Protein 1G94 (pdb70)

Sequence (448 aa):
TPTTFVHLFEWNWQDVAQECEQYLGPKGYAAVQVSPPNEHITGSQWWTRRYQPVSYELQSRGGNRAQFIDMVNRCSAAGVDIYVDTLINHMAAGSGTGTAGNSSFGNKSFPIYSPQDFHESCTINNSDYGNDRYRVQNCELVGLADLDTASNYVQNTIAAYINDLQAIGVKGFRFDASKHVAASDIQSLMAKVNGSPVVFQEVIDQGGEAVGASEYLSTGLVTEFKYSTELGNNTFRRNGSLAWLSNFGEGWGFMPSSSAVVFVDNHDNQRRGHGGAGNVITFEDGRLYDLANVFMLAYPYGYPKVMSSYDFHGDTDAGGPNVVPVHNNGNLECFASNWKCEHRWSYIAGGVDFRNNTADNWAVTNWWDNTNNQISFGRRGSSGHMAINKEDSTLTATVQTDMASGQYCNVLKGELSADAKSCSGEVITVNSDGTINLNIGAWDAMAIHKNAKLN

Radius of gyration: 22.66 Å; Cα contacts (8 Å, |Δi|>4): 1026; chains: 1; bounding box: 49×69×53 Å

InterPro domains:
  IPR006046 Alpha amylase [PR00110] (70-87)
  IPR006046 Alpha amylase [PR00110] (102-113)
  IPR006046 Alpha amylase [PR00110] (192-203)
  IPR006046 Alpha amylase [PR00110] (220-238)
  IPR006046 Alpha amylase [PR00110] (278-290)
  IPR006047 Glycosyl hydrolase family 13, catalytic domain [SM00642] (27-373)
  IPR006048 Alpha-amylase/branching enzyme, C-terminal all beta [PF02806] (386-467)
  IPR013780 Glycosyl hydrolase, all-beta [G3DSA:2.60.40.1180] (379-471)
  IPR017853 Glycoside hydrolase superfamily [SSF51445] (26-374)
  IPR031319 Alpha-amylase, C-terminal domain [SM00632] (383-470)

Nearest PDB structures (foldseek):
  1l0p-assembly1_A  TM=1.001E+00  e=0.000E+00  Pseudoalteromonas haloplanktis
  1kxh-assembly1_A  TM=1.002E+00  e=2.507E-103  Pseudoalteromonas haloplanktis
  1jd7-assembly1_A  TM=1.000E+00  e=3.189E-103  Pseudoalteromonas haloplanktis
  1jd9-assembly1_A  TM=1.001E+00  e=9.052E-100  Pseudoalteromonas haloplanktis
  8cqg-assembly1_A  TM=9.975E-01  e=2.486E-98  Pseudoalteromonas haloplanktis

GO terms:
  GO:0005576 extracellular region (C, EXP)
  GO:0004556 alpha-amylase activity (F, EXP)

Solvent-accessible surface area: 16332 Å² total; per-residue (Å²): 111,92,14,0,0,0,0,1,2,18,2,48,1,101,3,0,1,51,0,0,74,106,26,0,21,99,76,25,4,17,0,0,0,1,2,0,1,3,0,2,28,81,45,90,60,8,77,0,2,24,26,0,0,2,33,95,13,72,12,81,7,14,60,115,72,62,0,54,63,0,5,80,72,0,59,96,32,59,1,54,2,9,0,0,1,5,2,2,2,0,2,36,58,82,35,67,3,44,36,57,37,86,17,15,134,44,52,17,67,50,7,42,60,148,24,15,37,91,77,39,78,20,74,133,72,8,52,44,115,45,105,153,73,1,16,34,1,25,40,125,38,13,5,2,1,39,10,69,27,95,108,0,16,64,22,4,4,59,16,1,29,72,1,45,92,28,24,3,98,0,1,3,1,13,5,0,14,13,3,28,15,68,25,1,85,49,7,45,91,67,12,95,73,111,22,57,9,1,0,18,0,61,26,90,48,78,59,30,2,19,8,84,59,0,59,95,14,24,39,0,3,5,10,50,0,1,26,56,1,1,51,4,0,82,120,15,14,0,15,141,0,55,82,7,0,96,58,77,48,12,24,65,33,103,22,1,0,0,0,4,2,4,4,27,9,13,9,55,70,76,16,72,70,37,6,0,13,16,124,48,29,94,14,1,14,0,0,1,1,0,1,0,2,13,22,4,14,47,0,5,0,5,0,0,2,40,18,131,71,70,54,62,29,19,27,30,164,32,53,0,32,38,154,90,81,63,38,12,106,65,62,48,11,28,0,0,0,49,44,65,21,0,12,6,2,0,50,1,1,15,37,0,20,96,44,124,50,46,36,65,61,72,42,48,117,52,18,16,0,0,0,0,0,6,66,4,0,2,0,0,0,0,22,38,136,74,68,4,93,31,79,5,87,4,76,9,66,55,24,89,2,0,0,10,0,76,17,99,43,39,119,83,25,140,58,26,90,21,74,65,23,66,2,48,113,96,9,20,3,92,8,121,8,32,46,91,21,1,0,1,0,4,87,92,5,72,33,165

Structure (mmCIF, N/CA/C/O backbone):
data_1G94
#
_entry.id   1G94
#
_cell.length_a   71.010
_cell.length_b   139.960
_cell.length_c   115.890
_cell.angle_alpha   90.00
_cell.angle_beta   90.00
_cell.angle_gamma   90.00
#
_symmetry.space_group_name_H-M   'C 2 2 21'
#
loop_
_entity.id
_entity.type
_entity.pdbx_description
1 polymer ALPHA-AMYLASE
2 branched 4,6-dideoxy-4-{[(1S,5R,6S)-3-formyl-5,6-dihydroxy-4-oxocyclohex-2-en-1-yl]amino}-alpha-D-xylo-hex-5-enopyranose-(1-4)-alpha-D-glucopyranose
3 branched 4,6-dideoxy-4-{[(1S,5R,6S)-3-formyl-5,6-dihydroxy-4-oxocyclohex-2-en-1-yl]amino}-alpha-D-xylo-hex-5-enopyranose-(1-4)-alpha-D-glucopyranose-(1-4)-alpha-D-glucopyranose
4 non-polymer 'CALCIUM ION'
5 non-polymer 'CHLORIDE ION'
6 non-polymer 2-AMINO-2-HYDROXYMETHYL-PROPANE-1,3-DIOL
7 water water
#
loop_
_atom_site.group_PDB
_atom_site.id
_atom_site.type_symbol
_atom_site.label_atom_id
_atom_site.label_alt_id
_atom_site.label_comp_id
_atom_site.label_asym_id
_atom_site.label_entity_id
_atom_site.label_seq_id
_atom_site.pdbx_PDB_ins_code
_atom_site.Cartn_x
_atom_site.Cartn_y
_atom_site.Cartn_z
_atom_site.occupancy
_atom_site.B_iso_or_equiv
_atom_site.auth_seq_id
_atom_site.auth_comp_id
_atom_site.auth_asym_id
_atom_site.auth_atom_id
_atom_site.pdbx_PDB_model_num
ATOM 1 N N . THR A 1 1 ? 24.334 4.856 17.212 1.00 23.98 1 THR A N 1
ATOM 2 C CA . THR A 1 1 ? 24.895 5.650 16.082 1.00 27.97 1 THR A CA 1
ATOM 3 C C . THR A 1 1 ? 24.087 6.934 15.968 1.00 27.46 1 THR A C 1
ATOM 4 O O . THR A 1 1 ? 22.861 6.895 16.026 1.00 28.22 1 THR A O 1
ATOM 8 N N . PRO A 1 2 ? 24.759 8.091 15.825 1.00 28.18 2 PRO A N 1
ATOM 9 C CA . PRO A 1 2 ? 24.033 9.366 15.697 1.00 24.94 2 PRO A CA 1
ATOM 10 C C . PRO A 1 2 ? 23.274 9.338 14.359 1.00 23.23 2 PRO A C 1
ATOM 11 O O . PRO A 1 2 ? 23.830 8.924 13.332 1.00 21.12 2 PRO A O 1
ATOM 15 N N . THR A 1 3 ? 22.004 9.753 14.374 1.00 18.66 3 THR A N 1
ATOM 16 C CA . THR A 1 3 ? 21.170 9.705 13.169 1.00 13.73 3 THR A CA 1
ATOM 17 C C . THR A 1 3 ? 20.246 10.910 12.974 1.00 11.77 3 THR A C 1
ATOM 18 O O . THR A 1 3 ? 19.691 11.084 11.892 1.00 13.47 3 THR A O 1
ATOM 22 N N . THR A 1 4 ? 20.129 11.753 13.992 1.00 11.15 4 THR A N 1
ATOM 23 C CA . THR A 1 4 ? 19.178 12.860 13.957 1.00 11.88 4 THR A CA 1
ATOM 24 C C . THR A 1 4 ? 19.733 14.163 14.470 1.00 12.13 4 THR A C 1
ATOM 25 O O . THR A 1 4 ? 20.488 14.160 15.434 1.00 12.77 4 THR A O 1
ATOM 29 N N . PHE A 1 5 ? 19.373 15.277 13.833 1.00 10.33 5 PHE A N 1
ATOM 30 C CA . PHE A 1 5 ? 19.812 16.564 14.349 1.00 11.03 5 PHE A CA 1
ATOM 31 C C . PHE A 1 5 ? 18.620 17.389 14.838 1.00 13.36 5 PHE A C 1
ATOM 32 O O . PHE A 1 5 ? 17.481 16.926 14.761 1.00 14.38 5 PHE A O 1
ATOM 40 N N . VAL A 1 6 ? 18.870 18.574 15.380 1.00 13.79 6 VAL A N 1
ATOM 41 C CA . VAL A 1 6 ? 17.798 19.409 15.926 1.00 12.46 6 VAL A CA 1
ATOM 42 C C . VAL A 1 6 ? 18.037 20.892 15.646 1.00 13.63 6 VAL A C 1
ATOM 43 O O . VAL A 1 6 ? 19.172 21.349 15.633 1.00 13.85 6 VAL A O 1
ATOM 47 N N . HIS A 1 7 ? 16.966 21.625 15.363 1.00 13.05 7 HIS A N 1
ATOM 48 C CA . HIS A 1 7 ? 17.049 23.062 15.114 1.00 12.16 7 HIS A CA 1
ATOM 49 C C . HIS A 1 7 ? 16.654 23.778 16.415 1.00 14.27 7 HIS A C 1
ATOM 50 O O . HIS A 1 7 ? 15.482 23.751 16.807 1.00 14.69 7 HIS A O 1
ATOM 57 N N . LEU A 1 8 ? 17.643 24.326 17.132 1.00 12.68 8 LEU A N 1
ATOM 58 C CA . LEU A 1 8 ? 17.372 25.078 18.361 1.00 12.71 8 LEU A CA 1
ATOM 59 C C . LEU A 1 8 ? 17.144 26.536 17.935 1.00 14.23 8 LEU A C 1
ATOM 60 O O . LEU A 1 8 ? 18.008 27.407 18.084 1.00 12.76 8 LEU A O 1
ATOM 65 N N . PHE A 1 9 ? 15.966 26.759 17.358 1.00 13.15 9 PHE A N 1
ATOM 66 C CA . PHE A 1 9 ? 15.526 28.041 16.819 1.00 13.09 9 PHE A CA 1
ATOM 67 C C . PHE A 1 9 ? 15.581 29.186 17.821 1.00 12.48 9 PHE A C 1
ATOM 68 O O . PHE A 1 9 ? 14.889 29.155 18.835 1.00 14.89 9 PHE A O 1
ATOM 76 N N . GLU A 1 10 ? 16.410 30.192 17.526 1.00 11.73 10 GLU A N 1
ATOM 77 C CA . GLU A 1 10 ? 16.597 31.368 18.386 1.00 11.73 10 GLU A CA 1
ATOM 78 C C . GLU A 1 10 ? 17.235 31.129 19.762 1.00 13.16 10 GLU A C 1
ATOM 79 O O . GLU A 1 10 ? 17.216 32.017 20.617 1.00 12.97 10 GLU A O 1
ATOM 85 N N . TRP A 1 11 ? 17.809 29.953 19.981 1.00 13.64 11 TRP A N 1
ATOM 86 C CA . TRP A 1 11 ? 18.470 29.673 21.260 1.00 16.16 11 TRP A CA 1
ATOM 87 C C . TRP A 1 11 ? 19.832 30.386 21.254 1.00 17.62 11 TRP A C 1
ATOM 88 O O . TRP A 1 11 ? 20.547 30.326 20.250 1.00 15.81 11 TRP A O 1
ATOM 99 N N . ASN A 1 12 ? 20.163 31.103 22.332 1.00 17.98 12 ASN A N 1
ATOM 100 C CA . ASN A 1 12 ? 21.459 31.796 22.407 1.00 17.51 12 ASN A CA 1
ATOM 101 C C . ASN A 1 12 ? 22.586 30.790 22.639 1.00 18.03 12 ASN A C 1
ATOM 102 O O . ASN A 1 12 ? 22.335 29.662 23.071 1.00 18.52 12 ASN A O 1
ATOM 107 N N . TRP A 1 13 ? 23.829 31.207 22.398 1.00 17.87 13 TRP A N 1
ATOM 108 C CA . TRP A 1 13 ? 24.970 30.305 22.518 1.00 17.71 13 TRP A CA 1
ATOM 109 C C . TRP A 1 13 ? 25.202 29.654 23.884 1.00 17.86 13 TRP A C 1
ATOM 110 O O . TRP A 1 13 ? 25.656 28.509 23.950 1.00 20.09 13 TRP A O 1
ATOM 121 N N . GLN A 1 14 ? 24.886 30.363 24.966 1.00 18.60 14 GLN A N 1
ATOM 122 C CA . GLN A 1 14 ? 25.063 29.811 26.313 1.00 21.32 14 GLN A CA 1
ATOM 123 C C . GLN A 1 14 ? 24.061 28.691 26.571 1.00 20.25 14 GLN A C 1
ATOM 124 O O . GLN A 1 14 ? 24.402 27.663 27.160 1.00 17.24 14 GLN A O 1
ATOM 130 N N . ASP A 1 15 ? 22.827 28.895 26.117 1.00 18.22 15 ASP A N 1
ATOM 131 C CA . ASP A 1 15 ? 21.787 27.885 26.267 1.00 16.85 15 ASP A CA 1
ATOM 132 C C . ASP A 1 15 ? 22.107 26.650 25.426 1.00 15.45 15 ASP A C 1
ATOM 133 O O . ASP A 1 15 ? 21.939 25.524 25.894 1.00 17.28 15 ASP A O 1
ATOM 138 N N . VAL A 1 16 ? 22.605 26.845 24.204 1.00 13.60 16 VAL A N 1
ATOM 139 C CA . VAL A 1 16 ? 22.949 25.702 23.349 1.00 14.27 16 VAL A CA 1
ATOM 140 C C . VAL A 1 16 ? 24.083 24.895 23.988 1.00 16.38 16 VAL A C 1
ATOM 141 O O . VAL A 1 16 ? 24.026 23.670 24.038 1.00 16.16 16 VAL A O 1
ATOM 145 N N . ALA A 1 17 ? 25.101 25.590 24.495 1.00 17.81 17 ALA A N 1
ATOM 146 C CA . ALA A 1 17 ? 26.241 24.929 25.142 1.00 17.33 17 ALA A CA 1
ATOM 147 C C . ALA A 1 17 ? 25.793 24.030 26.305 1.00 15.87 17 ALA A C 1
ATOM 148 O O . ALA A 1 17 ? 26.173 22.865 26.373 1.00 15.83 17 ALA A O 1
ATOM 150 N N . GLN A 1 18 ? 24.969 24.573 27.203 1.00 18.36 18 GLN A N 1
ATOM 151 C CA . GLN A 1 18 ? 24.458 23.820 28.356 1.00 19.25 18 GLN A CA 1
ATOM 152 C C . GLN A 1 18 ? 23.576 22.651 27.930 1.00 20.30 18 GLN A C 1
ATOM 153 O O . GLN A 1 18 ? 23.602 21.583 28.546 1.00 19.80 18 GLN A O 1
ATOM 159 N N . GLU A 1 19 ? 22.808 22.855 26.863 1.00 19.14 19 GLU A N 1
ATOM 160 C CA . GLU A 1 19 ? 21.908 21.829 26.359 1.00 16.55 19 GLU A CA 1
ATOM 161 C C . GLU A 1 19 ? 22.701 20.665 25.778 1.00 17.04 19 GLU A C 1
ATOM 162 O O . GLU A 1 19 ? 22.347 19.502 25.983 1.00 17.30 19 GLU A O 1
ATOM 168 N N . C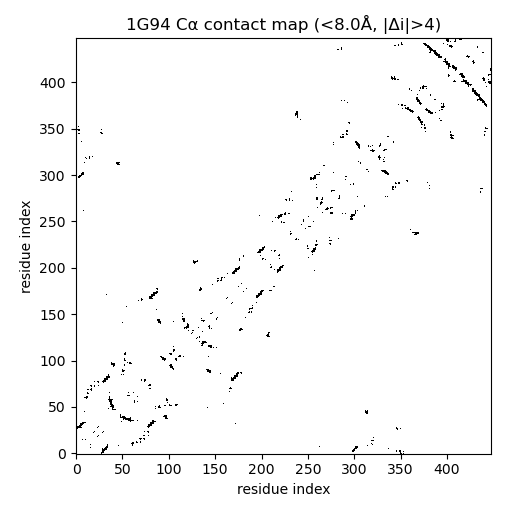YS A 1 20 ? 23.794 20.973 25.079 1.00 18.34 20 CYS A N 1
ATOM 169 C CA . CYS A 1 20 ? 24.665 19.940 24.501 1.00 17.68 20 CYS A CA 1
ATOM 170 C C . CYS A 1 20 ? 25.188 19.031 25.607 1.00 17.28 20 CYS A C 1
ATOM 171 O O . CYS A 1 20 ? 25.136 17.806 25.505 1.00 16.66 20 CYS A O 1
ATOM 174 N N . GLU A 1 21 ? 25.657 19.655 26.682 1.00 19.30 21 GLU A N 1
ATOM 175 C CA . GLU A 1 21 ? 26.235 18.941 27.817 1.00 22.30 21 GLU A CA 1
ATOM 176 C C . GLU A 1 21 ? 25.241 18.147 28.651 1.00 23.29 21 GLU A C 1
ATOM 177 O O . GLU A 1 21 ? 25.450 16.964 28.934 1.00 23.84 21 GLU A O 1
ATOM 183 N N . GLN A 1 22 ? 24.146 18.803 29.015 1.00 23.32 22 GLN A N 1
ATOM 184 C CA . GLN A 1 22 ? 23.133 18.196 29.864 1.00 24.15 22 GLN A CA 1
ATOM 185 C C . GLN A 1 22 ? 22.110 17.293 29.196 1.00 23.10 22 GLN A C 1
ATOM 186 O O . GLN A 1 22 ? 21.554 16.421 29.858 1.00 23.78 22 GLN A O 1
ATOM 192 N N . TYR A 1 23 ? 21.887 17.453 27.892 1.00 20.82 23 TYR A N 1
ATOM 193 C CA . TYR A 1 23 ? 20.851 16.659 27.243 1.00 17.82 23 TYR A CA 1
ATOM 194 C C . TYR A 1 23 ? 21.137 16.074 25.872 1.00 16.30 23 TYR A C 1
ATOM 195 O O . TYR A 1 23 ? 21.003 14.865 25.680 1.00 17.92 23 TYR A O 1
ATOM 204 N N . LEU A 1 24 ? 21.491 16.924 24.914 1.00 15.16 24 LEU A N 1
ATOM 205 C CA . LEU A 1 24 ? 21.732 16.468 23.549 1.00 15.65 24 LEU A CA 1
ATOM 206 C C . LEU A 1 24 ? 22.784 15.367 23.418 1.00 17.90 24 LEU A C 1
ATOM 207 O O . LEU A 1 24 ? 22.573 14.380 22.701 1.00 17.56 24 LEU A O 1
ATOM 212 N N . GLY A 1 25 ? 23.922 15.549 24.086 1.00 18.58 25 GLY A N 1
ATOM 213 C CA . GLY A 1 25 ? 24.982 14.549 24.034 1.00 18.74 25 GLY A CA 1
ATOM 214 C C . GLY A 1 25 ? 24.557 13.228 24.652 1.00 19.30 25 GLY A C 1
ATOM 215 O O . GLY A 1 25 ? 24.652 12.180 24.004 1.00 18.74 25 GLY A O 1
ATOM 216 N N . PRO A 1 26 ? 24.097 13.240 25.917 1.00 20.34 26 PRO A N 1
ATOM 217 C CA . PRO A 1 26 ? 23.653 12.018 26.604 1.00 20.87 26 PRO A CA 1
ATOM 218 C C . PRO A 1 26 ? 22.527 11.289 25.860 1.00 22.56 26 PRO A C 1
ATOM 219 O O . PRO A 1 26 ? 22.505 10.058 25.823 1.00 23.85 26 PRO A O 1
ATOM 223 N N . LYS A 1 27 ? 21.608 12.048 25.259 1.00 22.70 27 LYS A N 1
ATOM 224 C CA . LYS A 1 27 ? 20.487 11.470 24.523 1.00 22.82 27 LYS A CA 1
ATOM 225 C C . LYS A 1 27 ? 20.796 11.023 23.103 1.00 23.59 27 LYS A C 1
ATOM 226 O O . LYS A 1 27 ? 19.953 10.423 22.443 1.00 26.60 27 LYS A O 1
ATOM 232 N N . GLY A 1 28 ? 21.977 11.363 22.604 1.00 22.10 28 GLY A N 1
ATOM 233 C CA . GLY A 1 28 ? 22.348 10.913 21.276 1.00 21.42 28 GLY A CA 1
ATOM 234 C C . GLY A 1 28 ? 22.054 11.734 20.036 1.00 22.33 28 GLY A C 1
ATOM 235 O O . GLY A 1 28 ? 22.131 11.192 18.931 1.00 22.59 28 GLY A O 1
ATOM 236 N N . TYR A 1 29 ? 21.701 13.012 20.189 1.00 21.23 29 TYR A N 1
ATOM 237 C CA . TYR A 1 29 ? 21.459 13.865 19.019 1.00 19.22 29 TYR A CA 1
ATOM 238 C C . TYR A 1 29 ? 22.809 14.105 18.326 1.00 19.43 29 TYR A C 1
ATOM 239 O O . TYR A 1 29 ? 23.818 14.357 18.991 1.00 19.52 29 TYR A O 1
ATOM 248 N N . ALA A 1 30 ? 22.825 14.018 16.998 1.00 17.64 30 ALA A N 1
ATOM 249 C CA . ALA A 1 30 ? 24.051 14.182 16.216 1.00 16.35 30 ALA A CA 1
ATOM 250 C C . ALA A 1 30 ? 24.582 15.600 16.073 1.00 16.82 30 ALA A C 1
ATOM 251 O O . ALA A 1 30 ? 25.801 15.822 16.110 1.00 17.82 30 ALA A O 1
ATOM 253 N N . ALA A 1 31 ? 23.681 16.560 15.905 1.00 14.11 31 ALA A N 1
ATOM 254 C CA . ALA A 1 31 ? 24.095 17.937 15.698 1.00 14.07 31 ALA A CA 1
ATOM 255 C C . ALA A 1 31 ? 22.996 18.912 16.034 1.00 15.16 31 ALA A C 1
ATOM 256 O O . ALA A 1 31 ? 21.859 18.510 16.291 1.00 14.95 31 ALA A O 1
ATOM 258 N N . VAL A 1 32 ? 23.354 20.195 15.988 1.00 12.87 32 VAL A N 1
ATOM 259 C CA . VAL A 1 32 ? 22.454 21.302 16.263 1.00 11.09 32 VAL A CA 1
ATOM 260 C C . VAL A 1 32 ? 22.537 22.349 15.162 1.00 13.88 32 VAL A C 1
ATOM 261 O O . VAL A 1 32 ? 23.629 22.844 14.853 1.00 13.35 32 VAL A O 1
ATOM 265 N N . GLN A 1 33 ? 21.396 22.649 14.542 1.00 12.19 33 GLN A N 1
ATOM 266 C CA . GLN A 1 33 ? 21.319 23.708 13.540 1.00 12.15 33 GLN A CA 1
ATOM 267 C C . GLN A 1 33 ? 21.054 24.983 14.356 1.00 13.19 33 GLN A C 1
ATOM 268 O O . GLN A 1 33 ? 20.066 25.071 15.093 1.00 12.35 33 GLN A O 1
ATOM 274 N N . VAL A 1 34 ? 21.979 25.935 14.301 1.00 12.21 34 VAL A N 1
ATOM 275 C CA . VAL A 1 34 ? 21.809 27.172 15.051 1.00 12.83 34 VAL A CA 1
ATOM 276 C C . VAL A 1 34 ? 21.326 28.299 14.148 1.00 12.74 34 VAL A C 1
ATOM 277 O O . VAL A 1 34 ? 21.447 28.221 12.921 1.00 12.33 34 VAL A O 1
ATOM 281 N N . SER A 1 35 ? 20.729 29.318 14.756 1.00 12.90 35 SER A N 1
ATOM 282 C CA . SER A 1 35 ? 20.268 30.492 14.015 1.00 15.03 35 SER A CA 1
ATOM 283 C C . SER A 1 35 ? 21.507 31.250 13.504 1.00 15.49 35 SER A C 1
ATOM 284 O O . SER A 1 35 ? 22.580 31.140 14.104 1.00 16.10 35 SER A O 1
ATOM 287 N N . PRO A 1 36 ? 21.379 32.014 12.393 1.00 15.34 36 PRO A N 1
ATOM 288 C CA . PRO A 1 36 ? 22.504 32.774 11.819 1.00 14.67 36 PRO A CA 1
ATOM 289 C C . PRO A 1 36 ? 23.316 33.509 12.882 1.00 14.89 36 PRO A C 1
ATOM 290 O O . PRO A 1 36 ? 22.789 34.363 13.604 1.00 13.28 36 PRO A O 1
ATOM 294 N N . PRO A 1 37 ? 24.619 33.180 12.982 1.00 15.57 37 PRO A N 1
ATOM 295 C CA . PRO A 1 37 ? 25.543 33.775 13.951 1.00 13.74 37 PRO A CA 1
ATOM 296 C C . PRO A 1 37 ? 26.272 35.053 13.517 1.00 15.16 37 PRO A C 1
ATOM 297 O O . PRO A 1 37 ? 26.965 35.672 14.330 1.00 15.92 37 PRO A O 1
ATOM 301 N N . ASN A 1 38 ? 26.102 35.460 12.262 1.00 13.47 38 ASN A N 1
ATOM 302 C CA . ASN A 1 38 ? 26.764 36.657 11.745 1.00 15.30 38 ASN A CA 1
ATOM 303 C C . ASN A 1 38 ? 25.986 37.929 12.058 1.00 16.30 38 ASN A C 1
ATOM 304 O O . ASN A 1 38 ? 24.813 37.875 12.449 1.00 16.38 38 ASN A O 1
ATOM 309 N N . GLU A 1 39 ? 26.629 39.078 11.845 1.00 13.57 39 GLU A N 1
ATOM 310 C CA . GLU A 1 39 ? 25.999 40.364 12.105 1.00 13.27 39 GLU A CA 1
ATOM 311 C C . GLU A 1 39 ? 24.755 40.537 11.237 1.00 13.38 39 GLU A C 1
ATOM 312 O O . GLU A 1 39 ? 24.798 40.320 10.026 1.00 12.44 39 GLU A O 1
ATOM 318 N N . HIS A 1 40 ? 23.662 40.967 11.867 1.00 15.21 40 HIS A N 1
ATOM 319 C CA . HIS A 1 40 ? 22.374 41.156 11.189 1.00 15.56 40 HIS A CA 1
ATOM 320 C C . HIS A 1 40 ? 21.707 42.459 11.653 1.00 16.25 40 HIS A C 1
ATOM 321 O O . HIS A 1 40 ? 22.202 43.123 12.561 1.00 18.95 40 HIS A O 1
ATOM 328 N N . ILE A 1 41 ? 20.579 42.822 11.049 1.00 17.02 41 ILE A N 1
ATOM 329 C CA . ILE A 1 41 ? 19.912 44.067 11.430 1.00 15.36 41 ILE A CA 1
ATOM 330 C C . ILE A 1 41 ? 19.346 44.006 12.850 1.00 17.15 41 ILE A C 1
ATOM 331 O O . ILE A 1 41 ? 19.097 42.923 13.387 1.00 14.58 41 ILE A O 1
ATOM 336 N N . THR A 1 42 ? 19.191 45.177 13.468 1.00 17.71 42 THR A N 1
ATOM 337 C CA . THR A 1 42 ? 18.627 45.271 14.809 1.00 18.54 42 THR A CA 1
ATOM 338 C C . THR A 1 42 ? 17.105 45.074 14.689 1.00 18.23 42 THR A C 1
ATOM 339 O O . THR A 1 42 ? 16.549 45.141 13.588 1.00 17.01 42 THR A O 1
ATOM 343 N N . GLY A 1 43 ? 16.443 44.825 15.815 1.00 18.02 43 GLY A N 1
ATOM 344 C CA . GLY A 1 43 ? 15.007 44.587 15.813 1.00 17.48 43 GLY A CA 1
ATOM 345 C C . GLY A 1 43 ? 14.702 43.305 16.576 1.00 20.22 43 GLY A C 1
ATOM 346 O O . GLY A 1 43 ? 15.563 42.425 16.694 1.00 19.53 43 GLY A O 1
ATOM 347 N N . SER A 1 44 ? 13.468 43.159 17.055 1.00 19.27 44 SER A N 1
ATOM 348 C CA . SER A 1 44 ? 13.114 41.978 17.834 1.00 18.17 44 SER A CA 1
ATOM 349 C C . SER A 1 44 ? 12.523 40.808 17.056 1.00 16.11 44 SER A C 1
ATOM 350 O O . SER A 1 44 ? 12.481 39.694 17.576 1.00 17.91 44 SER A O 1
ATOM 353 N N . GLN A 1 45 ? 12.083 41.038 15.821 1.00 14.27 45 GLN A N 1
ATOM 354 C CA . GLN A 1 45 ? 11.493 39.958 15.021 1.00 14.97 45 GLN A CA 1
ATOM 355 C C . GLN A 1 45 ? 12.474 38.809 14.845 1.00 14.68 45 GLN A C 1
ATOM 356 O O . GLN A 1 45 ? 13.676 39.045 14.784 1.00 14.90 45 GLN A O 1
ATOM 362 N N . TRP A 1 46 ? 11.978 37.574 14.746 1.00 12.54 46 TRP A N 1
ATOM 363 C CA . TRP A 1 46 ? 12.881 36.434 14.562 1.00 12.86 46 TRP A CA 1
ATOM 364 C C . TRP A 1 46 ? 13.600 36.527 13.212 1.00 15.09 46 TRP A C 1
ATOM 365 O O . TRP A 1 46 ? 14.754 36.092 13.090 1.00 17.55 46 TRP A O 1
ATOM 376 N N . TRP A 1 47 ? 12.930 37.098 12.208 1.00 11.83 47 TRP A N 1
ATOM 377 C CA . TRP A 1 47 ? 13.522 37.194 10.875 1.00 11.55 47 TRP A CA 1
ATOM 378 C C . TRP A 1 47 ? 14.623 38.218 10.628 1.00 11.43 47 TRP A C 1
ATOM 379 O O . TRP A 1 47 ? 15.129 38.309 9.505 1.00 12.96 47 TRP A O 1
ATOM 390 N N . THR A 1 48 ? 15.023 38.970 11.651 1.00 10.49 48 THR A N 1
ATOM 391 C CA . THR A 1 48 ? 16.114 39.935 11.474 1.00 11.04 48 THR A CA 1
ATOM 392 C C . THR A 1 48 ? 17.402 39.159 11.164 1.00 11.29 48 THR A C 1
ATOM 393 O O . THR A 1 48 ? 18.291 39.674 10.499 1.00 12.73 48 THR A O 1
ATOM 397 N N A ARG A 1 49 ? 17.447 37.916 11.611 0.50 11.43 49 ARG A N 1
ATOM 398 N N B ARG A 1 49 ? 17.458 37.899 11.613 0.50 12.28 49 ARG A N 1
ATOM 399 C CA A ARG A 1 49 ? 18.616 37.040 11.416 0.71 11.13 49 ARG A CA 1
ATOM 400 C CA B ARG A 1 49 ? 18.599 36.993 11.409 0.36 12.68 49 ARG A CA 1
ATOM 401 C C A ARG A 1 49 ? 18.882 36.723 9.943 0.50 12.14 49 ARG A C 1
ATOM 402 C C B ARG A 1 49 ? 18.877 36.709 9.936 0.50 12.91 49 ARG A C 1
ATOM 403 O O . ARG A 1 49 ? 19.993 36.332 9.572 1.00 13.14 49 ARG A O 1
ATOM 418 N N . TYR A 1 50 ? 17.850 36.874 9.115 1.00 10.88 50 TYR A N 1
ATOM 419 C CA . TYR A 1 50 ? 17.967 36.613 7.695 1.00 11.40 50 TYR A CA 1
ATOM 420 C C . TYR A 1 50 ? 18.279 37.821 6.819 1.00 10.59 50 TYR A C 1
ATOM 421 O O . TYR A 1 50 ? 18.172 37.751 5.595 1.00 13.31 50 TYR A O 1
ATOM 430 N N . GLN A 1 51 ? 18.752 38.894 7.460 1.00 11.94 51 GLN A N 1
ATOM 431 C CA . GLN A 1 51 ? 19.167 40.120 6.776 1.00 12.55 51 GLN A CA 1
ATOM 432 C C . GLN A 1 51 ? 20.574 40.474 7.293 1.00 12.49 51 GLN A C 1
ATOM 433 O O . GLN A 1 51 ? 20.722 41.241 8.258 1.00 11.75 51 GLN A O 1
ATOM 439 N N . PRO A 1 52 ? 21.620 39.891 6.671 1.00 14.59 52 PRO A N 1
ATOM 440 C CA . PRO A 1 52 ? 23.028 40.120 7.049 1.00 13.19 52 PRO A CA 1
ATOM 441 C C . PRO A 1 52 ? 23.533 41.546 6.821 1.00 13.84 52 PRO A C 1
ATOM 442 O O . PRO A 1 52 ? 23.124 42.219 5.866 1.00 12.97 52 PRO A O 1
ATOM 446 N N . VAL A 1 53 ? 24.423 41.994 7.708 1.00 14.27 53 VAL A N 1
ATOM 447 C CA . VAL A 1 53 ? 25.060 43.305 7.589 1.00 14.62 53 VAL A CA 1
ATOM 448 C C . VAL A 1 53 ? 26.557 43.064 7.279 1.00 15.10 53 VAL A C 1
ATOM 449 O O . VAL A 1 53 ? 27.155 43.780 6.479 1.00 17.38 53 VAL A O 1
ATOM 453 N N . SER A 1 54 ? 27.141 42.027 7.884 1.00 15.79 54 SER A N 1
ATOM 454 C CA . SER A 1 54 ? 28.543 41.641 7.640 1.00 14.89 54 SER A CA 1
ATOM 455 C C . SER A 1 54 ? 28.706 40.203 8.130 1.00 16.41 54 SER A C 1
ATOM 456 O O . SER A 1 54 ? 27.720 39.573 8.538 1.00 15.90 54 SER A O 1
ATOM 459 N N . TYR A 1 55 ? 29.922 39.662 8.058 1.00 15.02 55 TYR A N 1
ATOM 460 C CA . TYR A 1 55 ? 30.146 38.296 8.525 1.00 14.17 55 TYR A CA 1
ATOM 461 C C . TYR A 1 55 ? 30.816 38.200 9.899 1.00 16.81 55 TYR A C 1
ATOM 462 O O . TYR A 1 55 ? 31.317 37.143 10.272 1.00 17.02 55 TYR A O 1
ATOM 471 N N . GLU A 1 56 ? 30.796 39.298 10.659 1.00 16.10 56 GLU A N 1
ATOM 472 C CA . GLU A 1 56 ? 31.364 39.310 12.012 1.00 19.42 56 GLU A CA 1
ATOM 473 C C . GLU A 1 56 ? 30.440 38.500 12.903 1.00 18.70 56 GLU A C 1
ATOM 474 O O . GLU A 1 56 ? 29.227 38.642 12.816 1.00 19.61 56 GLU A O 1
ATOM 480 N N . LEU A 1 57 ? 31.012 37.669 13.767 1.00 19.14 57 LEU A N 1
ATOM 481 C CA . LEU A 1 57 ? 30.236 36.811 14.661 1.00 17.81 57 LEU A CA 1
ATOM 482 C C . LEU A 1 57 ? 29.709 37.514 15.904 1.00 19.54 57 LEU A C 1
ATOM 483 O O . LEU A 1 57 ? 30.008 37.122 17.040 1.00 21.12 57 LEU A O 1
ATOM 488 N N . GLN A 1 58 ? 28.877 38.524 15.674 1.00 19.49 58 GLN A N 1
ATOM 489 C CA . GLN A 1 58 ? 28.258 39.324 16.731 1.00 21.40 58 GLN A CA 1
ATOM 490 C C . GLN A 1 58 ? 26.774 39.374 16.366 1.00 19.08 58 GLN A C 1
ATOM 491 O O . GLN A 1 58 ? 26.384 40.088 15.436 1.00 18.77 58 GLN A O 1
ATOM 497 N N . SER A 1 59 ? 25.952 38.607 17.084 1.00 17.93 59 SER A N 1
ATOM 498 C CA . SER A 1 59 ? 24.520 38.536 16.783 1.00 15.19 59 SER A CA 1
ATOM 499 C C . SER A 1 59 ? 23.661 38.451 18.024 1.00 16.41 59 SER A C 1
ATOM 500 O O . SER A 1 59 ? 24.155 38.526 19.149 1.00 17.78 59 SER A O 1
ATOM 503 N N . ARG A 1 60 ? 22.364 38.246 17.812 1.00 17.12 60 ARG A N 1
ATOM 504 C CA . ARG A 1 60 ? 21.426 38.123 18.919 1.00 17.67 60 ARG A CA 1
ATOM 505 C C . ARG A 1 60 ? 21.774 36.924 19.796 1.00 18.38 60 ARG A C 1
ATOM 506 O O . ARG A 1 60 ? 21.496 36.934 20.992 1.00 20.15 60 ARG A O 1
ATOM 514 N N . GLY A 1 61 ? 22.408 35.906 19.211 1.00 18.40 61 GLY A N 1
ATOM 515 C CA . GLY A 1 61 ? 22.769 34.725 19.978 1.00 18.48 61 GLY A CA 1
ATOM 516 C C . GLY A 1 61 ? 23.944 34.936 20.934 1.00 21.05 61 GLY A C 1
ATOM 517 O O . GLY A 1 61 ? 24.083 34.212 21.927 1.00 19.62 61 GLY A O 1
ATOM 518 N N . GLY A 1 62 ? 24.775 35.939 20.641 1.00 22.11 62 GLY A N 1
ATOM 519 C CA . GLY A 1 62 ? 25.945 36.232 21.458 1.00 21.03 62 GLY A CA 1
ATOM 520 C C . GLY A 1 62 ? 27.128 36.732 20.629 1.00 22.99 62 GLY A C 1
ATOM 521 O O . GLY A 1 62 ? 26.998 36.969 19.421 1.00 21.48 62 GLY A O 1
ATOM 522 N N . ASN A 1 63 ? 28.286 36.888 21.276 1.00 22.62 63 ASN A N 1
ATOM 523 C CA . ASN A 1 63 ? 29.499 37.360 20.601 1.00 20.90 63 ASN A CA 1
ATOM 524 C C . ASN A 1 63 ? 30.407 36.221 20.120 1.00 21.45 63 ASN A C 1
ATOM 525 O O . ASN A 1 63 ? 30.116 35.039 20.356 1.00 20.55 63 ASN A O 1
ATOM 530 N N . ARG A 1 64 ? 31.513 36.577 19.463 1.00 19.95 64 ARG A N 1
ATOM 531 C CA . ARG A 1 64 ? 32.443 35.581 18.935 1.00 19.55 64 ARG A CA 1
ATOM 532 C C . ARG A 1 64 ? 32.967 34.610 19.988 1.00 18.98 64 ARG A C 1
ATOM 533 O O . ARG A 1 64 ? 33.010 33.403 19.753 1.00 19.43 64 ARG A O 1
ATOM 541 N N . ALA A 1 65 ? 33.350 35.128 21.150 1.00 17.20 65 ALA A N 1
ATOM 542 C CA . ALA A 1 65 ? 33.869 34.279 22.218 1.00 17.80 65 ALA A CA 1
ATOM 543 C C . ALA A 1 65 ? 32.826 33.249 22.681 1.00 17.45 65 ALA A C 1
ATOM 544 O O . ALA A 1 65 ? 33.140 32.076 22.878 1.00 17.11 65 ALA A O 1
ATOM 546 N N . GLN A 1 66 ? 31.583 33.696 22.845 1.00 18.44 66 GLN A N 1
ATOM 547 C CA . GLN A 1 66 ? 30.497 32.819 23.276 1.00 18.51 66 GLN A CA 1
ATOM 548 C C . GLN A 1 66 ? 30.158 31.749 22.238 1.00 18.03 66 GLN A C 1
ATOM 549 O O . GLN A 1 66 ? 29.774 30.633 22.592 1.00 17.43 66 GLN A O 1
ATOM 555 N N . PHE A 1 67 ? 30.290 32.107 20.961 1.00 17.10 67 PHE A N 1
ATOM 556 C CA . PHE A 1 67 ? 30.027 31.188 19.859 1.00 16.76 67 PHE A CA 1
ATOM 557 C C . PHE A 1 67 ? 31.089 30.092 19.847 1.00 18.37 67 PHE A C 1
ATOM 558 O O . PHE A 1 67 ? 30.770 28.910 19.695 1.00 17.02 67 PHE A O 1
ATOM 566 N N . ILE A 1 68 ? 32.354 30.491 20.003 1.00 18.43 68 ILE A N 1
ATOM 567 C CA . ILE A 1 68 ? 33.471 29.544 20.005 1.00 18.89 68 ILE A CA 1
ATOM 568 C C . ILE A 1 68 ? 33.341 28.590 21.185 1.00 17.43 68 ILE A C 1
ATOM 569 O O . ILE A 1 68 ? 33.523 27.378 21.039 1.00 18.93 68 ILE A O 1
ATOM 574 N N . ASP A 1 69 ? 32.986 29.146 22.341 1.00 18.16 69 ASP A N 1
ATOM 575 C CA . ASP A 1 69 ? 32.796 28.368 23.566 1.00 19.71 69 ASP A CA 1
ATOM 576 C C . ASP A 1 69 ? 31.728 27.285 23.338 1.00 20.03 69 ASP A C 1
ATOM 577 O O . ASP A 1 69 ? 31.915 26.120 23.710 1.00 19.78 69 ASP A O 1
ATOM 582 N N . MET A 1 70 ? 30.627 27.675 22.695 1.00 19.70 70 MET A N 1
ATOM 583 C CA . MET A 1 70 ? 29.539 26.755 22.379 1.00 16.30 70 MET A CA 1
ATOM 584 C C . MET A 1 70 ? 30.018 25.613 21.481 1.00 15.92 70 MET A C 1
ATOM 585 O O . MET A 1 70 ? 29.723 24.454 21.749 1.00 17.62 70 MET A O 1
ATOM 590 N N . VAL A 1 71 ? 30.763 25.935 20.424 1.00 15.40 71 VAL A N 1
ATOM 591 C CA . VAL A 1 71 ? 31.250 24.904 19.513 1.00 16.70 71 VAL A CA 1
ATOM 592 C C . VAL A 1 71 ? 32.151 23.906 20.238 1.00 19.85 71 VAL A C 1
ATOM 593 O O . VAL A 1 71 ? 32.057 22.690 20.014 1.00 18.48 71 VAL A O 1
ATOM 597 N N . ASN A 1 72 ? 33.010 24.419 21.120 1.00 21.03 72 ASN A N 1
ATOM 598 C CA . ASN A 1 72 ? 33.925 23.569 21.875 1.00 21.58 72 ASN A CA 1
ATOM 599 C C . ASN A 1 72 ? 33.190 22.664 22.844 1.00 19.42 72 ASN A C 1
ATOM 600 O O . ASN A 1 72 ? 33.441 21.459 22.885 1.00 19.80 72 ASN A O 1
ATOM 605 N N . ARG A 1 73 ? 32.300 23.254 23.639 1.00 20.20 73 ARG A N 1
ATOM 606 C CA . ARG A 1 73 ? 31.548 22.492 24.626 1.00 19.60 73 ARG A CA 1
ATOM 607 C C . ARG A 1 73 ? 30.655 21.446 23.979 1.00 19.69 73 ARG A C 1
ATOM 608 O O . ARG A 1 73 ? 30.567 20.310 24.447 1.00 20.38 73 ARG A O 1
ATOM 616 N N . CYS A 1 74 ? 30.020 21.813 22.874 1.00 18.19 74 CYS A N 1
ATOM 617 C CA . CYS A 1 74 ? 29.163 20.872 22.179 1.00 18.08 74 CYS A CA 1
ATOM 618 C C . CYS A 1 74 ? 29.996 19.731 21.616 1.00 18.50 74 CYS A C 1
ATOM 619 O O . CYS A 1 74 ? 29.650 18.561 21.777 1.00 18.57 74 CYS A O 1
ATOM 622 N N . SER A 1 75 ? 31.114 20.078 20.988 1.00 19.54 75 SER A N 1
ATOM 623 C CA . SER A 1 75 ? 32.021 19.098 20.404 1.00 21.68 75 SER A CA 1
ATOM 624 C C . SER A 1 75 ? 32.515 18.090 21.463 1.00 21.42 75 SER A C 1
ATOM 625 O O . SER A 1 75 ? 32.561 16.881 21.219 1.00 20.64 75 SER A O 1
ATOM 628 N N . ALA A 1 76 ? 32.846 18.595 22.648 1.00 22.79 76 ALA A N 1
ATOM 629 C CA . ALA A 1 76 ? 33.319 17.754 23.747 1.00 23.42 76 ALA A CA 1
ATOM 630 C C . ALA A 1 76 ? 32.222 16.797 24.211 1.00 24.98 76 ALA A C 1
ATOM 631 O O . ALA A 1 76 ? 32.504 15.714 24.724 1.00 25.08 76 ALA A O 1
ATOM 633 N N . ALA A 1 77 ? 30.969 17.219 24.043 1.00 24.57 77 ALA A N 1
ATOM 634 C CA . ALA A 1 77 ? 29.811 16.411 24.417 1.00 21.64 77 ALA A CA 1
ATOM 635 C C . ALA A 1 77 ? 29.404 15.447 23.294 1.00 21.44 77 ALA A C 1
ATOM 636 O O . ALA A 1 77 ? 28.461 14.674 23.455 1.00 23.17 77 ALA A O 1
ATOM 638 N N . GLY A 1 78 ? 30.102 15.517 22.159 1.00 20.54 78 GLY A N 1
ATOM 639 C CA . GLY A 1 78 ? 29.822 14.655 21.019 1.00 18.47 78 GLY A CA 1
ATOM 640 C C . GLY A 1 78 ? 28.766 15.180 20.054 1.00 19.65 78 GLY A C 1
ATOM 641 O O . GLY A 1 78 ? 28.281 14.436 19.199 1.00 19.50 78 GLY A O 1
ATOM 642 N N . VAL A 1 79 ? 28.474 16.476 20.128 1.00 17.25 79 VAL A N 1
ATOM 643 C CA . VAL A 1 79 ? 27.451 17.099 19.287 1.00 16.98 79 VAL A CA 1
ATOM 644 C C . VAL A 1 79 ? 28.013 18.149 18.319 1.00 17.11 79 VAL A C 1
ATOM 645 O O . VAL A 1 79 ? 28.638 19.111 18.759 1.00 19.55 79 VAL A O 1
ATOM 649 N N . ASP A 1 80 ? 27.785 17.960 17.015 1.00 14.00 80 ASP A N 1
ATOM 650 C CA . ASP A 1 80 ? 28.250 18.900 15.979 1.00 14.28 80 ASP A CA 1
ATOM 651 C C . ASP A 1 80 ? 27.373 20.146 15.870 1.00 15.76 80 ASP A C 1
ATOM 652 O O . ASP A 1 80 ? 26.222 20.147 16.309 1.00 15.58 80 ASP A O 1
ATOM 657 N N . ILE A 1 81 ? 27.907 21.188 15.241 1.00 13.88 81 ILE A N 1
ATOM 658 C CA . ILE A 1 81 ? 27.178 22.433 15.047 1.00 12.36 81 ILE A CA 1
ATOM 659 C C . ILE A 1 81 ? 27.049 22.673 13.535 1.00 14.26 81 ILE A C 1
ATOM 660 O O . ILE A 1 81 ? 28.013 22.483 12.785 1.00 13.46 81 ILE A O 1
ATOM 665 N N . TYR A 1 82 ? 25.844 23.031 13.090 1.00 10.95 82 TYR A N 1
ATOM 666 C CA . TYR A 1 82 ? 25.586 23.340 11.683 1.00 11.54 82 TYR A CA 1
ATOM 667 C C . TYR A 1 82 ? 25.150 24.802 11.689 1.00 11.70 82 TYR A C 1
ATOM 668 O O . TYR A 1 82 ? 24.264 25.181 12.451 1.00 13.46 82 TYR A O 1
ATOM 677 N N . VAL A 1 83 ? 25.806 25.633 10.891 1.00 11.95 83 VAL A N 1
ATOM 678 C CA . VAL A 1 83 ? 25.475 27.051 10.830 1.00 11.55 83 VAL A CA 1
ATOM 679 C C . VAL A 1 83 ? 24.571 27.412 9.651 1.00 11.51 83 VAL A C 1
ATOM 680 O O . VAL A 1 83 ? 24.829 27.014 8.514 1.00 11.16 83 VAL A O 1
ATOM 684 N N . ASP A 1 84 ? 23.506 28.164 9.942 1.00 11.92 84 ASP A N 1
ATOM 685 C CA . ASP A 1 84 ? 22.572 28.640 8.921 1.00 12.69 84 ASP A CA 1
ATOM 686 C C . ASP A 1 84 ? 23.338 29.768 8.200 1.00 12.12 84 ASP A C 1
ATOM 687 O O . ASP A 1 84 ? 23.623 30.825 8.781 1.00 12.55 84 ASP A O 1
ATOM 692 N N . THR A 1 85 ? 23.651 29.514 6.931 1.00 13.13 85 THR A N 1
ATOM 693 C CA . THR A 1 85 ? 24.450 30.404 6.087 1.00 12.36 85 THR A CA 1
ATOM 694 C C . THR A 1 85 ? 23.669 31.109 4.972 1.00 12.27 85 THR A C 1
ATOM 695 O O . THR A 1 85 ? 23.061 30.460 4.110 1.00 12.68 85 THR A O 1
ATOM 699 N N . LEU A 1 86 ? 23.747 32.441 4.968 1.00 13.30 86 LEU A N 1
ATOM 700 C CA . LEU A 1 86 ? 23.052 33.271 3.979 1.00 14.08 86 LEU A CA 1
ATOM 701 C C . LEU A 1 86 ? 23.915 33.450 2.726 1.00 14.73 86 LEU A C 1
ATOM 702 O O . LEU A 1 86 ? 24.779 34.328 2.672 1.00 17.54 86 LEU A O 1
ATOM 707 N N . ILE A 1 87 ? 23.702 32.611 1.723 1.00 13.22 87 ILE A N 1
ATOM 708 C CA . ILE A 1 87 ? 24.503 32.699 0.500 1.00 13.67 87 ILE A CA 1
ATOM 709 C C . ILE A 1 87 ? 23.880 33.514 -0.638 1.00 15.62 87 ILE A C 1
ATOM 710 O O . ILE A 1 87 ? 24.548 33.807 -1.634 1.00 14.58 87 ILE A O 1
ATOM 715 N N . ASN A 1 88 ? 22.625 33.923 -0.473 1.00 12.49 88 ASN A N 1
ATOM 716 C CA . ASN A 1 88 ? 21.914 34.630 -1.538 1.00 10.83 88 ASN A CA 1
ATOM 717 C C . ASN A 1 88 ? 21.803 36.144 -1.486 1.00 11.74 88 ASN A C 1
ATOM 718 O O . ASN A 1 88 ? 21.808 36.802 -2.538 1.00 10.60 88 ASN A O 1
ATOM 723 N N . HIS A 1 89 ? 21.803 36.714 -0.285 1.00 12.11 89 HIS A N 1
ATOM 724 C CA . HIS A 1 89 ? 21.551 38.152 -0.169 1.00 11.87 89 HIS A CA 1
ATOM 725 C C . HIS A 1 89 ? 22.080 38.827 1.095 1.00 12.65 89 HIS A C 1
ATOM 726 O O . HIS A 1 89 ? 22.606 38.172 2.005 1.00 13.12 89 HIS A O 1
ATOM 733 N N . MET A 1 90 ? 21.893 40.147 1.146 1.00 12.18 90 MET A N 1
ATOM 734 C CA . MET A 1 90 ? 22.245 40.971 2.303 1.00 13.51 90 MET A CA 1
ATOM 735 C C . MET A 1 90 ? 20.933 41.696 2.683 1.00 15.17 90 MET A C 1
ATOM 736 O O . MET A 1 90 ? 19.938 41.599 1.958 1.00 15.70 90 MET A O 1
ATOM 741 N N . ALA A 1 91 ? 20.951 42.449 3.781 1.00 14.40 91 ALA A N 1
ATOM 742 C CA . ALA A 1 91 ? 19.775 43.176 4.267 1.00 15.44 91 ALA A CA 1
ATOM 743 C C . ALA A 1 91 ? 19.119 44.131 3.279 1.00 16.35 91 ALA A C 1
ATOM 744 O O . ALA A 1 91 ? 19.740 44.588 2.319 1.00 16.30 91 ALA A O 1
ATOM 746 N N . ALA A 1 92 ? 17.841 44.413 3.523 1.00 16.62 92 ALA A N 1
ATOM 747 C CA . ALA A 1 92 ? 17.084 45.346 2.700 1.00 15.99 92 ALA A CA 1
ATOM 748 C C . ALA A 1 92 ? 17.186 46.762 3.297 1.00 17.97 92 ALA A C 1
ATOM 749 O O . ALA A 1 92 ? 17.432 46.926 4.496 1.00 19.02 92 ALA A O 1
ATOM 751 N N . GLY A 1 93 ? 17.032 47.775 2.450 1.00 18.42 93 GLY A N 1
ATOM 752 C CA . GLY A 1 93 ? 17.065 49.149 2.908 1.00 18.57 93 GLY A CA 1
ATOM 753 C C . GLY A 1 93 ? 18.355 49.618 3.544 1.00 21.79 93 GLY A C 1
ATOM 754 O O . GLY A 1 93 ? 19.442 49.396 3.018 1.00 21.06 93 GLY A O 1
ATOM 755 N N . SER A 1 94 ? 18.221 50.307 4.673 1.00 22.03 94 SER A N 1
ATOM 756 C CA . SER A 1 94 ? 19.370 50.829 5.388 1.00 23.89 94 SER A CA 1
ATOM 757 C C . SER A 1 94 ? 19.150 50.728 6.886 1.00 25.12 94 SER A C 1
ATOM 758 O O . SER A 1 94 ? 18.030 50.487 7.344 1.00 26.57 94 SER A O 1
ATOM 761 N N . GLY A 1 95 ? 20.230 50.878 7.645 1.00 25.18 95 GLY A N 1
ATOM 762 C CA . GLY A 1 95 ? 20.128 50.801 9.089 1.00 25.81 95 GLY A CA 1
ATOM 763 C C . GLY A 1 95 ? 21.449 50.513 9.772 1.00 26.73 95 GLY A C 1
ATOM 764 O O . GLY A 1 95 ? 22.520 50.876 9.276 1.00 25.83 95 GLY A O 1
ATOM 765 N N . THR A 1 96 ? 21.359 49.803 10.893 1.00 27.12 96 THR A N 1
ATOM 766 C CA . THR A 1 96 ? 22.509 49.441 11.705 1.00 27.95 96 THR A CA 1
ATOM 767 C C . THR A 1 96 ? 22.479 47.947 12.017 1.00 26.50 96 THR A C 1
ATOM 768 O O . THR A 1 96 ? 21.412 47.328 12.063 1.00 28.49 96 THR A O 1
ATOM 772 N N . GLY A 1 97 ? 23.660 47.374 12.215 1.00 24.45 97 GLY A N 1
ATOM 773 C CA . GLY A 1 97 ? 23.765 45.962 12.511 1.00 22.16 97 GLY A CA 1
ATOM 774 C C . GLY A 1 97 ? 24.068 45.721 13.972 1.00 20.14 97 GLY A C 1
ATOM 775 O O . GLY A 1 97 ? 24.384 46.651 14.720 1.00 22.17 97 GLY A O 1
ATOM 776 N N . THR A 1 98 ? 24.033 44.454 14.359 1.00 18.57 98 THR A N 1
ATOM 777 C CA . THR A 1 98 ? 24.277 44.057 15.735 1.00 18.78 98 THR A CA 1
ATOM 778 C C . THR A 1 98 ? 25.716 44.249 16.226 1.00 20.22 98 THR A C 1
ATOM 779 O O . THR A 1 98 ? 25.979 44.103 17.414 1.00 22.27 98 THR A O 1
ATOM 783 N N . ALA A 1 99 ? 26.646 44.558 15.325 1.00 21.46 99 ALA A N 1
ATOM 784 C CA . ALA A 1 99 ? 28.037 44.795 15.727 1.00 21.71 99 ALA A CA 1
ATOM 785 C C . ALA A 1 99 ? 28.401 46.283 15.571 1.00 23.62 99 ALA A C 1
ATOM 786 O O . ALA A 1 99 ? 29.577 46.661 15.627 1.00 25.40 99 ALA A O 1
ATOM 788 N N . GLY A 1 100 ? 27.379 47.114 15.366 1.00 23.10 100 GLY A N 1
ATOM 789 C CA . GLY A 1 100 ? 27.577 48.543 15.230 1.00 21.48 100 GLY A CA 1
ATOM 790 C C . GLY A 1 100 ? 27.795 49.030 13.817 1.00 23.53 100 GLY A C 1
ATOM 791 O O . GLY A 1 100 ? 27.867 50.239 13.591 1.00 24.96 100 GLY A O 1
ATOM 792 N N . ASN A 1 101 ? 27.899 48.118 12.855 1.00 21.83 101 ASN A N 1
ATOM 793 C CA . ASN A 1 101 ? 28.122 48.531 11.474 1.00 21.87 101 ASN A CA 1
ATOM 794 C C . ASN A 1 101 ? 26.889 49.158 10.838 1.00 22.88 101 ASN A C 1
ATOM 795 O O . ASN A 1 101 ? 25.765 48.724 11.073 1.00 24.70 101 ASN A O 1
ATOM 800 N N A SER A 1 102 ? 27.111 50.173 10.035 0.50 22.81 102 SER A N 1
ATOM 801 N N B SER A 1 102 ? 27.116 50.206 10.031 0.50 23.26 102 SER A N 1
ATOM 802 C CA A SER A 1 102 ? 26.056 50.907 9.340 0.44 22.00 102 SER A CA 1
ATOM 803 C CA B SER A 1 102 ? 26.027 50.867 9.337 0.54 22.74 102 SER A CA 1
ATOM 804 C C A SER A 1 102 ? 26.069 50.481 7.883 0.50 21.89 102 SER A C 1
ATOM 805 C C B SER A 1 102 ? 26.034 50.363 7.900 0.50 22.24 102 SER A C 1
ATOM 806 O O . SER A 1 102 ? 27.067 49.953 7.380 1.00 23.00 102 SER A O 1
ATOM 811 N N . PHE A 1 103 ? 24.876 50.469 7.269 1.00 20.64 103 PHE A N 1
ATOM 812 C CA . PHE A 1 103 ? 24.708 50.058 5.871 1.00 19.83 103 PHE A CA 1
ATOM 813 C C . PHE A 1 103 ? 23.562 50.824 5.221 1.00 20.56 103 PHE A C 1
ATOM 814 O O . PHE A 1 103 ? 22.719 51.392 5.913 1.00 21.96 103 PHE A O 1
ATOM 822 N N . GLY A 1 104 ? 23.534 50.842 3.893 1.00 21.59 104 GLY A N 1
ATOM 823 C CA . GLY A 1 104 ? 22.460 51.520 3.197 1.00 24.03 104 GLY A CA 1
ATOM 824 C C . GLY A 1 104 ? 22.712 51.596 1.712 1.00 26.58 104 GLY A C 1
ATOM 825 O O . GLY A 1 104 ? 23.865 51.634 1.293 1.00 30.30 104 GLY A O 1
ATOM 826 N N . ASN A 1 105 ? 21.644 51.622 0.917 1.00 27.59 105 ASN A N 1
ATOM 827 C CA . ASN A 1 105 ? 21.743 51.714 -0.548 1.00 30.50 105 ASN A CA 1
ATOM 828 C C . ASN A 1 105 ? 22.665 50.648 -1.142 1.00 26.70 105 ASN A C 1
ATOM 829 O O . ASN A 1 105 ? 23.522 50.970 -1.967 1.00 27.41 105 ASN A O 1
ATOM 834 N N . LYS A 1 106 ? 22.490 49.395 -0.725 1.00 25.29 106 LYS A N 1
ATOM 835 C CA . LYS A 1 106 ? 23.322 48.293 -1.206 1.00 23.04 106 LYS A CA 1
ATOM 836 C C . LYS A 1 106 ? 24.816 48.524 -0.949 1.00 22.51 106 LYS A C 1
ATOM 837 O O . LYS A 1 106 ? 25.667 48.118 -1.740 1.00 20.95 106 LYS A O 1
ATOM 843 N N . SER A 1 107 ? 25.117 49.185 0.164 1.00 22.48 107 SER A N 1
ATOM 844 C CA . SER A 1 107 ? 26.486 49.467 0.559 1.00 21.47 107 SER A CA 1
ATOM 845 C C . SER A 1 107 ? 26.708 48.960 1.981 1.00 20.37 107 SER A C 1
ATOM 846 O O . SER A 1 107 ? 26.126 49.466 2.938 1.00 21.83 107 SER A O 1
ATOM 849 N N . PHE A 1 108 ? 27.569 47.956 2.100 1.00 18.29 108 PHE A N 1
ATOM 850 C CA . PHE A 1 108 ? 27.879 47.308 3.372 1.00 16.79 108 PHE A CA 1
ATOM 851 C C . PHE A 1 108 ? 29.385 47.365 3.653 1.00 17.10 108 PHE A C 1
ATOM 852 O O . PHE A 1 108 ? 30.165 47.806 2.807 1.00 16.23 108 PHE A O 1
ATOM 860 N N . PRO A 1 109 ? 29.811 46.912 4.849 1.00 18.08 109 PRO A N 1
ATOM 861 C CA . PRO A 1 109 ? 31.240 46.924 5.183 1.00 17.30 109 PRO A CA 1
ATOM 862 C C . PRO A 1 109 ? 32.069 46.085 4.198 1.00 18.49 109 PRO A C 1
ATOM 863 O O . PRO A 1 109 ? 33.201 46.438 3.881 1.00 20.48 109 PRO A O 1
ATOM 867 N N . ILE A 1 110 ? 31.487 45.004 3.683 1.00 18.64 110 ILE A N 1
ATOM 868 C CA . ILE A 1 110 ? 32.191 44.099 2.772 1.00 17.29 110 ILE A CA 1
ATOM 869 C C . ILE A 1 110 ? 31.701 44.032 1.324 1.00 17.60 110 ILE A C 1
ATOM 870 O O . ILE A 1 110 ? 32.286 43.298 0.522 1.00 18.56 110 ILE A O 1
ATOM 875 N N . TYR A 1 111 ? 30.627 44.758 0.996 1.00 14.42 111 TYR A N 1
ATOM 876 C CA . TYR A 1 111 ? 30.066 44.763 -0.366 1.00 13.40 111 TYR A CA 1
ATOM 877 C C . TYR A 1 111 ? 29.671 46.157 -0.823 1.00 13.54 111 TYR A C 1
ATOM 878 O O . TYR A 1 111 ? 29.238 46.983 -0.027 1.00 14.92 111 TYR A O 1
ATOM 887 N N . SER A 1 112 ? 29.815 46.394 -2.118 1.00 13.51 112 SER A N 1
ATOM 888 C CA . SER A 1 112 ? 29.476 47.665 -2.743 1.00 14.50 112 SER A CA 1
ATOM 889 C C . SER A 1 112 ? 28.253 47.419 -3.635 1.00 15.14 112 SER A C 1
ATOM 890 O O . SER A 1 112 ? 27.920 46.266 -3.929 1.00 15.16 112 SER A O 1
ATOM 893 N N . PRO A 1 113 ? 27.599 48.493 -4.107 1.00 14.06 113 PRO A N 1
ATOM 894 C CA . PRO A 1 113 ? 26.423 48.322 -4.971 1.00 13.68 113 PRO A CA 1
ATOM 895 C C . PRO A 1 113 ? 26.721 47.474 -6.211 1.00 15.56 113 PRO A C 1
ATOM 896 O O . PRO A 1 113 ? 25.843 46.769 -6.714 1.00 15.61 113 PRO A O 1
ATOM 900 N N . GLN A 1 114 ? 27.972 47.504 -6.667 1.00 12.35 114 GLN A N 1
ATOM 901 C CA . GLN A 1 114 ? 28.375 46.763 -7.858 1.00 11.36 114 GLN A CA 1
ATOM 902 C C . GLN A 1 114 ? 28.526 45.267 -7.628 1.00 12.10 114 GLN A C 1
ATOM 903 O O . GLN A 1 114 ? 28.775 44.519 -8.571 1.00 15.38 114 GLN A O 1
ATOM 909 N N . ASP A 1 115 ? 28.403 44.827 -6.379 1.00 11.62 115 ASP A N 1
ATOM 910 C CA . ASP A 1 115 ? 28.531 43.414 -6.052 1.00 11.34 115 ASP A CA 1
ATOM 911 C C . ASP A 1 115 ? 27.174 42.712 -6.023 1.00 13.93 115 ASP A C 1
ATOM 912 O O . ASP A 1 115 ? 27.084 41.538 -5.669 1.00 15.22 115 ASP A O 1
ATOM 917 N N . PHE A 1 116 ? 26.127 43.439 -6.402 1.00 13.49 116 PHE A N 1
ATOM 918 C CA . PHE A 1 116 ? 24.763 42.901 -6.418 1.00 13.90 116 PHE A CA 1
ATOM 919 C C . PHE A 1 116 ? 24.182 42.942 -7.822 1.00 14.90 116 PHE A C 1
ATOM 920 O O . PHE A 1 116 ? 24.656 43.688 -8.681 1.00 14.91 116 PHE A O 1
ATOM 928 N N . HIS A 1 117 ? 23.157 42.123 -8.049 1.00 14.06 117 HIS A N 1
ATOM 929 C CA . HIS A 1 117 ? 22.446 42.107 -9.326 1.00 14.23 117 HIS A CA 1
ATOM 930 C C . HIS A 1 117 ? 21.594 43.393 -9.369 1.00 16.01 117 HIS A C 1
ATOM 931 O O . HIS A 1 117 ? 21.280 43.966 -8.316 1.00 16.26 117 HIS A O 1
ATOM 938 N N . GLU A 1 118 ? 21.237 43.866 -10.564 1.00 18.50 118 GLU A N 1
ATOM 939 C CA . GLU A 1 118 ? 20.399 45.069 -10.689 1.00 18.48 118 GLU A CA 1
ATOM 940 C C . GLU A 1 118 ? 19.025 44.749 -10.065 1.00 18.54 118 GLU A C 1
ATOM 941 O O . GLU A 1 118 ? 18.496 43.645 -10.247 1.00 17.48 118 GLU A O 1
ATOM 943 N N . SER A 1 119 ? 18.489 45.691 -9.293 1.00 17.88 119 SER A N 1
ATOM 944 C CA . SER A 1 119 ? 17.203 45.519 -8.612 1.00 19.54 119 SER A CA 1
ATOM 945 C C . SER A 1 119 ? 15.960 45.218 -9.435 1.00 19.03 119 SER A C 1
ATOM 946 O O . SER A 1 119 ? 15.638 45.928 -10.381 1.00 21.04 119 SER A O 1
ATOM 949 N N . CYS A 1 120 ? 15.308 44.116 -9.085 1.00 18.86 120 CYS A N 1
ATOM 950 C CA . CYS A 1 120 ? 14.037 43.704 -9.684 1.00 18.28 120 CYS A CA 1
ATOM 951 C C . CYS A 1 120 ? 13.356 42.858 -8.609 1.00 17.68 120 CYS A C 1
ATOM 952 O O . CYS A 1 120 ? 14.009 42.414 -7.661 1.00 18.51 120 CYS A O 1
ATOM 955 N N . THR A 1 121 ? 12.045 42.691 -8.712 1.00 16.46 121 THR A N 1
ATOM 956 C CA . THR A 1 121 ? 11.297 41.955 -7.706 1.00 15.55 121 THR A CA 1
ATOM 957 C C . THR A 1 121 ? 10.863 40.575 -8.146 1.00 15.86 121 THR A C 1
ATOM 958 O O . THR A 1 121 ? 10.431 40.396 -9.279 1.00 16.89 121 THR A O 1
ATOM 962 N N . ILE A 1 122 ? 11.017 39.589 -7.267 1.00 14.37 122 ILE A N 1
ATOM 963 C CA . ILE A 1 122 ? 10.561 38.243 -7.603 1.00 15.28 122 ILE A CA 1
ATOM 964 C C . ILE A 1 122 ? 9.059 38.212 -7.343 1.00 16.81 122 ILE A C 1
ATOM 965 O O . ILE A 1 122 ? 8.614 38.418 -6.216 1.00 15.11 122 ILE A O 1
ATOM 970 N N . ASN A 1 123 ? 8.292 38.045 -8.410 1.00 17.44 123 ASN A N 1
ATOM 971 C CA . ASN A 1 123 ? 6.835 37.959 -8.321 1.00 18.62 123 ASN A CA 1
ATOM 972 C C . ASN A 1 123 ? 6.457 36.498 -8.131 1.00 19.10 123 ASN A C 1
ATOM 973 O O . ASN A 1 123 ? 7.170 35.603 -8.577 1.00 19.14 123 ASN A O 1
ATOM 978 N N . ASN A 1 124 ? 5.319 36.252 -7.499 1.00 18.82 124 ASN A N 1
ATOM 979 C CA . ASN A 1 124 ? 4.889 34.890 -7.260 1.00 17.64 124 ASN A CA 1
ATOM 980 C C . ASN A 1 124 ? 4.813 34.032 -8.524 1.00 16.89 124 ASN A C 1
ATOM 981 O O . ASN A 1 124 ? 5.115 32.842 -8.481 1.00 18.70 124 ASN A O 1
ATOM 986 N N . SER A 1 125 ? 4.448 34.624 -9.655 1.00 16.9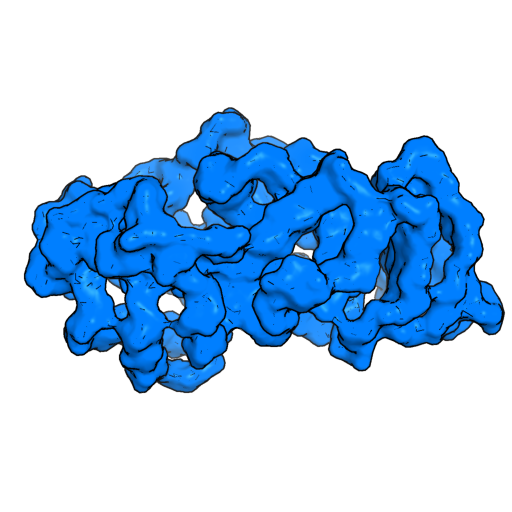8 125 SER A N 1
ATOM 987 C CA . SER A 1 125 ? 4.343 33.855 -10.894 1.00 19.03 125 SER A CA 1
ATOM 988 C C . SER A 1 125 ? 5.708 33.478 -11.472 1.00 18.88 125 SER A C 1
ATOM 989 O O . SER A 1 125 ? 5.799 32.582 -12.316 1.00 18.68 125 SER A O 1
ATOM 992 N N . ASP A 1 126 ? 6.762 34.169 -11.028 1.00 17.78 126 ASP A N 1
ATOM 993 C CA . ASP A 1 126 ? 8.122 33.883 -11.496 1.00 15.37 126 ASP A CA 1
ATOM 994 C C . ASP A 1 126 ? 8.560 32.477 -11.132 1.00 13.81 126 ASP A C 1
ATOM 995 O O . ASP A 1 126 ? 9.284 31.849 -11.889 1.00 14.80 126 ASP A O 1
ATOM 1000 N N . TYR A 1 127 ? 8.120 31.975 -9.983 1.00 14.53 127 TYR A N 1
ATOM 1001 C CA . TYR A 1 127 ? 8.503 30.633 -9.568 1.00 15.22 127 TYR A CA 1
ATOM 1002 C C . TYR A 1 127 ? 8.134 29.580 -10.600 1.00 17.63 127 TYR A C 1
ATOM 1003 O O . TYR A 1 127 ? 8.906 28.654 -10.862 1.00 17.03 127 TYR A O 1
ATOM 1012 N N . GLY A 1 128 ? 6.970 29.754 -11.221 1.00 20.18 128 GLY A N 1
ATOM 1013 C CA . GLY A 1 128 ? 6.509 28.798 -12.208 1.00 18.22 128 GLY A CA 1
ATOM 1014 C C . GLY A 1 128 ? 7.029 28.976 -13.619 1.00 21.76 128 GLY A C 1
ATOM 1015 O O . GLY A 1 128 ? 7.162 27.985 -14.342 1.00 23.30 128 GLY A O 1
ATOM 1016 N N . ASN A 1 129 ? 7.363 30.200 -14.025 1.00 23.11 129 ASN A N 1
ATOM 1017 C CA . ASN A 1 129 ? 7.830 30.381 -15.398 1.00 26.64 129 ASN A CA 1
ATOM 1018 C C . ASN A 1 129 ? 9.031 31.269 -15.714 1.00 25.54 129 ASN A C 1
ATOM 1019 O O . ASN A 1 129 ? 9.257 31.581 -16.885 1.00 25.50 129 ASN A O 1
ATOM 1024 N N . ASP A 1 130 ? 9.802 31.681 -14.710 1.00 22.28 130 ASP A N 1
ATOM 1025 C CA . ASP A 1 130 ? 10.964 32.524 -14.993 1.00 19.88 130 ASP A CA 1
ATOM 1026 C C . ASP A 1 130 ? 12.144 32.269 -14.059 1.00 18.52 130 ASP A C 1
ATOM 1027 O O . ASP A 1 130 ? 12.300 32.940 -13.036 1.00 16.04 130 ASP A O 1
ATOM 1032 N N . ARG A 1 131 ? 12.969 31.298 -14.446 1.00 17.24 131 ARG A N 1
ATOM 1033 C CA . ARG A 1 131 ? 14.173 30.906 -13.708 1.00 18.17 131 ARG A CA 1
ATOM 1034 C C . ARG A 1 131 ? 15.103 32.098 -13.479 1.00 18.26 131 ARG A C 1
ATOM 1035 O O . ARG A 1 131 ? 15.660 32.268 -12.392 1.00 16.97 131 ARG A O 1
ATOM 1043 N N . TYR A 1 132 ? 15.245 32.931 -14.507 1.00 17.00 132 TYR A N 1
ATOM 1044 C CA . TYR A 1 132 ? 16.098 34.099 -14.431 1.00 16.21 132 TYR A CA 1
ATOM 1045 C C . TYR A 1 132 ? 15.702 35.042 -13.299 1.00 15.94 132 TYR A C 1
ATOM 1046 O O . TYR A 1 132 ? 16.550 35.457 -12.518 1.00 16.14 132 TYR A O 1
ATOM 1055 N N . ARG A 1 133 ? 14.411 35.341 -13.176 1.00 14.89 133 ARG A N 1
ATOM 1056 C CA . ARG A 1 133 ? 13.934 36.251 -12.137 1.00 13.53 133 ARG A CA 1
ATOM 1057 C C . ARG A 1 133 ? 14.029 35.646 -10.739 1.00 12.06 133 ARG A C 1
ATOM 1058 O O . ARG A 1 133 ? 14.329 36.345 -9.778 1.00 13.30 133 ARG A O 1
ATOM 1066 N N . VAL A 1 134 ? 13.786 34.345 -10.633 1.00 10.69 134 VAL A N 1
ATOM 1067 C CA . VAL A 1 134 ? 13.863 33.657 -9.348 1.00 12.31 134 VAL A CA 1
ATOM 1068 C C . VAL A 1 134 ? 15.294 33.739 -8.810 1.00 12.11 134 VAL A C 1
ATOM 1069 O O . VAL A 1 134 ? 15.505 33.920 -7.611 1.00 11.64 134 VAL A O 1
ATOM 1073 N N . GLN A 1 135 ? 16.269 33.672 -9.716 1.00 13.17 135 GLN A N 1
ATOM 1074 C CA . GLN A 1 135 ? 17.679 33.686 -9.319 1.00 11.51 135 GLN A CA 1
ATOM 1075 C C . GLN A 1 135 ? 18.442 35.007 -9.366 1.00 13.14 135 GLN A C 1
ATOM 1076 O O . GLN A 1 135 ? 19.456 35.151 -8.676 1.00 10.21 135 GLN A O 1
ATOM 1082 N N . ASN A 1 136 ? 17.912 35.996 -10.087 1.00 12.65 136 ASN A N 1
ATOM 1083 C CA . ASN A 1 136 ? 18.588 37.290 -10.213 1.00 14.13 136 ASN A CA 1
ATOM 1084 C C . ASN A 1 136 ? 17.847 38.466 -9.579 1.00 15.49 136 ASN A C 1
ATOM 1085 O O . ASN A 1 136 ? 18.434 39.520 -9.329 1.00 14.95 136 ASN A O 1
ATOM 1090 N N . CYS A 1 137 ? 16.559 38.289 -9.303 1.00 15.30 137 CYS A N 1
ATOM 1091 C CA . CYS A 1 137 ? 15.778 39.352 -8.674 1.00 14.04 137 CYS A CA 1
ATOM 1092 C C . CYS A 1 137 ? 15.750 39.191 -7.143 1.00 13.16 137 CYS A C 1
ATOM 1093 O O . CYS A 1 137 ? 16.217 38.183 -6.602 1.00 12.51 137 CYS A O 1
ATOM 1096 N N . GLU A 1 138 ? 15.142 40.160 -6.467 1.00 11.77 138 GLU A N 1
ATOM 1097 C CA . GLU A 1 138 ? 15.091 40.193 -5.009 1.00 13.51 138 GLU A CA 1
ATOM 1098 C C . GLU A 1 138 ? 13.960 39.426 -4.338 1.00 15.24 138 GLU A C 1
ATOM 1099 O O . GLU A 1 138 ? 12.792 39.573 -4.696 1.00 15.15 138 GLU A O 1
ATOM 1105 N N . LEU A 1 139 ? 14.329 38.617 -3.347 1.00 14.75 139 LEU A N 1
ATOM 1106 C CA . LEU A 1 139 ? 13.371 37.849 -2.547 1.00 15.60 139 LEU A CA 1
ATOM 1107 C C . LEU A 1 139 ? 12.924 38.831 -1.455 1.00 16.38 139 LEU A C 1
ATOM 1108 O O . LEU A 1 139 ? 13.745 39.275 -0.649 1.00 16.50 139 LEU A O 1
ATOM 1113 N N . VAL A 1 140 ? 11.644 39.205 -1.456 1.00 16.75 140 VAL A N 1
ATOM 1114 C CA . VAL A 1 140 ? 11.103 40.156 -0.480 1.00 14.93 140 VAL A CA 1
ATOM 1115 C C . VAL A 1 140 ? 11.985 41.384 -0.181 1.00 14.17 140 VAL A C 1
ATOM 1116 O O . VAL A 1 140 ? 12.164 41.772 0.970 1.00 14.71 140 VAL A O 1
ATOM 1120 N N . GLY A 1 141 ? 12.545 41.968 -1.242 1.00 13.51 141 GLY A N 1
ATOM 1121 C CA . GLY A 1 141 ? 13.371 43.165 -1.136 1.00 13.16 141 GLY A CA 1
ATOM 1122 C C . GLY A 1 141 ? 14.808 43.030 -0.650 1.00 15.68 141 GLY A C 1
ATOM 1123 O O . GLY A 1 141 ? 15.495 44.049 -0.450 1.00 15.41 141 GLY A O 1
ATOM 1124 N N . LEU A 1 142 ? 15.254 41.797 -0.421 1.00 14.69 142 LEU A N 1
ATOM 1125 C CA . LEU A 1 142 ? 16.613 41.533 0.050 1.00 13.14 142 LEU A CA 1
ATOM 1126 C C . LEU A 1 142 ? 17.631 41.723 -1.085 1.00 13.31 142 LEU A C 1
ATOM 1127 O O . LEU A 1 142 ? 17.445 41.178 -2.182 1.00 12.49 142 LEU A O 1
ATOM 1132 N N . ALA A 1 143 ? 18.698 42.490 -0.822 1.00 11.82 143 ALA A N 1
ATOM 1133 C CA . ALA A 1 143 ? 19.727 42.773 -1.833 1.00 10.80 143 ALA A CA 1
ATOM 1134 C C . ALA A 1 143 ? 20.331 41.476 -2.363 1.00 11.97 143 ALA A C 1
ATOM 1135 O O . ALA A 1 143 ? 20.952 40.725 -1.608 1.00 13.75 143 ALA A O 1
ATOM 1137 N N . ASP A 1 144 ? 20.135 41.218 -3.658 1.00 11.02 144 ASP A N 1
ATOM 1138 C CA . ASP A 1 144 ? 20.579 39.981 -4.287 1.00 11.23 144 ASP A CA 1
ATOM 1139 C C . ASP A 1 144 ? 22.031 40.006 -4.749 1.00 12.48 144 ASP A C 1
ATOM 1140 O O . ASP A 1 144 ? 22.368 40.655 -5.735 1.00 11.88 144 ASP A O 1
ATOM 1145 N N . LEU A 1 145 ? 22.871 39.239 -4.064 1.00 12.88 145 LEU A N 1
ATOM 1146 C CA . LEU A 1 145 ? 24.300 39.176 -4.380 1.00 11.97 145 LEU A CA 1
ATOM 1147 C C . LEU A 1 145 ? 24.593 38.587 -5.751 1.00 12.72 145 LEU A C 1
ATOM 1148 O O . LEU A 1 145 ? 23.884 37.702 -6.231 1.00 10.14 145 LEU A O 1
ATOM 1153 N N . ASP A 1 146 ? 25.620 39.124 -6.407 1.00 10.72 146 ASP A N 1
ATOM 1154 C CA . ASP A 1 146 ? 26.040 38.596 -7.694 1.00 12.43 146 ASP A CA 1
ATOM 1155 C C . ASP A 1 146 ? 26.896 37.364 -7.340 1.00 15.19 146 ASP A C 1
ATOM 1156 O O . ASP A 1 146 ? 28.122 37.445 -7.204 1.00 14.80 146 ASP A O 1
ATOM 1161 N N . THR A 1 147 ? 26.226 36.224 -7.175 1.00 12.75 147 THR A N 1
ATOM 1162 C CA . THR A 1 147 ? 26.895 34.987 -6.798 1.00 13.09 147 THR A CA 1
ATOM 1163 C C . THR A 1 147 ? 27.800 34.368 -7.879 1.00 13.60 147 THR A C 1
ATOM 1164 O O . THR A 1 147 ? 28.417 33.311 -7.662 1.00 12.83 147 THR A O 1
ATOM 1168 N N . ALA A 1 148 ? 27.853 35.005 -9.049 1.00 12.64 148 ALA A N 1
ATOM 1169 C CA . ALA A 1 148 ? 28.716 34.547 -10.143 1.00 12.98 148 ALA A CA 1
ATOM 1170 C C . ALA A 1 148 ? 30.049 35.315 -10.092 1.00 14.09 148 ALA A C 1
ATOM 1171 O O . ALA A 1 148 ? 30.973 35.008 -10.838 1.00 14.41 148 ALA A O 1
ATOM 1173 N N . SER A 1 149 ? 30.125 36.326 -9.231 1.00 12.15 149 SER A N 1
ATOM 1174 C CA . SER A 1 149 ? 31.328 37.142 -9.087 1.00 14.04 149 SER A CA 1
ATOM 1175 C C . SER A 1 149 ? 32.397 36.428 -8.256 1.00 14.84 149 SER A C 1
ATOM 1176 O O . SER A 1 149 ? 32.113 35.933 -7.158 1.00 15.11 149 SER A O 1
ATOM 1179 N N . ASN A 1 150 ? 33.630 36.400 -8.768 1.00 14.02 150 ASN A N 1
ATOM 1180 C CA . ASN A 1 150 ? 34.752 35.764 -8.070 1.00 11.63 150 ASN A CA 1
ATOM 1181 C C . ASN A 1 150 ? 34.941 36.390 -6.684 1.00 10.92 150 ASN A C 1
ATOM 1182 O O . ASN A 1 150 ? 35.159 35.673 -5.715 1.00 13.72 150 ASN A O 1
ATOM 1187 N N . TYR A 1 151 ? 34.820 37.713 -6.571 1.00 11.69 151 TYR A N 1
ATOM 1188 C CA . TYR A 1 151 ? 34.974 38.364 -5.263 1.00 9.96 151 TYR A CA 1
ATOM 1189 C C . TYR A 1 151 ? 33.908 37.919 -4.248 1.00 12.34 151 TYR A C 1
ATOM 1190 O O . TYR A 1 151 ? 34.208 37.666 -3.078 1.00 11.91 151 TYR A O 1
ATOM 1199 N N . VAL A 1 152 ? 32.651 37.889 -4.685 1.00 11.80 152 VAL A N 1
ATOM 1200 C CA . VAL A 1 152 ? 31.563 37.471 -3.809 1.00 10.74 152 VAL A CA 1
ATOM 1201 C C . VAL A 1 152 ? 31.775 36.022 -3.341 1.00 10.69 152 VAL A C 1
ATOM 1202 O O . VAL A 1 152 ? 31.649 35.713 -2.151 1.00 11.67 152 VAL A O 1
ATOM 1206 N N . GLN A 1 153 ? 32.122 35.142 -4.272 1.00 10.64 153 GLN A N 1
ATOM 1207 C CA . GLN A 1 153 ? 32.381 33.741 -3.942 1.00 11.42 153 GLN A CA 1
ATOM 1208 C C . GLN A 1 153 ? 33.539 33.593 -2.938 1.00 13.45 153 GLN A C 1
ATOM 1209 O O . GLN A 1 153 ? 33.450 32.803 -1.993 1.00 14.29 153 GLN A O 1
ATOM 1215 N N . ASN A 1 154 ? 34.611 34.367 -3.128 1.00 14.60 154 ASN A N 1
ATOM 1216 C CA . ASN A 1 154 ? 35.771 34.311 -2.226 1.00 14.19 154 ASN A CA 1
ATOM 1217 C C . ASN A 1 154 ? 35.387 34.801 -0.839 1.00 13.46 154 ASN A C 1
ATOM 1218 O O . ASN A 1 154 ? 35.816 34.235 0.171 1.00 15.08 154 ASN A O 1
ATOM 1223 N N . THR A 1 155 ? 34.540 35.824 -0.798 1.00 11.75 155 THR A N 1
ATOM 1224 C CA . THR A 1 155 ? 34.110 36.403 0.467 1.00 12.13 155 THR A CA 1
ATOM 1225 C C . THR A 1 155 ? 33.222 35.442 1.258 1.00 13.06 155 THR A C 1
ATOM 1226 O O . THR A 1 155 ? 33.368 35.316 2.474 1.00 12.64 155 THR A O 1
ATOM 1230 N N . ILE A 1 156 ? 32.294 34.778 0.578 1.00 11.64 156 ILE A N 1
ATOM 1231 C CA . ILE A 1 156 ? 31.421 33.825 1.263 1.00 12.44 156 ILE A CA 1
ATOM 1232 C C . ILE A 1 156 ? 32.232 32.591 1.687 1.00 12.78 156 ILE A C 1
ATOM 1233 O O . ILE A 1 156 ? 32.106 32.132 2.830 1.00 12.48 156 ILE A O 1
ATOM 1238 N N . ALA A 1 157 ? 33.084 32.085 0.791 1.00 12.40 157 ALA A N 1
ATOM 1239 C CA . ALA A 1 157 ? 33.922 30.919 1.102 1.00 13.08 157 ALA A CA 1
ATOM 1240 C C . ALA A 1 157 ? 34.852 31.209 2.291 1.00 13.99 157 ALA A C 1
ATOM 1241 O O . ALA A 1 157 ? 35.079 30.330 3.122 1.00 15.44 157 ALA A O 1
ATOM 1243 N N . ALA A 1 158 ? 35.349 32.443 2.400 1.00 14.26 158 ALA A N 1
ATOM 1244 C CA . ALA A 1 158 ? 36.235 32.807 3.505 1.00 14.17 158 ALA A CA 1
ATOM 1245 C C . ALA A 1 158 ? 35.507 32.715 4.850 1.00 16.36 158 ALA A C 1
ATOM 1246 O O . ALA A 1 158 ? 36.102 32.331 5.860 1.00 15.44 158 ALA A O 1
ATOM 1248 N N . TYR A 1 159 ? 34.230 33.102 4.859 1.00 16.37 159 TYR A N 1
ATOM 1249 C CA . TYR A 1 159 ? 33.382 33.044 6.052 1.00 14.04 159 TYR A CA 1
ATOM 1250 C C . TYR A 1 159 ? 33.169 31.574 6.442 1.00 15.53 159 TYR A C 1
ATOM 1251 O O . TYR A 1 159 ? 33.332 31.195 7.602 1.00 15.56 159 TYR A O 1
ATOM 1260 N N . ILE A 1 160 ? 32.832 30.748 5.456 1.00 14.15 160 ILE A N 1
ATOM 1261 C CA . ILE A 1 160 ? 32.597 29.323 5.681 1.00 12.30 160 ILE A CA 1
ATOM 1262 C C . ILE A 1 160 ? 33.866 28.611 6.173 1.00 14.28 160 ILE A C 1
ATOM 1263 O O . ILE A 1 160 ? 33.822 27.816 7.116 1.00 12.73 160 ILE A O 1
ATOM 1268 N N . ASN A 1 161 ? 35.004 28.939 5.566 1.00 14.97 161 ASN A N 1
ATOM 1269 C CA . ASN A 1 161 ? 36.280 28.321 5.942 1.00 14.92 161 ASN A CA 1
ATOM 1270 C C . ASN A 1 161 ? 36.736 28.763 7.325 1.00 14.47 161 ASN A C 1
ATOM 1271 O O . ASN A 1 161 ? 37.351 28.005 8.077 1.00 15.99 161 ASN A O 1
ATOM 1276 N N . ASP A 1 162 ? 36.366 29.979 7.683 1.00 15.89 162 ASP A N 1
ATOM 1277 C CA . ASP A 1 162 ? 36.702 30.510 8.978 1.00 17.63 162 ASP A CA 1
ATOM 1278 C C . ASP A 1 162 ? 35.908 29.764 10.039 1.00 18.91 162 ASP A C 1
ATOM 1279 O O . ASP A 1 162 ? 36.418 29.487 11.125 1.00 18.93 162 ASP A O 1
ATOM 1284 N N . LEU A 1 163 ? 34.649 29.455 9.722 1.00 16.13 163 LEU A N 1
ATOM 1285 C CA . LEU A 1 163 ? 33.782 28.732 10.648 1.00 15.22 163 LEU A CA 1
ATOM 1286 C C . LEU A 1 163 ? 34.296 27.307 10.840 1.00 13.82 163 LEU A C 1
ATOM 1287 O O . LEU A 1 163 ? 34.305 26.796 11.962 1.00 15.31 163 LEU A O 1
ATOM 1292 N N . GLN A 1 164 ? 34.742 26.673 9.758 1.00 12.33 164 GLN A N 1
ATOM 1293 C CA . GLN A 1 164 ? 35.278 25.318 9.863 1.00 13.20 164 GLN A CA 1
ATOM 1294 C C . GLN A 1 164 ? 36.529 25.290 10.752 1.00 14.83 164 GLN A C 1
ATOM 1295 O O . GLN A 1 164 ? 36.764 24.317 11.478 1.00 14.71 164 GLN A O 1
ATOM 1301 N N . ALA A 1 165 ? 37.321 26.362 10.699 1.00 15.22 165 ALA A N 1
ATOM 1302 C CA . ALA A 1 165 ? 38.556 26.465 11.489 1.00 17.89 165 ALA A CA 1
ATOM 1303 C C . ALA A 1 165 ? 38.233 26.512 12.979 1.00 19.50 165 ALA A C 1
ATOM 1304 O O . ALA A 1 165 ? 39.009 26.034 13.805 1.00 19.59 165 ALA A O 1
ATOM 1306 N N . ILE A 1 166 ? 37.080 27.099 13.304 1.00 20.34 166 ILE A N 1
ATOM 1307 C CA . ILE A 1 166 ? 36.596 27.197 14.681 1.00 21.71 166 ILE A CA 1
ATOM 1308 C C . ILE A 1 166 ? 36.074 25.823 15.127 1.00 19.93 166 ILE A C 1
ATOM 1309 O O . ILE A 1 166 ? 36.031 25.523 16.317 1.00 22.81 166 ILE A O 1
ATOM 1314 N N . GLY A 1 167 ? 35.646 25.003 14.173 1.00 17.35 167 GLY A N 1
ATOM 1315 C CA . GLY A 1 167 ? 35.165 23.680 14.529 1.00 17.21 167 GLY A CA 1
ATOM 1316 C C . GLY A 1 167 ? 33.777 23.353 14.019 1.00 17.30 167 GLY A C 1
ATOM 1317 O O . GLY A 1 167 ? 33.284 22.259 14.282 1.00 17.66 167 GLY A O 1
ATOM 1318 N N . VAL A 1 168 ? 33.149 24.279 13.294 1.00 16.46 168 VAL A N 1
ATOM 1319 C CA . VAL A 1 168 ? 31.800 24.057 12.747 1.00 14.26 168 VAL A CA 1
ATOM 1320 C C . VAL A 1 168 ? 31.854 22.925 11.721 1.00 15.28 168 VAL A C 1
ATOM 1321 O O . VAL A 1 168 ? 32.715 22.925 10.835 1.00 15.90 168 VAL A O 1
ATOM 1325 N N . LYS A 1 169 ? 30.944 21.959 11.845 1.00 13.84 169 LYS A N 1
ATOM 1326 C CA . LYS A 1 169 ? 30.948 20.791 10.961 1.00 14.79 169 LYS A CA 1
ATOM 1327 C C . LYS A 1 169 ? 29.987 20.762 9.780 1.00 14.10 169 LYS A C 1
ATOM 1328 O O . LYS A 1 169 ? 30.146 19.940 8.879 1.00 12.85 169 LYS A O 1
ATOM 1334 N N . GLY A 1 170 ? 28.996 21.646 9.782 1.00 15.17 170 GLY A N 1
ATOM 1335 C CA . GLY A 1 170 ? 28.015 21.658 8.706 1.00 12.33 170 GLY A CA 1
ATOM 1336 C C . GLY A 1 170 ? 27.396 23.021 8.468 1.00 11.81 170 GLY A C 1
ATOM 1337 O O . GLY A 1 170 ? 27.524 23.928 9.293 1.00 11.50 170 GLY A O 1
ATOM 1338 N N . PHE A 1 171 ? 26.691 23.145 7.344 1.00 11.26 171 PHE A N 1
ATOM 1339 C CA . PHE A 1 171 ? 26.079 24.402 6.939 1.00 12.48 171 PHE A CA 1
ATOM 1340 C C . PHE A 1 171 ? 24.731 24.224 6.234 1.00 13.56 171 PHE A C 1
ATOM 1341 O O . PHE A 1 171 ? 24.557 23.282 5.454 1.00 13.08 171 PHE A O 1
ATOM 1349 N N . ARG A 1 172 ? 23.787 25.113 6.543 1.00 13.60 172 ARG A N 1
ATOM 1350 C CA . ARG A 1 172 ? 22.492 25.132 5.872 1.00 12.51 172 ARG A CA 1
ATOM 1351 C C . ARG A 1 172 ? 22.635 26.280 4.874 1.00 11.34 172 ARG A C 1
ATOM 1352 O O . ARG A 1 172 ? 22.977 27.390 5.271 1.00 12.95 172 ARG A O 1
ATOM 1360 N N . PHE A 1 173 ? 22.493 26.000 3.580 1.00 10.70 173 PHE A N 1
ATOM 1361 C CA . PHE A 1 173 ? 22.580 27.060 2.585 1.00 9.67 173 PHE A CA 1
ATOM 1362 C C . PHE A 1 173 ? 21.175 27.610 2.401 1.00 12.46 173 PHE A C 1
ATOM 1363 O O . PHE A 1 173 ? 20.337 27.001 1.731 1.00 11.17 173 PHE A O 1
ATOM 1371 N N . ASP A 1 174 ? 20.911 28.736 3.054 1.00 12.00 174 ASP A N 1
ATOM 1372 C CA . ASP A 1 174 ? 19.606 29.399 3.000 1.00 12.96 174 ASP A CA 1
ATOM 1373 C C . ASP A 1 174 ? 19.268 29.913 1.603 1.00 13.66 174 ASP A C 1
ATOM 1374 O O . ASP A 1 174 ? 20.142 30.383 0.881 1.00 12.87 174 ASP A O 1
ATOM 1379 N N . ALA A 1 175 ? 17.997 29.786 1.217 1.00 13.04 175 ALA A N 1
ATOM 1380 C CA . ALA A 1 175 ? 17.525 30.282 -0.079 1.00 10.14 175 ALA A CA 1
ATOM 1381 C C . ALA A 1 175 ? 18.316 29.792 -1.302 1.00 10.68 175 ALA A C 1
ATOM 1382 O O . ALA A 1 175 ? 18.514 30.544 -2.261 1.00 11.45 175 ALA A O 1
ATOM 1384 N N . SER A 1 176 ? 18.736 28.531 -1.295 1.00 10.21 176 SER A N 1
ATOM 1385 C CA . SER A 1 176 ? 19.519 27.979 -2.401 1.00 10.77 176 SER A CA 1
ATOM 1386 C C . SER A 1 176 ? 18.807 28.025 -3.737 1.00 11.53 176 SER A C 1
ATOM 1387 O O . SER A 1 176 ? 19.458 28.115 -4.786 1.00 12.41 176 SER A O 1
ATOM 1390 N N . LYS A 1 177 ? 17.480 27.901 -3.724 1.00 10.90 177 LYS A N 1
ATOM 1391 C CA . LYS A 1 177 ? 16.728 27.968 -4.971 1.00 10.07 177 LYS A CA 1
ATOM 1392 C C . LYS A 1 177 ? 17.009 29.285 -5.702 1.00 10.44 177 LYS A C 1
ATOM 1393 O O . LYS A 1 177 ? 16.990 29.349 -6.934 1.00 12.92 177 LYS A O 1
ATOM 1399 N N . HIS A 1 178 ? 17.321 30.321 -4.929 1.00 10.40 178 HIS A N 1
ATOM 1400 C CA . HIS A 1 178 ? 17.577 31.645 -5.477 1.00 9.06 178 HIS A CA 1
ATOM 1401 C C . HIS A 1 178 ? 18.994 31.894 -5.993 1.00 11.39 178 HIS A C 1
ATOM 1402 O O . HIS A 1 178 ? 19.335 33.015 -6.377 1.00 9.71 178 HIS A O 1
ATOM 1409 N N . VAL A 1 179 ? 19.807 30.836 -6.001 1.00 10.15 179 VAL A N 1
ATOM 1410 C CA . VAL A 1 179 ? 21.183 30.896 -6.495 1.00 9.02 179 VAL A CA 1
ATOM 1411 C C . VAL A 1 179 ? 21.341 29.758 -7.490 1.00 10.50 179 VAL A C 1
ATOM 1412 O O . VAL A 1 179 ? 20.963 28.607 -7.207 1.00 10.60 179 VAL A O 1
ATOM 1416 N N . ALA A 1 180 ? 21.895 30.071 -8.658 1.00 9.44 180 ALA A N 1
ATOM 1417 C CA . ALA A 1 180 ? 22.108 29.056 -9.687 1.00 10.76 180 ALA A CA 1
ATOM 1418 C C . ALA A 1 180 ? 22.965 27.919 -9.121 1.00 11.28 180 ALA A C 1
ATOM 1419 O O . ALA A 1 180 ? 23.926 28.167 -8.392 1.00 12.73 180 ALA A O 1
ATOM 1421 N N . ALA A 1 181 ? 22.600 26.672 -9.422 1.00 10.91 181 ALA A N 1
ATOM 1422 C CA . ALA A 1 181 ? 23.355 25.528 -8.915 1.00 12.29 181 ALA A CA 1
ATOM 1423 C C . ALA A 1 181 ? 24.824 25.628 -9.360 1.00 16.50 181 ALA A C 1
ATOM 1424 O O . ALA A 1 181 ? 25.724 25.256 -8.609 1.00 16.62 181 ALA A O 1
ATOM 1426 N N . SER A 1 182 ? 25.055 26.170 -10.560 1.00 16.49 182 SER A N 1
ATOM 1427 C CA . SER A 1 182 ? 26.417 26.320 -11.076 1.00 18.71 182 SER A CA 1
ATOM 1428 C C . SER A 1 182 ? 27.216 27.306 -10.216 1.00 17.89 182 SER A C 1
ATOM 1429 O O . SER A 1 182 ? 28.427 27.143 -10.055 1.00 17.55 182 SER A O 1
ATOM 1432 N N . ASP A 1 183 ? 26.548 28.322 -9.660 1.00 14.79 183 ASP A N 1
ATOM 1433 C CA . ASP A 1 183 ? 27.221 29.275 -8.773 1.00 13.85 183 ASP A CA 1
ATOM 1434 C C . ASP A 1 183 ? 27.572 28.567 -7.464 1.00 14.61 183 ASP A C 1
ATOM 1435 O O . ASP A 1 183 ? 28.610 28.847 -6.873 1.00 14.22 183 ASP A O 1
ATOM 1440 N N . ILE A 1 184 ? 26.694 27.686 -6.984 1.00 12.44 184 ILE A N 1
ATOM 1441 C CA . ILE A 1 184 ? 26.985 26.952 -5.752 1.00 13.75 184 ILE A CA 1
ATOM 1442 C C . ILE A 1 184 ? 28.144 25.961 -6.012 1.00 15.09 184 ILE A C 1
ATOM 1443 O O . ILE A 1 184 ? 28.965 25.728 -5.126 1.00 16.05 184 ILE A O 1
ATOM 1448 N N . GLN A 1 185 ? 28.239 25.421 -7.230 1.00 14.25 185 GLN A N 1
ATOM 1449 C CA . GLN A 1 185 ? 29.343 24.512 -7.579 1.00 17.74 185 GLN A CA 1
ATOM 1450 C C . GLN A 1 185 ? 30.678 25.274 -7.545 1.00 17.94 185 GLN A C 1
ATOM 1451 O O . GLN A 1 185 ? 31.666 24.776 -7.002 1.00 18.23 185 GLN A O 1
ATOM 1457 N N . SER A 1 186 ? 30.695 26.498 -8.077 1.00 18.32 186 SER A N 1
ATOM 1458 C CA . SER A 1 186 ? 31.909 27.321 -8.068 1.00 18.88 186 SER A CA 1
ATOM 1459 C C . SER A 1 186 ? 32.297 27.662 -6.635 1.00 18.50 186 SER A C 1
ATOM 1460 O O . SER A 1 186 ? 33.472 27.619 -6.280 1.00 18.83 186 SER A O 1
ATOM 1463 N N . LEU A 1 187 ? 31.305 28.019 -5.821 1.00 15.14 187 LEU A N 1
ATOM 1464 C CA . LEU A 1 187 ? 31.544 28.354 -4.425 1.00 15.36 187 LEU A CA 1
ATOM 1465 C C . LEU A 1 187 ? 32.148 27.165 -3.665 1.00 15.69 187 LEU A C 1
ATOM 1466 O O . LEU A 1 187 ? 33.118 27.334 -2.928 1.00 15.56 187 LEU A O 1
ATOM 1471 N N . MET A 1 188 ? 31.602 25.966 -3.861 1.00 15.04 188 MET A N 1
ATOM 1472 C CA . MET A 1 188 ? 32.098 24.790 -3.150 1.00 15.30 188 MET A CA 1
ATOM 1473 C C . MET A 1 188 ? 33.556 24.439 -3.470 1.00 16.83 188 MET A C 1
ATOM 1474 O O . MET A 1 188 ? 34.257 23.878 -2.629 1.00 17.84 188 MET A O 1
ATOM 1479 N N . ALA A 1 189 ? 33.999 24.769 -4.681 1.00 17.06 189 ALA A N 1
ATOM 1480 C CA . ALA A 1 189 ? 35.375 24.513 -5.093 1.00 17.55 189 ALA A CA 1
ATOM 1481 C C . ALA A 1 189 ? 36.338 25.365 -4.247 1.00 18.30 189 ALA A C 1
ATOM 1482 O O . ALA A 1 189 ? 37.512 25.030 -4.106 1.00 20.03 189 ALA A O 1
ATOM 1484 N N . LYS A 1 190 ? 35.830 26.444 -3.657 1.00 14.23 190 LYS A N 1
ATOM 1485 C CA . LYS A 1 190 ? 36.645 27.324 -2.822 1.00 13.59 190 LYS A CA 1
ATOM 1486 C C . LYS A 1 190 ? 36.533 26.972 -1.338 1.00 15.74 190 LYS A C 1
ATOM 1487 O O . LYS A 1 190 ? 37.240 27.535 -0.504 1.00 16.10 190 LYS A O 1
ATOM 1493 N N . VAL A 1 191 ? 35.622 26.062 -1.001 1.00 16.38 191 VAL A N 1
ATOM 1494 C CA . VAL A 1 191 ? 35.443 25.655 0.389 1.00 16.89 191 VAL A CA 1
ATOM 1495 C C . VAL A 1 191 ? 36.370 24.473 0.702 1.00 18.97 191 VAL A C 1
ATOM 1496 O O . VAL A 1 191 ? 36.436 23.512 -0.063 1.00 19.97 191 VAL A O 1
ATOM 1500 N N . ASN A 1 192 ? 37.096 24.572 1.817 1.00 20.05 192 ASN A N 1
ATOM 1501 C CA . ASN A 1 192 ? 38.042 23.535 2.241 1.00 21.29 192 ASN A CA 1
ATOM 1502 C C . ASN A 1 192 ? 37.340 22.285 2.754 1.00 21.22 192 ASN A C 1
ATOM 1503 O O . ASN A 1 192 ? 36.317 22.367 3.430 1.00 22.16 192 ASN A O 1
ATOM 1508 N N . GLY A 1 193 ? 37.939 21.135 2.469 1.00 21.42 193 GLY A N 1
ATOM 1509 C CA . GLY A 1 193 ? 37.414 19.867 2.937 1.00 22.22 193 GLY A CA 1
ATOM 1510 C C . GLY A 1 193 ? 36.057 19.498 2.392 1.00 24.14 193 GLY A C 1
ATOM 1511 O O . GLY A 1 193 ? 35.695 19.888 1.280 1.00 27.58 193 GLY A O 1
ATOM 1512 N N . SER A 1 194 ? 35.303 18.736 3.179 1.00 26.14 194 SER A N 1
ATOM 1513 C CA . SER A 1 194 ? 33.967 18.303 2.779 1.00 25.61 194 SER A CA 1
ATOM 1514 C C . SER A 1 194 ? 33.011 18.325 3.970 1.00 23.13 194 SER A C 1
ATOM 1515 O O . SER A 1 194 ? 32.664 17.285 4.549 1.00 24.65 194 SER A O 1
ATOM 1518 N N . PRO A 1 195 ? 32.611 19.533 4.386 1.00 18.90 195 PRO A N 1
ATOM 1519 C CA . PRO A 1 195 ? 31.693 19.669 5.514 1.00 17.60 195 PRO A CA 1
ATOM 1520 C C . PRO A 1 195 ? 30.314 19.174 5.078 1.00 16.12 195 PRO A C 1
ATOM 1521 O O . PRO A 1 195 ? 30.071 18.948 3.888 1.00 15.01 195 PRO A O 1
ATOM 1525 N N . VAL A 1 196 ? 29.421 18.979 6.036 1.00 15.15 196 VAL A N 1
ATOM 1526 C CA . VAL A 1 196 ? 28.062 18.548 5.713 1.00 14.96 196 VAL A CA 1
ATOM 1527 C C . VAL A 1 196 ? 27.330 19.799 5.214 1.00 14.25 196 VAL A C 1
ATOM 1528 O O . VAL A 1 196 ? 27.381 20.849 5.855 1.00 16.04 196 VAL 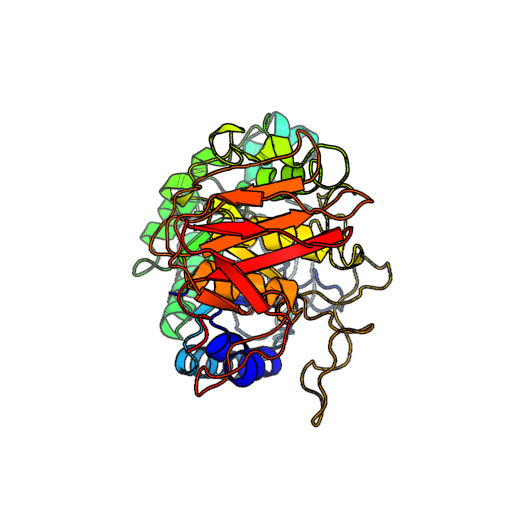A O 1
ATOM 1532 N N . VAL A 1 197 ? 26.732 19.720 4.033 1.00 13.53 197 VAL A N 1
ATOM 1533 C CA . VAL A 1 197 ? 25.998 20.863 3.492 1.00 12.98 197 VAL A CA 1
ATOM 1534 C C . VAL A 1 197 ? 24.588 20.433 3.094 1.00 13.97 197 VAL A C 1
ATOM 1535 O O . VAL A 1 197 ? 24.411 19.373 2.503 1.00 13.89 197 VAL A O 1
ATOM 1539 N N . PHE A 1 198 ? 23.582 21.192 3.519 1.00 12.36 198 PHE A N 1
ATOM 1540 C CA . PHE A 1 198 ? 22.218 20.906 3.087 1.00 12.96 198 PHE A CA 1
ATOM 1541 C C . PHE A 1 198 ? 21.630 22.233 2.617 1.00 13.06 198 PHE A C 1
ATOM 1542 O O . PHE A 1 198 ? 21.854 23.287 3.222 1.00 13.38 198 PHE A O 1
ATOM 1550 N N . GLN A 1 199 ? 20.992 22.162 1.453 1.00 12.36 199 GLN A N 1
ATOM 1551 C CA . GLN A 1 199 ? 20.427 23.304 0.755 1.00 11.58 199 GLN A CA 1
ATOM 1552 C C . GLN A 1 199 ? 18.912 23.408 0.883 1.00 12.45 199 GLN A C 1
ATOM 1553 O O . GLN A 1 199 ? 18.205 22.423 0.666 1.00 10.81 199 GLN A O 1
ATOM 1559 N N . GLU A 1 200 ? 18.425 24.596 1.243 1.00 12.25 200 GLU A N 1
ATOM 1560 C CA . GLU A 1 200 ? 16.982 24.809 1.370 1.00 12.18 200 GLU A CA 1
ATOM 1561 C C . GLU A 1 200 ? 16.376 25.118 0.005 1.00 11.06 200 GLU A C 1
ATOM 1562 O O . GLU A 1 200 ? 16.584 26.205 -0.546 1.00 11.02 200 GLU A O 1
ATOM 1568 N N . VAL A 1 201 ? 15.661 24.137 -0.542 1.00 10.52 201 VAL A N 1
ATOM 1569 C CA . VAL A 1 201 ? 14.979 24.259 -1.829 1.00 11.95 201 VAL A CA 1
ATOM 1570 C C . VAL A 1 201 ? 13.569 23.673 -1.648 1.00 15.18 201 VAL A C 1
ATOM 1571 O O . VAL A 1 201 ? 13.414 22.489 -1.311 1.00 13.65 201 VAL A O 1
ATOM 1575 N N . ILE A 1 202 ? 12.560 24.534 -1.779 1.00 14.48 202 ILE A N 1
ATOM 1576 C CA . ILE A 1 202 ? 11.162 24.127 -1.653 1.00 14.60 202 ILE A CA 1
ATOM 1577 C C . ILE A 1 202 ? 10.654 23.733 -3.037 1.00 14.33 202 ILE A C 1
ATOM 1578 O O . ILE A 1 202 ? 10.500 24.582 -3.905 1.00 13.87 202 ILE A O 1
ATOM 1583 N N . ASP A 1 203 ? 10.394 22.446 -3.243 1.00 14.45 203 ASP A N 1
ATOM 1584 C CA . ASP A 1 203 ? 9.925 21.985 -4.544 1.00 15.74 203 ASP A CA 1
ATOM 1585 C C . ASP A 1 203 ? 8.804 20.966 -4.405 1.00 16.49 203 ASP A C 1
ATOM 1586 O O . ASP A 1 203 ? 9.039 19.815 -4.050 1.00 14.75 203 ASP A O 1
ATOM 1591 N N . GLN A 1 204 ? 7.581 21.413 -4.680 1.00 18.45 204 GLN A N 1
ATOM 1592 C CA . GLN A 1 204 ? 6.409 20.547 -4.612 1.00 20.05 204 GLN A CA 1
ATOM 1593 C C . GLN A 1 204 ? 5.984 20.124 -6.018 1.00 23.83 204 GLN A C 1
ATOM 1594 O O . GLN A 1 204 ? 4.964 19.449 -6.190 1.00 26.51 204 GLN A O 1
ATOM 1600 N N . GLY A 1 205 ? 6.761 20.539 -7.016 1.00 24.40 205 GLY A N 1
ATOM 1601 C CA . GLY A 1 205 ? 6.465 20.213 -8.402 1.00 26.10 205 GLY A CA 1
ATOM 1602 C C . GLY A 1 205 ? 6.001 21.437 -9.174 1.00 26.90 205 GLY A C 1
ATOM 1603 O O . GLY A 1 205 ? 5.512 22.401 -8.578 1.00 27.83 205 GLY A O 1
ATOM 1604 N N . GLY A 1 206 ? 6.226 21.431 -10.489 1.00 29.26 206 GLY A N 1
ATOM 1605 C CA . GLY A 1 206 ? 5.805 22.537 -11.341 1.00 29.67 206 GLY A CA 1
ATOM 1606 C C . GLY A 1 206 ? 6.608 23.833 -11.340 1.00 30.95 206 GLY A C 1
ATOM 1607 O O . GLY A 1 206 ? 6.245 24.791 -12.027 1.00 33.80 206 GLY A O 1
ATOM 1608 N N . GLU A 1 207 ? 7.696 23.871 -10.583 1.00 28.49 207 GLU A N 1
ATOM 1609 C CA . GLU A 1 207 ? 8.543 25.057 -10.495 1.00 26.56 207 GLU A CA 1
ATOM 1610 C C . GLU A 1 207 ? 9.502 25.138 -11.688 1.00 24.94 207 GLU A C 1
ATOM 1611 O O . GLU A 1 207 ? 9.821 24.121 -12.311 1.00 23.59 207 GLU A O 1
ATOM 1617 N N . ALA A 1 208 ? 9.998 26.341 -11.973 1.00 20.82 208 ALA A N 1
ATOM 1618 C CA . ALA A 1 208 ? 10.951 26.542 -13.061 1.00 19.37 208 ALA A CA 1
ATOM 1619 C C . ALA A 1 208 ? 12.334 26.025 -12.611 1.00 18.43 208 ALA A C 1
ATOM 1620 O O . ALA A 1 208 ? 13.141 25.599 -13.430 1.00 20.02 208 ALA A O 1
ATOM 1622 N N . VAL A 1 209 ? 12.578 26.049 -11.300 1.00 18.84 209 VAL A N 1
ATOM 1623 C CA . VAL A 1 209 ? 13.833 25.582 -10.698 1.00 17.65 209 VAL A CA 1
ATOM 1624 C C . VAL A 1 209 ? 13.508 24.389 -9.793 1.00 19.03 209 VAL A C 1
ATOM 1625 O O . VAL A 1 209 ? 12.730 24.516 -8.842 1.00 21.49 209 VAL A O 1
ATOM 1629 N N . GLY A 1 210 ? 14.107 23.239 -10.093 1.00 18.61 210 GLY A N 1
ATOM 1630 C CA . GLY A 1 210 ? 13.850 22.035 -9.324 1.00 15.56 210 GLY A CA 1
ATOM 1631 C C . GLY A 1 210 ? 14.925 21.654 -8.324 1.00 17.17 210 GLY A C 1
ATOM 1632 O O . GLY A 1 210 ? 16.089 22.038 -8.466 1.00 14.82 210 GLY A O 1
ATOM 1633 N N . ALA A 1 211 ? 14.520 20.890 -7.311 1.00 15.91 211 ALA A N 1
ATOM 1634 C CA . ALA A 1 211 ? 15.419 20.428 -6.260 1.00 17.16 211 ALA A CA 1
ATOM 1635 C C . ALA A 1 211 ? 16.492 19.488 -6.793 1.00 19.06 211 ALA A C 1
ATOM 1636 O O . ALA A 1 211 ? 17.607 19.460 -6.266 1.00 19.38 211 ALA A O 1
ATOM 1638 N N . SER A 1 212 ? 16.165 18.747 -7.851 1.00 18.41 212 SER A N 1
ATOM 1639 C CA . SER A 1 212 ? 17.103 17.793 -8.435 1.00 18.45 212 SER A CA 1
ATOM 1640 C C . SER A 1 212 ? 18.377 18.471 -8.930 1.00 18.05 212 SER A C 1
ATOM 1641 O O . SER A 1 212 ? 19.418 17.832 -9.020 1.00 17.65 212 SER A O 1
ATOM 1644 N N . GLU A 1 213 ? 18.306 19.769 -9.211 1.00 16.02 213 GLU A N 1
ATOM 1645 C CA . GLU A 1 213 ? 19.472 20.512 -9.690 1.00 17.38 213 GLU A CA 1
ATOM 1646 C C . GLU A 1 213 ? 20.574 20.694 -8.639 1.00 17.36 213 GLU A C 1
ATOM 1647 O O . GLU A 1 213 ? 21.727 20.982 -8.983 1.00 18.33 213 GLU A O 1
ATOM 1653 N N . TYR A 1 214 ? 20.213 20.531 -7.370 1.00 15.00 214 TYR A N 1
ATOM 1654 C CA . TYR A 1 214 ? 21.138 20.728 -6.259 1.00 14.45 214 TYR A CA 1
ATOM 1655 C C . TYR A 1 214 ? 21.692 19.460 -5.609 1.00 14.01 214 TYR A C 1
ATOM 1656 O O . TYR A 1 214 ? 22.418 19.535 -4.627 1.00 13.88 214 TYR A O 1
ATOM 1665 N N . LEU A 1 215 ? 21.405 18.307 -6.189 1.00 13.79 215 LEU A N 1
ATOM 1666 C CA . LEU A 1 215 ? 21.851 17.043 -5.614 1.00 16.10 215 LEU A CA 1
ATOM 1667 C C . LEU A 1 215 ? 23.358 16.826 -5.633 1.00 17.42 215 LEU A C 1
ATOM 1668 O O . LEU A 1 215 ? 23.897 16.136 -4.772 1.00 18.27 215 LEU A O 1
ATOM 1673 N N . SER A 1 216 ? 24.042 17.416 -6.604 1.00 18.28 216 SER A N 1
ATOM 1674 C CA . SER A 1 216 ? 25.486 17.238 -6.695 1.00 21.19 216 SER A CA 1
ATOM 1675 C C . SER A 1 216 ? 26.276 18.094 -5.709 1.00 21.10 216 SER A C 1
ATOM 1676 O O . SER A 1 216 ? 27.434 17.800 -5.422 1.00 22.28 216 SER A O 1
ATOM 1679 N N . THR A 1 217 ? 25.656 19.146 -5.182 1.00 19.02 217 THR A N 1
ATOM 1680 C CA . THR A 1 217 ? 26.353 20.034 -4.253 1.00 18.33 217 THR A CA 1
ATOM 1681 C C . THR A 1 217 ? 26.098 19.803 -2.759 1.00 18.32 217 THR A C 1
ATOM 1682 O O . THR A 1 217 ? 26.652 20.503 -1.908 1.00 19.22 217 THR A O 1
ATOM 1686 N N . GLY A 1 218 ? 25.270 18.813 -2.443 1.00 16.40 218 GLY A N 1
ATOM 1687 C CA . GLY A 1 218 ? 24.985 18.504 -1.051 1.00 15.95 218 GLY A CA 1
ATOM 1688 C C . GLY A 1 218 ? 23.598 17.919 -0.860 1.00 14.41 218 GLY A C 1
ATOM 1689 O O . GLY A 1 218 ? 22.933 17.553 -1.833 1.00 14.88 218 GLY A O 1
ATOM 1690 N N . LEU A 1 219 ? 23.186 17.795 0.401 1.00 13.29 219 LEU A N 1
ATOM 1691 C CA . LEU A 1 219 ? 21.854 17.286 0.740 1.00 10.87 219 LEU A CA 1
ATOM 1692 C C . LEU A 1 219 ? 20.864 18.406 0.417 1.00 12.08 219 LEU A C 1
ATOM 1693 O O . LEU A 1 219 ? 21.246 19.588 0.313 1.00 9.44 219 LEU A O 1
ATOM 1698 N N . VAL A 1 220 ? 19.598 18.034 0.233 1.00 9.60 220 VAL A N 1
ATOM 1699 C CA . VAL A 1 220 ? 18.554 19.006 -0.079 1.00 10.38 220 VAL A CA 1
ATOM 1700 C C . VAL A 1 220 ? 17.316 18.737 0.780 1.00 10.60 220 VAL A C 1
ATOM 1701 O O . VAL A 1 220 ? 16.953 17.590 1.025 1.00 9.83 220 VAL A O 1
ATOM 1705 N N . THR A 1 221 ? 16.683 19.806 1.241 1.00 11.06 221 THR A N 1
ATOM 1706 C CA . THR A 1 221 ? 15.470 19.695 2.049 1.00 10.99 221 THR A CA 1
ATOM 1707 C C . THR A 1 221 ? 14.341 19.135 1.176 1.00 12.11 221 THR A C 1
ATOM 1708 O O . THR A 1 221 ? 14.058 19.681 0.101 1.00 13.44 221 THR A O 1
ATOM 1712 N N . GLU A 1 222 ? 13.735 18.031 1.611 1.00 12.90 222 GLU A N 1
ATOM 1713 C CA . GLU A 1 222 ? 12.616 17.419 0.885 1.00 10.67 222 GLU A CA 1
ATOM 1714 C C . GLU A 1 222 ? 11.306 17.917 1.518 1.00 11.18 222 GLU A C 1
ATOM 1715 O O . GLU A 1 222 ? 10.794 17.318 2.471 1.00 10.52 222 GLU A O 1
ATOM 1721 N N . PHE A 1 223 ? 10.805 19.047 1.024 1.00 8.80 223 PHE A N 1
ATOM 1722 C CA . PHE A 1 223 ? 9.574 19.631 1.563 1.00 10.50 223 PHE A CA 1
ATOM 1723 C C . PHE A 1 223 ? 8.293 18.823 1.342 1.00 10.03 223 PHE A C 1
ATOM 1724 O O . PHE A 1 223 ? 7.308 19.020 2.060 1.00 13.29 223 PHE A O 1
ATOM 1732 N N . LYS A 1 224 ? 8.302 17.898 0.389 1.00 9.82 224 LYS A N 1
ATOM 1733 C CA . LYS A 1 224 ? 7.125 17.061 0.152 1.00 10.51 224 LYS A CA 1
ATOM 1734 C C . LYS A 1 224 ? 6.886 16.173 1.366 1.00 12.58 224 LYS A C 1
ATOM 1735 O O . LYS A 1 224 ? 5.756 15.801 1.660 1.00 13.92 224 LYS A O 1
ATOM 1741 N N . TYR A 1 225 ? 7.963 15.824 2.060 1.00 12.80 225 TYR A N 1
ATOM 1742 C CA . TYR A 1 225 ? 7.880 14.957 3.230 1.00 11.26 225 TYR A CA 1
ATOM 1743 C C . TYR A 1 225 ? 7.024 15.608 4.302 1.00 11.41 225 TYR A C 1
ATOM 1744 O O . TYR A 1 225 ? 6.063 15.013 4.784 1.00 11.69 225 TYR A O 1
ATOM 1753 N N . SER A 1 226 ? 7.361 16.844 4.646 1.00 11.79 226 SER A N 1
ATOM 1754 C CA . SER A 1 226 ? 6.634 17.580 5.670 1.00 12.06 226 SER A CA 1
ATOM 1755 C C . SER A 1 226 ? 5.141 17.762 5.319 1.00 14.53 226 SER A C 1
ATOM 1756 O O . SER A 1 226 ? 4.250 17.538 6.163 1.00 11.75 226 SER A O 1
ATOM 1759 N N . THR A 1 227 ? 4.871 18.124 4.066 1.00 13.52 227 THR A N 1
ATOM 1760 C CA . THR A 1 227 ? 3.498 18.373 3.648 1.00 14.74 227 THR A CA 1
ATOM 1761 C C . THR A 1 227 ? 2.670 17.109 3.481 1.00 13.29 227 THR A C 1
ATOM 1762 O O . THR A 1 227 ? 1.523 17.072 3.916 1.00 14.96 227 THR A O 1
ATOM 1766 N N . GLU A 1 228 ? 3.252 16.062 2.905 1.00 12.02 228 GLU A N 1
ATOM 1767 C CA . GLU A 1 228 ? 2.516 14.807 2.723 1.00 10.50 228 GLU A CA 1
ATOM 1768 C C . GLU A 1 228 ? 2.302 14.074 4.036 1.00 12.62 228 GLU A C 1
ATOM 1769 O O . GLU A 1 228 ? 1.296 13.407 4.224 1.00 12.39 228 GLU A O 1
ATOM 1775 N N . LEU A 1 229 ? 3.244 14.205 4.959 1.00 12.43 229 LEU A N 1
ATOM 1776 C CA . LEU A 1 229 ? 3.110 13.556 6.256 1.00 13.80 229 LEU A CA 1
ATOM 1777 C C . LEU A 1 229 ? 1.969 14.250 7.010 1.00 12.70 229 LEU A C 1
ATOM 1778 O O . LEU A 1 229 ? 1.124 13.591 7.614 1.00 15.68 229 LEU A O 1
ATOM 1783 N N . GLY A 1 230 ? 1.942 15.575 6.951 1.00 11.68 230 GLY A N 1
ATOM 1784 C CA . GLY A 1 230 ? 0.893 16.331 7.622 1.00 13.20 230 GLY A CA 1
ATOM 1785 C C . GLY A 1 230 ? -0.467 16.034 7.016 1.00 14.74 230 GLY A C 1
ATOM 1786 O O . GLY A 1 230 ? -1.452 15.843 7.735 1.00 13.95 230 GLY A O 1
ATOM 1787 N N A ASN A 1 231 ? -0.519 15.984 5.689 0.50 13.82 231 ASN A N 1
ATOM 1788 N N B ASN A 1 231 ? -0.519 15.984 5.689 0.50 13.23 231 ASN A N 1
ATOM 1789 C CA A ASN A 1 231 ? -1.749 15.685 4.940 0.55 15.56 231 ASN A CA 1
ATOM 1790 C CA B ASN A 1 231 ? -1.785 15.718 5.013 0.56 14.67 231 ASN A CA 1
ATOM 1791 C C A ASN A 1 231 ? -2.306 14.309 5.286 0.50 15.33 231 ASN A C 1
ATOM 1792 C C B ASN A 1 231 ? -2.306 14.309 5.286 0.50 14.84 231 ASN A C 1
ATOM 1793 O O . ASN A 1 231 ? -3.507 14.131 5.495 1.00 14.93 231 ASN A O 1
ATOM 1802 N N . THR A 1 232 ? -1.417 13.319 5.336 1.00 12.74 232 THR A N 1
ATOM 1803 C CA . THR A 1 232 ? -1.822 11.942 5.621 1.00 11.66 232 THR A CA 1
ATOM 1804 C C . THR A 1 232 ? -2.265 11.767 7.077 1.00 13.62 232 THR A C 1
ATOM 1805 O O . THR A 1 232 ? -3.307 11.163 7.344 1.00 14.83 232 THR A O 1
ATOM 1809 N N . PHE A 1 233 ? -1.507 12.329 8.014 1.00 11.00 233 PHE A N 1
ATOM 1810 C CA . PHE A 1 233 ? -1.854 12.212 9.425 1.00 11.44 233 PHE A CA 1
ATOM 1811 C C . PHE A 1 233 ? -3.134 12.945 9.813 1.00 13.54 233 PHE A C 1
ATOM 1812 O O . PHE A 1 233 ? -3.817 12.543 10.749 1.00 15.34 233 PHE A O 1
ATOM 1820 N N A ARG A 1 234 ? -3.462 14.004 9.084 0.50 13.00 234 ARG A N 1
ATOM 1821 N N B ARG A 1 234 ? -3.455 14.020 9.100 0.50 13.35 234 ARG A N 1
ATOM 1822 C CA A ARG A 1 234 ? -4.650 14.791 9.385 0.85 14.11 234 ARG A CA 1
ATOM 1823 C CA B ARG A 1 234 ? -4.654 14.794 9.385 0.20 14.29 234 ARG A CA 1
ATOM 1824 C C A ARG A 1 234 ? -5.852 14.350 8.583 0.50 13.62 234 ARG A C 1
ATOM 1825 C C B ARG A 1 234 ? -5.865 14.372 8.575 0.50 13.94 234 ARG A C 1
ATOM 1826 O O . ARG A 1 234 ? -6.926 14.113 9.139 1.00 15.00 234 ARG A O 1
ATOM 1841 N N . ASN A 1 235 ? -5.692 14.249 7.268 1.00 12.98 235 ASN A N 1
ATOM 1842 C CA . ASN A 1 235 ? -6.801 13.909 6.393 1.00 14.79 235 ASN A CA 1
ATOM 1843 C C . ASN A 1 235 ? -6.807 12.572 5.653 1.00 16.50 235 ASN A C 1
ATOM 1844 O O . ASN A 1 235 ? -7.715 12.339 4.851 1.00 18.30 235 ASN A O 1
ATOM 1849 N N . GLY A 1 236 ? -5.824 11.706 5.886 1.00 14.67 236 GLY A N 1
ATOM 1850 C CA . GLY A 1 236 ? -5.790 10.443 5.161 1.00 12.37 236 GLY A CA 1
ATOM 1851 C C . GLY A 1 236 ? -5.704 9.207 6.023 1.00 13.85 236 GLY A C 1
ATOM 1852 O O . GLY A 1 236 ? -6.171 9.215 7.157 1.00 14.80 236 GLY A O 1
ATOM 1853 N N . SER A 1 237 ? -5.128 8.138 5.475 1.00 13.50 237 SER A N 1
ATOM 1854 C CA . SER A 1 237 ? -4.968 6.883 6.208 1.00 14.17 237 SER A CA 1
ATOM 1855 C C . SER A 1 237 ? -3.478 6.567 6.372 1.00 14.45 237 SER A C 1
ATOM 1856 O O . SER A 1 237 ? -2.709 6.636 5.403 1.00 11.65 237 SER A O 1
ATOM 1859 N N . LEU A 1 238 ? -3.080 6.190 7.584 1.00 13.63 238 LEU A N 1
ATOM 1860 C CA . LEU A 1 238 ? -1.677 5.864 7.844 1.00 12.90 238 LEU A CA 1
ATOM 1861 C C . LEU A 1 238 ? -1.211 4.659 7.021 1.00 14.25 238 LEU A C 1
ATOM 1862 O O . LEU A 1 238 ? -0.021 4.536 6.717 1.00 15.69 238 LEU A O 1
ATOM 1867 N N . ALA A 1 239 ? -2.156 3.795 6.638 1.00 12.49 239 ALA A N 1
ATOM 1868 C CA . ALA A 1 239 ? -1.867 2.602 5.847 1.00 11.10 239 ALA A CA 1
ATOM 1869 C C . ALA A 1 239 ? -1.216 2.947 4.506 1.00 13.25 239 ALA A C 1
ATOM 1870 O O . ALA A 1 239 ? -0.533 2.119 3.901 1.00 15.39 239 ALA A O 1
ATOM 1872 N N . TRP A 1 240 ? -1.425 4.176 4.045 1.00 11.58 240 TRP A N 1
ATOM 1873 C CA . TRP A 1 240 ? -0.858 4.640 2.777 1.00 12.90 240 TRP A CA 1
ATOM 1874 C C . TRP A 1 240 ? 0.655 4.817 2.854 1.00 11.19 240 TRP A C 1
ATOM 1875 O O . TRP A 1 240 ? 1.331 4.845 1.833 1.00 14.59 240 TRP A O 1
ATOM 1886 N N . LEU A 1 241 ? 1.170 4.952 4.067 1.00 11.01 241 LEU A N 1
ATOM 1887 C CA . LEU A 1 241 ? 2.601 5.180 4.278 1.00 13.29 241 LEU A CA 1
ATOM 1888 C C . LEU A 1 241 ? 3.511 3.965 4.098 1.00 14.33 241 LEU A C 1
ATOM 1889 O O . LEU A 1 241 ? 4.727 4.098 4.242 1.00 14.86 241 LEU A O 1
ATOM 1894 N N . SER A 1 242 ? 2.956 2.798 3.756 1.00 13.21 242 SER A N 1
ATOM 1895 C CA . SER A 1 242 ? 3.772 1.583 3.598 1.00 14.54 242 SER A CA 1
ATOM 1896 C C . SER A 1 242 ? 4.935 1.705 2.620 1.00 14.82 242 SER A C 1
ATOM 1897 O O . SER A 1 242 ? 5.908 0.948 2.706 1.00 13.91 242 SER A O 1
ATOM 1900 N N . ASN A 1 243 ? 4.829 2.658 1.695 1.00 14.54 243 ASN A N 1
ATOM 1901 C CA . ASN A 1 243 ? 5.873 2.900 0.703 1.00 14.34 243 ASN A CA 1
ATOM 1902 C C . ASN A 1 243 ? 6.287 4.375 0.651 1.00 13.53 243 ASN A C 1
ATOM 1903 O O . ASN A 1 243 ? 6.748 4.855 -0.386 1.00 13.46 243 ASN A O 1
ATOM 1908 N N . PHE A 1 244 ? 6.132 5.087 1.772 1.00 13.29 244 PHE A N 1
ATOM 1909 C CA . PHE A 1 244 ? 6.499 6.510 1.860 1.00 13.62 244 PHE A CA 1
ATOM 1910 C C . PHE A 1 244 ? 7.960 6.704 1.393 1.00 14.54 244 PHE A C 1
ATOM 1911 O O . PHE A 1 244 ? 8.800 5.835 1.616 1.00 14.93 244 PHE A O 1
ATOM 1919 N N . GLY A 1 245 ? 8.249 7.828 0.738 1.00 14.45 245 GLY A N 1
ATOM 1920 C CA . GLY A 1 245 ? 9.599 8.084 0.264 1.00 13.16 245 GLY A CA 1
ATOM 1921 C C . GLY A 1 245 ? 9.659 8.139 -1.253 1.00 13.51 245 GLY A C 1
ATOM 1922 O O . GLY A 1 245 ? 8.799 8.768 -1.874 1.00 13.41 245 GLY A O 1
ATOM 1923 N N . GLU A 1 246 ? 10.660 7.481 -1.845 1.00 11.26 246 GLU A N 1
ATOM 1924 C CA . GLU A 1 246 ? 10.836 7.459 -3.305 1.00 12.95 246 GLU A CA 1
ATOM 1925 C C . GLU A 1 246 ? 9.577 6.973 -4.020 1.00 13.74 246 GLU A C 1
ATOM 1926 O O . GLU A 1 246 ? 9.276 7.417 -5.132 1.00 13.32 246 GLU A O 1
ATOM 1932 N N . GLY A 1 247 ? 8.846 6.064 -3.371 1.00 12.28 247 GLY A N 1
ATOM 1933 C CA . GLY A 1 247 ? 7.623 5.531 -3.947 1.00 12.46 247 GLY A CA 1
ATOM 1934 C C . GLY A 1 247 ? 6.584 6.605 -4.204 1.00 13.89 247 GLY A C 1
ATOM 1935 O O . GLY A 1 247 ? 5.773 6.470 -5.122 1.00 15.78 247 GLY A O 1
ATOM 1936 N N . TRP A 1 248 ? 6.625 7.681 -3.415 1.00 12.85 248 TRP A N 1
ATOM 1937 C CA . TRP A 1 248 ? 5.690 8.799 -3.560 1.00 12.17 248 TRP A CA 1
ATOM 1938 C C . TRP A 1 248 ? 6.248 9.919 -4.435 1.00 13.32 248 TRP A C 1
ATOM 1939 O O . TRP A 1 248 ? 5.637 10.978 -4.541 1.00 14.07 248 TRP A O 1
ATOM 1950 N N . GLY A 1 249 ? 7.419 9.700 -5.028 1.00 12.25 249 GLY A N 1
ATOM 1951 C CA . GLY A 1 249 ? 8.025 10.705 -5.889 1.00 13.11 249 GLY A CA 1
ATOM 1952 C C . GLY A 1 249 ? 9.059 11.603 -5.221 1.00 14.78 249 GLY A C 1
ATOM 1953 O O . GLY A 1 249 ? 9.488 12.597 -5.811 1.00 16.98 249 GLY A O 1
ATOM 1954 N N . PHE A 1 250 ? 9.441 11.283 -3.986 1.00 13.43 250 PHE A N 1
ATOM 1955 C CA . PHE A 1 250 ? 10.435 12.078 -3.262 1.00 13.29 250 PHE A CA 1
ATOM 1956 C C . PHE A 1 250 ? 11.840 11.786 -3.818 1.00 14.19 250 PHE A C 1
ATOM 1957 O O . PHE A 1 250 ? 12.065 10.768 -4.480 1.00 12.89 250 PHE A O 1
ATOM 1965 N N . MET A 1 251 ? 12.795 12.659 -3.510 1.00 14.82 251 MET A N 1
ATOM 1966 C CA . MET A 1 251 ? 14.177 12.474 -3.964 1.00 14.99 251 MET A CA 1
ATOM 1967 C C . MET A 1 251 ? 14.823 11.286 -3.218 1.00 14.82 251 MET A C 1
ATOM 1968 O O . MET A 1 251 ? 14.270 10.772 -2.238 1.00 13.57 251 MET A O 1
ATOM 1973 N N . PRO A 1 252 ? 16.001 10.829 -3.679 1.00 15.17 252 PRO A N 1
ATOM 1974 C CA . PRO A 1 252 ? 16.687 9.706 -3.028 1.00 13.55 252 PRO A CA 1
ATOM 1975 C C . PRO A 1 252 ? 16.858 9.939 -1.522 1.00 13.37 252 PRO A C 1
ATOM 1976 O O . PRO A 1 252 ? 17.228 11.033 -1.090 1.00 13.72 252 PRO A O 1
ATOM 1980 N N . SER A 1 253 ? 16.599 8.897 -0.735 1.00 13.70 253 SER A N 1
ATOM 1981 C CA . SER A 1 253 ? 16.695 8.951 0.724 1.00 13.56 253 SER A CA 1
ATOM 1982 C C . SER A 1 253 ? 18.025 9.496 1.232 1.00 14.38 253 SER A C 1
ATOM 1983 O O . SER A 1 253 ? 18.059 10.315 2.145 1.00 15.49 253 SER A O 1
ATOM 1986 N N . SER A 1 254 ? 19.115 9.051 0.621 1.00 15.19 254 SER A N 1
ATOM 1987 C CA . SER A 1 254 ? 20.449 9.486 1.038 1.00 16.04 254 SER A CA 1
ATOM 1988 C C . SER A 1 254 ? 20.794 10.946 0.704 1.00 17.62 254 SER A C 1
ATOM 1989 O O . SER A 1 254 ? 21.868 11.427 1.080 1.00 19.07 254 SER A O 1
ATOM 1992 N N . SER A 1 255 ? 19.904 11.643 -0.011 1.00 14.81 255 SER A N 1
ATOM 1993 C CA . SER A 1 255 ? 20.111 13.052 -0.373 1.00 12.54 255 SER A CA 1
ATOM 1994 C C . SER A 1 255 ? 19.146 13.977 0.354 1.00 12.93 255 SER A C 1
ATOM 1995 O O . SER A 1 255 ? 19.305 15.188 0.310 1.00 12.11 255 SER A O 1
ATOM 1998 N N . ALA A 1 256 ? 18.166 13.402 1.044 1.00 13.09 256 ALA A N 1
ATOM 1999 C CA . ALA A 1 256 ? 17.133 14.202 1.702 1.00 10.64 256 ALA A CA 1
ATOM 2000 C C . ALA A 1 256 ? 17.270 14.553 3.171 1.00 11.61 256 ALA A C 1
ATOM 2001 O O . ALA A 1 256 ? 17.706 13.738 3.976 1.00 14.22 256 ALA A O 1
ATOM 2003 N N . VAL A 1 257 ? 16.951 15.806 3.488 1.00 10.66 257 VAL A N 1
ATOM 2004 C CA . VAL A 1 257 ? 16.871 16.280 4.871 1.00 9.99 257 VAL A CA 1
ATOM 2005 C C . VAL A 1 257 ? 15.327 16.401 5.041 1.00 12.42 257 VAL A C 1
ATOM 2006 O O . VAL A 1 257 ? 14.641 16.988 4.191 1.00 10.58 257 VAL A O 1
ATOM 2010 N N . VAL A 1 258 ? 14.789 15.768 6.077 1.00 10.29 258 VAL A N 1
ATOM 2011 C CA . VAL A 1 258 ? 13.345 15.766 6.316 1.00 10.13 258 VAL A CA 1
ATOM 2012 C C . VAL A 1 258 ? 12.973 16.276 7.700 1.00 11.08 258 VAL A C 1
ATOM 2013 O O . VAL A 1 258 ? 13.824 16.394 8.587 1.00 10.98 258 VAL A O 1
ATOM 2017 N N . PHE A 1 259 ? 11.700 16.630 7.865 1.00 10.39 259 PHE A N 1
ATOM 2018 C CA . PHE A 1 259 ? 11.196 17.158 9.129 1.00 9.52 259 PHE A CA 1
ATOM 2019 C C . PHE A 1 259 ? 9.676 17.154 9.111 1.00 10.84 259 PHE A C 1
ATOM 2020 O O . PHE A 1 259 ? 9.072 17.003 8.049 1.00 10.02 259 PHE A O 1
ATOM 2028 N N . VAL A 1 260 ? 9.076 17.248 10.298 1.00 9.70 260 VAL A N 1
ATOM 2029 C CA . VAL A 1 260 ? 7.616 17.337 10.431 1.00 11.60 260 VAL A CA 1
ATOM 2030 C C . VAL A 1 260 ? 7.286 18.817 10.131 1.00 11.54 260 VAL A C 1
ATOM 2031 O O . VAL A 1 260 ? 6.357 19.117 9.381 1.00 12.56 260 VAL A O 1
ATOM 2035 N N . ASP A 1 261 ? 8.086 19.732 10.678 1.00 9.37 261 ASP A N 1
ATOM 2036 C CA . ASP A 1 261 ? 7.911 21.162 10.428 1.00 9.36 261 ASP A CA 1
ATOM 2037 C C . ASP A 1 261 ? 9.262 21.863 10.593 1.00 10.74 261 ASP A C 1
ATOM 2038 O O . ASP A 1 261 ? 10.203 21.268 11.118 1.00 9.19 261 ASP A O 1
ATOM 2043 N N . ASN A 1 262 ? 9.379 23.079 10.069 1.00 9.33 262 ASN A N 1
ATOM 2044 C CA . ASN A 1 262 ? 10.600 23.851 10.233 1.00 11.07 262 ASN A CA 1
ATOM 2045 C C . ASN A 1 262 ? 10.203 25.238 10.718 1.00 12.52 262 ASN A C 1
ATOM 2046 O O . ASN A 1 262 ? 9.012 25.519 10.867 1.00 12.90 262 ASN A O 1
ATOM 2051 N N . HIS A 1 263 ? 11.180 26.107 10.960 1.00 11.06 263 HIS A N 1
ATOM 2052 C CA . HIS A 1 263 ? 10.886 27.443 11.482 1.00 11.16 263 HIS A CA 1
ATOM 2053 C C . HIS A 1 263 ? 9.975 28.308 10.602 1.00 11.66 263 HIS A C 1
ATOM 2054 O O . HIS A 1 263 ? 9.310 29.209 11.112 1.00 13.80 263 HIS A O 1
ATOM 2061 N N . ASP A 1 264 ? 9.949 28.060 9.294 1.00 11.38 264 ASP A N 1
ATOM 2062 C CA . ASP A 1 264 ? 9.104 28.852 8.396 1.00 10.77 264 ASP A CA 1
ATOM 2063 C C . ASP A 1 264 ? 7.666 28.334 8.340 1.00 11.56 264 ASP A C 1
ATOM 2064 O O . ASP A 1 264 ? 6.711 29.071 8.584 1.00 11.24 264 ASP A O 1
ATOM 2069 N N . ASN A 1 265 ? 7.522 27.074 7.950 1.00 11.70 265 ASN A N 1
ATOM 2070 C CA . ASN A 1 265 ? 6.201 26.500 7.778 1.00 10.92 265 ASN A CA 1
ATOM 2071 C C . ASN A 1 265 ? 5.332 26.297 9.017 1.00 14.14 265 ASN A C 1
ATOM 2072 O O . ASN A 1 265 ? 4.115 26.160 8.897 1.00 15.57 265 ASN A O 1
ATOM 2077 N N . GLN A 1 266 ? 5.923 26.364 10.207 1.00 11.90 266 GLN A N 1
ATOM 2078 C CA . GLN A 1 266 ? 5.122 26.238 11.429 1.00 12.40 266 GLN A CA 1
ATOM 2079 C C . GLN A 1 266 ? 4.393 27.559 11.749 1.00 13.47 266 GLN A C 1
ATOM 2080 O O . GLN A 1 266 ? 3.528 27.591 12.628 1.00 12.43 266 GLN A O 1
ATOM 2086 N N A ARG A 1 267 ? 4.760 28.639 11.026 0.50 11.98 267 ARG A N 1
ATOM 2087 N N B ARG A 1 267 ? 4.729 28.614 11.043 0.50 12.34 267 ARG A N 1
ATOM 2088 C CA A ARG A 1 267 ? 4.161 29.941 11.252 0.82 12.10 267 ARG A CA 1
ATOM 2089 C CA B ARG A 1 267 ? 4.105 29.915 11.261 0.22 12.90 267 ARG A CA 1
ATOM 2090 C C A ARG A 1 267 ? 3.638 30.564 9.972 0.50 13.05 267 ARG A C 1
ATOM 2091 C C B ARG A 1 267 ? 3.595 30.565 9.974 0.50 13.33 267 ARG A C 1
ATOM 2092 O O . ARG A 1 267 ? 3.541 31.789 9.866 1.00 11.83 267 ARG A O 1
ATOM 2107 N N . GLY A 1 268 ? 3.258 29.732 9.003 1.00 13.18 268 GLY A N 1
ATOM 2108 C CA . GLY A 1 268 ? 2.709 30.245 7.763 1.00 16.53 268 GLY A CA 1
ATOM 2109 C C . GLY A 1 268 ? 3.615 30.918 6.766 1.00 18.39 268 GLY A C 1
ATOM 2110 O O . GLY A 1 268 ? 3.126 31.576 5.842 1.00 19.72 268 GLY A O 1
ATOM 2111 N N . HIS A 1 269 ? 4.924 30.785 6.937 1.00 15.02 269 HIS A N 1
ATOM 2112 C CA . HIS A 1 269 ? 5.838 31.380 5.971 1.00 16.03 269 HIS A CA 1
ATOM 2113 C C . HIS A 1 269 ? 6.066 30.320 4.903 1.00 17.23 269 HIS A C 1
ATOM 2114 O O . HIS A 1 269 ? 6.995 29.516 4.984 1.00 17.54 269 HIS A O 1
ATOM 2121 N N . GLY A 1 270 ? 5.130 30.261 3.959 1.00 17.23 270 GLY A N 1
ATOM 2122 C CA . GLY A 1 270 ? 5.207 29.287 2.889 1.00 17.17 270 GLY A CA 1
ATOM 2123 C C . GLY A 1 270 ? 4.623 27.936 3.264 1.00 18.99 270 GLY A C 1
ATOM 2124 O O . GLY A 1 270 ? 4.736 26.984 2.500 1.00 21.18 270 GLY A O 1
ATOM 2125 N N . GLY A 1 271 ? 3.971 27.848 4.419 1.00 18.59 271 GLY A N 1
ATOM 2126 C CA . GLY A 1 271 ? 3.403 26.577 4.838 1.00 20.69 271 GLY A CA 1
ATOM 2127 C C . GLY A 1 271 ? 1.943 26.657 5.250 1.00 20.83 271 GLY A C 1
ATOM 2128 O O . GLY A 1 271 ? 1.580 27.458 6.119 1.00 20.20 271 GLY A O 1
ATOM 2129 N N . ALA A 1 272 ? 1.120 25.783 4.666 1.00 19.47 272 ALA A N 1
ATOM 2130 C CA . ALA A 1 272 ? -0.314 25.743 4.949 1.00 17.59 272 ALA A CA 1
ATOM 2131 C C . ALA A 1 272 ? -0.660 25.125 6.299 1.00 17.97 272 ALA A C 1
ATOM 2132 O O . ALA A 1 272 ? 0.215 24.629 7.018 1.00 17.24 272 ALA A O 1
ATOM 2134 N N . GLY A 1 273 ? -1.951 25.155 6.627 1.00 15.65 273 GLY A N 1
ATOM 2135 C CA . GLY A 1 273 ? -2.430 24.625 7.890 1.00 13.40 273 GLY A CA 1
ATOM 2136 C C . GLY A 1 273 ? -2.330 23.123 8.041 1.00 13.37 273 GLY A C 1
ATOM 2137 O O . GLY A 1 273 ? -2.511 22.617 9.147 1.00 13.76 273 GLY A O 1
ATOM 2138 N N . ASN A 1 274 ? -2.061 22.400 6.956 1.00 12.92 274 ASN A N 1
ATOM 2139 C CA . ASN A 1 274 ? -1.927 20.940 7.052 1.00 15.18 274 ASN A CA 1
ATOM 2140 C C . ASN A 1 274 ? -0.618 20.501 7.739 1.00 15.18 274 ASN A C 1
ATOM 2141 O O . ASN A 1 274 ? -0.500 19.358 8.180 1.00 15.02 274 ASN A O 1
ATOM 2146 N N . VAL A 1 275 ? 0.337 21.425 7.869 1.00 14.40 275 VAL A N 1
ATOM 2147 C CA . VAL A 1 275 ? 1.613 21.129 8.533 1.00 12.11 275 VAL A CA 1
ATOM 2148 C C . VAL A 1 275 ? 1.341 20.915 10.022 1.00 11.91 275 VAL A C 1
ATOM 2149 O O . VAL A 1 275 ? 0.611 21.687 10.643 1.00 13.21 275 VAL A O 1
ATOM 2153 N N . ILE A 1 276 ? 1.900 19.849 10.586 1.00 11.26 276 ILE A N 1
ATOM 2154 C CA . ILE A 1 276 ? 1.709 19.547 12.006 1.00 12.40 276 ILE A CA 1
ATOM 2155 C C . ILE A 1 276 ? 2.811 20.207 12.841 1.00 12.98 276 ILE A C 1
ATOM 2156 O O . ILE A 1 276 ? 3.984 20.135 12.478 1.00 9.57 276 ILE A O 1
ATOM 2161 N N . THR A 1 277 ? 2.434 20.854 13.946 1.00 11.03 277 THR A N 1
ATOM 2162 C CA . THR A 1 277 ? 3.403 21.539 14.809 1.00 12.71 277 THR A CA 1
ATOM 2163 C C . THR A 1 277 ? 3.149 21.244 16.288 1.00 13.48 277 THR A C 1
ATOM 2164 O O . THR A 1 277 ? 2.218 20.514 16.626 1.00 15.15 277 THR A O 1
ATOM 2168 N N . PHE A 1 278 ? 3.963 21.828 17.167 1.00 12.19 278 PHE A N 1
ATOM 2169 C CA . PHE A 1 278 ? 3.810 21.608 18.605 1.00 11.29 278 PHE A CA 1
ATOM 2170 C C . PHE A 1 278 ? 2.395 21.923 19.087 1.00 11.06 278 PHE A C 1
ATOM 2171 O O . PHE A 1 278 ? 1.923 21.338 20.064 1.00 12.98 278 PHE A O 1
ATOM 2179 N N . GLU A 1 279 ? 1.731 22.868 18.427 1.00 11.18 279 GLU A N 1
ATOM 2180 C CA . GLU A 1 279 ? 0.370 23.233 18.810 1.00 14.08 279 GLU A CA 1
ATOM 2181 C C . GLU A 1 279 ? -0.615 22.065 18.758 1.00 15.08 279 GLU A C 1
ATOM 2182 O O . GLU A 1 279 ? -1.650 22.085 19.434 1.00 14.25 279 GLU A O 1
ATOM 2188 N N . ASP A 1 280 ? -0.298 21.058 17.949 1.00 12.86 280 ASP A N 1
ATOM 2189 C CA . ASP A 1 280 ? -1.154 19.881 17.807 1.00 13.35 280 ASP A CA 1
ATOM 2190 C C . ASP A 1 280 ? -0.973 18.795 18.856 1.00 13.50 280 ASP A C 1
ATOM 2191 O O . ASP A 1 280 ? -1.615 17.752 18.773 1.00 16.22 280 ASP A O 1
ATOM 2196 N N . GLY A 1 281 ? -0.096 19.028 19.830 1.00 13.82 281 GLY A N 1
ATOM 2197 C CA . GLY A 1 281 ? 0.118 18.065 20.898 1.00 14.02 281 GLY A CA 1
ATOM 2198 C C . GLY A 1 281 ? 0.399 16.616 20.512 1.00 16.10 281 GLY A C 1
ATOM 2199 O O . GLY A 1 281 ? 1.372 16.327 19.824 1.00 16.21 281 GLY A O 1
ATOM 2200 N N . ARG A 1 282 ? -0.456 15.702 20.970 1.00 15.08 282 ARG A N 1
ATOM 2201 C CA . ARG A 1 282 ? -0.294 14.283 20.689 1.00 13.94 282 ARG A CA 1
ATOM 2202 C C . ARG A 1 282 ? -0.205 13.973 19.197 1.00 13.29 282 ARG A C 1
ATOM 2203 O O . ARG A 1 282 ? 0.447 13.006 18.811 1.00 15.69 282 ARG A O 1
ATOM 2211 N N . LEU A 1 283 ? -0.857 14.767 18.352 1.00 11.12 283 LEU A N 1
ATOM 2212 C CA . LEU A 1 283 ? -0.764 14.516 16.914 1.00 11.60 283 LEU A CA 1
ATOM 2213 C C . LEU A 1 283 ? 0.702 14.730 16.483 1.00 11.03 283 LEU A C 1
ATOM 2214 O O . LEU A 1 283 ? 1.231 13.999 15.647 1.00 12.51 283 LEU A O 1
ATOM 2219 N N . TYR A 1 284 ? 1.358 15.715 17.092 1.00 11.44 284 TYR A N 1
ATOM 2220 C CA . TYR A 1 284 ? 2.754 16.010 16.791 1.00 11.23 284 TYR A CA 1
ATOM 2221 C C . TYR A 1 284 ? 3.646 14.861 17.290 1.00 12.03 284 TYR A C 1
ATOM 2222 O O . TYR A 1 284 ? 4.571 14.442 16.594 1.00 12.16 284 TYR A O 1
ATOM 2231 N N . ASP A 1 285 ? 3.348 14.334 18.479 1.00 11.26 285 ASP A N 1
ATOM 2232 C CA . ASP A 1 285 ? 4.106 13.200 19.019 1.00 11.29 285 ASP A CA 1
ATOM 2233 C C . ASP A 1 285 ? 4.105 12.034 18.018 1.00 14.39 285 ASP A C 1
ATOM 2234 O O . ASP A 1 285 ? 5.158 11.477 17.691 1.00 13.47 285 ASP A O 1
ATOM 2239 N N . LEU A 1 286 ? 2.910 11.665 17.552 1.00 11.78 286 LEU A N 1
ATOM 2240 C CA . LEU A 1 286 ? 2.744 10.551 16.628 1.00 12.39 286 LEU A CA 1
ATOM 2241 C C . LEU A 1 286 ? 3.413 10.756 15.272 1.00 11.55 286 LEU A C 1
ATOM 2242 O O . LEU A 1 286 ? 3.982 9.814 14.711 1.00 12.90 286 LEU A O 1
ATOM 2247 N N . ALA A 1 287 ? 3.355 11.979 14.752 1.00 9.66 287 ALA A N 1
ATOM 2248 C CA . ALA A 1 287 ? 3.971 12.290 13.464 1.00 9.25 287 ALA A CA 1
ATOM 2249 C C . ALA A 1 287 ? 5.485 12.126 13.586 1.00 10.62 287 ALA A C 1
ATOM 2250 O O . ALA A 1 287 ? 6.132 11.586 12.687 1.00 10.68 287 ALA A O 1
ATOM 2252 N N . ASN A 1 288 ? 6.035 12.587 14.713 1.00 10.43 288 ASN A N 1
ATOM 2253 C CA . ASN A 1 288 ? 7.470 12.476 14.980 1.00 10.38 288 ASN A CA 1
ATOM 2254 C C . ASN A 1 288 ? 7.904 11.032 15.165 1.00 10.82 288 ASN A C 1
ATOM 2255 O O . ASN A 1 288 ? 8.964 10.644 14.692 1.00 11.91 288 ASN A O 1
ATOM 2260 N N . VAL A 1 289 ? 7.095 10.236 15.855 1.00 11.12 289 VAL A N 1
ATOM 2261 C CA . VAL A 1 289 ? 7.412 8.821 16.051 1.00 10.04 289 VAL A CA 1
ATOM 2262 C C . VAL A 1 289 ? 7.490 8.118 14.697 1.00 11.07 289 VAL A C 1
ATOM 2263 O O . VAL A 1 289 ? 8.354 7.270 14.495 1.00 12.58 289 VAL A O 1
ATOM 2267 N N . PHE A 1 290 ? 6.584 8.432 13.773 1.00 9.46 290 PHE A N 1
ATOM 2268 C CA . PHE A 1 290 ? 6.658 7.792 12.457 1.00 11.65 290 PHE A CA 1
ATOM 2269 C C . PHE A 1 290 ? 7.944 8.207 11.735 1.00 11.31 290 PHE A C 1
ATOM 2270 O O . PHE A 1 290 ? 8.694 7.354 11.243 1.00 13.35 290 PHE A O 1
ATOM 2278 N N . MET A 1 291 ? 8.179 9.515 11.648 1.00 9.59 291 MET A N 1
ATOM 2279 C CA . MET A 1 291 ? 9.368 10.028 10.978 1.00 8.54 291 MET A CA 1
ATOM 2280 C C . MET A 1 291 ? 10.660 9.399 11.488 1.00 10.83 291 MET A C 1
ATOM 2281 O O . MET A 1 291 ? 11.476 8.942 10.694 1.00 11.23 291 MET A O 1
ATOM 2286 N N . LEU A 1 292 ? 10.822 9.356 12.807 1.00 9.40 292 LEU A N 1
ATOM 2287 C CA . LEU A 1 292 ? 12.039 8.838 13.423 1.00 9.44 292 LEU A CA 1
ATOM 2288 C C . LEU A 1 292 ? 12.219 7.323 13.328 1.00 10.36 292 LEU A C 1
ATOM 2289 O O . LEU A 1 292 ? 13.342 6.826 13.295 1.00 10.09 292 LEU A O 1
ATOM 2294 N N . ALA A 1 293 ? 11.115 6.591 13.248 1.00 9.81 293 ALA A N 1
ATOM 2295 C CA . ALA A 1 293 ? 11.189 5.140 13.118 1.00 10.51 293 ALA A CA 1
ATOM 2296 C C . ALA A 1 293 ? 11.340 4.722 11.651 1.00 12.36 293 ALA A C 1
ATOM 2297 O O . ALA A 1 293 ? 11.931 3.676 11.357 1.00 13.37 293 ALA A O 1
ATOM 2299 N N . TYR A 1 294 ? 10.827 5.545 10.732 1.00 12.06 294 TYR A N 1
ATOM 2300 C CA . TYR A 1 294 ? 10.865 5.240 9.301 1.00 10.44 294 TYR A CA 1
ATOM 2301 C C . TYR A 1 294 ? 12.238 5.531 8.675 1.0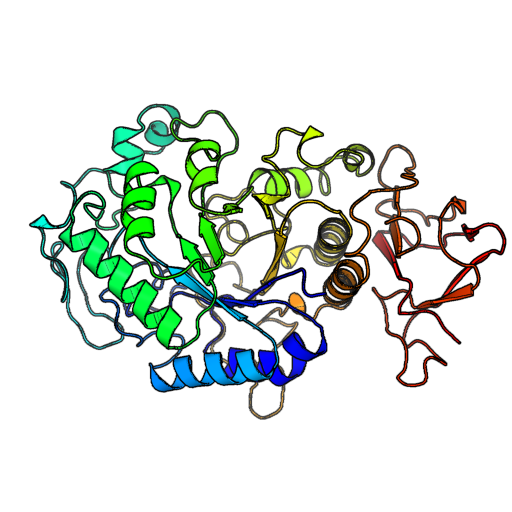0 11.78 294 TYR A C 1
ATOM 2302 O O . TYR A 1 294 ? 12.756 6.636 8.795 1.00 11.67 294 TYR A O 1
ATOM 2311 N N . PRO A 1 295 ? 12.802 4.557 7.931 1.00 14.00 295 PRO A N 1
ATOM 2312 C CA . PRO A 1 295 ? 14.119 4.660 7.285 1.00 15.66 295 PRO A CA 1
ATOM 2313 C C . PRO A 1 295 ? 14.315 5.533 6.036 1.00 16.86 295 PRO A C 1
ATOM 2314 O O . PRO A 1 295 ? 14.936 5.092 5.069 1.00 20.95 295 PRO A O 1
ATOM 2318 N N . TYR A 1 296 ? 13.788 6.750 6.043 1.00 13.26 296 TYR A N 1
ATOM 2319 C CA . TYR A 1 296 ? 13.961 7.641 4.903 1.00 11.31 296 TYR A CA 1
ATOM 2320 C C . TYR A 1 296 ? 14.516 8.981 5.385 1.00 12.22 296 TYR A C 1
ATOM 2321 O O . TYR A 1 296 ? 14.051 9.529 6.395 1.00 12.79 296 TYR A O 1
ATOM 2330 N N . GLY A 1 297 ? 15.544 9.456 4.684 1.00 12.48 297 GLY A N 1
ATOM 2331 C CA . GLY A 1 297 ? 16.148 10.751 4.971 1.00 11.09 297 GLY A CA 1
ATOM 2332 C C . GLY A 1 297 ? 16.928 10.943 6.259 1.00 12.11 297 GLY A C 1
ATOM 2333 O O . GLY A 1 297 ? 17.102 10.017 7.059 1.00 10.39 297 GLY A O 1
ATOM 2334 N N . TYR A 1 298 ? 17.428 12.166 6.420 1.00 9.31 298 TYR A N 1
ATOM 2335 C CA . TYR A 1 298 ? 18.199 12.587 7.580 1.00 11.31 298 TYR A CA 1
ATOM 2336 C C . TYR A 1 298 ? 17.263 13.586 8.253 1.00 11.54 298 TYR A C 1
ATOM 2337 O O . TYR A 1 298 ? 17.109 14.717 7.790 1.00 11.05 298 TYR A O 1
ATOM 2346 N N . PRO A 1 299 ? 16.601 13.170 9.341 1.00 11.75 299 PRO A N 1
ATOM 2347 C CA . PRO A 1 299 ? 15.671 14.073 10.013 1.00 11.10 299 PRO A CA 1
ATOM 2348 C C . PRO A 1 299 ? 16.195 15.063 11.028 1.00 11.96 299 PRO A C 1
ATOM 2349 O O . PRO A 1 299 ? 17.201 14.822 11.710 1.00 11.41 299 PRO A O 1
ATOM 2353 N N . LYS A 1 300 ? 15.532 16.216 11.070 1.00 9.90 300 LYS A N 1
ATOM 2354 C CA . LYS A 1 300 ? 15.832 17.210 12.084 1.00 11.58 300 LYS A CA 1
ATOM 2355 C C . LYS A 1 300 ? 14.562 17.472 12.888 1.00 13.89 300 LYS A C 1
ATOM 2356 O O . LYS A 1 300 ? 13.482 17.708 12.323 1.00 15.81 300 LYS A O 1
ATOM 2362 N N . VAL A 1 301 ? 14.685 17.348 14.204 1.00 12.19 301 VAL A N 1
ATOM 2363 C CA . VAL A 1 301 ? 13.588 17.614 15.128 1.00 12.80 301 VAL A CA 1
ATOM 2364 C C . VAL A 1 301 ? 13.533 19.135 15.265 1.00 14.62 301 VAL A C 1
ATOM 2365 O O . VAL A 1 301 ? 14.566 19.804 15.191 1.00 13.69 301 VAL A O 1
ATOM 2369 N N . MET A 1 302 ? 12.331 19.685 15.406 1.00 11.56 302 MET A N 1
ATOM 2370 C CA . MET A 1 302 ? 12.169 21.132 15.548 1.00 12.25 302 MET A CA 1
ATOM 2371 C C . MET A 1 302 ? 12.104 21.474 17.033 1.00 12.79 302 MET A C 1
ATOM 2372 O O . MET A 1 302 ? 11.654 20.655 17.834 1.00 14.64 302 MET A O 1
ATOM 2377 N N . SER A 1 303 ? 12.641 22.629 17.420 1.00 11.49 303 SER A N 1
ATOM 2378 C CA . SER A 1 303 ? 12.561 23.057 18.815 1.00 11.77 303 SER A CA 1
ATOM 2379 C C . SER A 1 303 ? 12.120 24.522 18.748 1.00 13.53 303 SER A C 1
ATOM 2380 O O . SER A 1 303 ? 12.875 25.393 18.316 1.00 14.20 303 SER A O 1
ATOM 2383 N N . SER A 1 304 ? 10.884 24.773 19.175 1.00 12.27 304 SER A N 1
ATOM 2384 C CA . SER A 1 304 ? 10.252 26.088 19.084 1.00 12.75 304 SER A CA 1
ATOM 2385 C C . SER A 1 304 ? 9.945 26.795 20.391 1.00 12.61 304 SER A C 1
ATOM 2386 O O . SER A 1 304 ? 10.269 26.325 21.479 1.00 14.23 304 SER A O 1
ATOM 2389 N N . TYR A 1 305 ? 9.300 27.948 20.242 1.00 13.54 305 TYR A N 1
ATOM 2390 C CA . TYR A 1 305 ? 8.819 28.743 21.362 1.00 13.74 305 TYR A CA 1
ATOM 2391 C C . TYR A 1 305 ? 7.378 29.132 21.007 1.00 17.06 305 TYR A C 1
ATOM 2392 O O . TYR A 1 305 ? 7.011 29.219 19.821 1.00 14.99 305 TYR A O 1
ATOM 2401 N N . ASP A 1 306 ? 6.543 29.244 22.036 1.00 17.05 306 ASP A N 1
ATOM 2402 C CA . ASP A 1 306 ? 5.144 29.629 21.880 1.00 18.47 306 ASP A CA 1
ATOM 2403 C C . ASP A 1 306 ? 5.139 31.080 21.404 1.00 17.78 306 ASP A C 1
ATOM 2404 O O . ASP A 1 306 ? 5.527 31.971 22.153 1.00 19.54 306 ASP A O 1
ATOM 2409 N N . PHE A 1 307 ? 4.714 31.322 20.165 1.00 17.74 307 PHE A N 1
ATOM 2410 C CA . PHE A 1 307 ? 4.715 32.687 19.645 1.00 18.44 307 PHE A CA 1
ATOM 2411 C C . PHE A 1 307 ? 3.439 33.493 19.856 1.00 20.17 307 PHE A C 1
ATOM 2412 O O . PHE A 1 307 ? 3.311 34.612 19.346 1.00 19.79 307 PHE A O 1
ATOM 2420 N N . HIS A 1 308 ? 2.497 32.912 20.599 1.00 21.54 308 HIS A N 1
ATOM 2421 C CA . HIS A 1 308 ? 1.232 33.564 20.943 1.00 23.58 308 HIS A CA 1
ATOM 2422 C C . HIS A 1 308 ? 0.512 34.222 19.763 1.00 24.19 308 HIS A C 1
ATOM 2423 O O . HIS A 1 308 ? 0.081 35.371 19.854 1.00 27.04 308 HIS A O 1
ATOM 2430 N N . GLY A 1 309 ? 0.424 33.507 18.645 1.00 26.22 309 GLY A N 1
ATOM 2431 C CA . GLY A 1 309 ? -0.252 34.039 17.471 1.00 24.87 309 GLY A CA 1
ATOM 2432 C C . GLY A 1 309 ? 0.456 35.123 16.670 1.00 26.09 309 GLY A C 1
ATOM 2433 O O . GLY A 1 309 ? -0.060 35.547 15.632 1.00 27.17 309 GLY A O 1
ATOM 2434 N N . ASP A 1 310 ? 1.616 35.589 17.132 1.00 22.24 310 ASP A N 1
ATOM 2435 C CA . ASP A 1 310 ? 2.359 36.622 16.410 1.00 18.50 310 ASP A CA 1
ATOM 2436 C C . ASP A 1 310 ? 3.430 35.918 15.589 1.00 18.05 310 ASP A C 1
ATOM 2437 O O . ASP A 1 310 ? 4.438 35.473 16.137 1.00 19.32 310 ASP A O 1
ATOM 2442 N N . THR A 1 311 ? 3.214 35.834 14.279 1.00 15.91 311 THR A N 1
ATOM 2443 C CA . THR A 1 311 ? 4.148 35.159 13.390 1.00 14.90 311 THR A CA 1
ATOM 2444 C C . THR A 1 311 ? 5.448 35.910 13.096 1.00 16.27 311 THR A C 1
ATOM 2445 O O . THR A 1 311 ? 6.344 35.359 12.454 1.00 14.48 311 THR A O 1
ATOM 2449 N N . ASP A 1 312 ? 5.536 37.167 13.536 1.00 14.76 312 ASP A N 1
ATOM 2450 C CA . ASP A 1 312 ? 6.756 37.967 13.356 1.00 14.88 312 ASP A CA 1
ATOM 2451 C C . ASP A 1 312 ? 7.607 38.017 14.631 1.00 16.91 312 ASP A C 1
ATOM 2452 O O . ASP A 1 312 ? 8.791 38.337 14.579 1.00 16.82 312 ASP A O 1
ATOM 2457 N N . ALA A 1 313 ? 7.010 37.682 15.768 1.00 16.96 313 ALA A N 1
ATOM 2458 C CA . ALA A 1 313 ? 7.689 37.763 17.052 1.00 17.02 313 ALA A CA 1
ATOM 2459 C C . ALA A 1 313 ? 8.909 36.894 17.297 1.00 19.31 313 ALA A C 1
ATOM 2460 O O . ALA A 1 313 ? 8.978 35.737 16.869 1.00 16.24 313 ALA A O 1
ATOM 2462 N N . GLY A 1 314 ? 9.874 37.490 17.998 1.00 19.28 314 GLY A N 1
ATOM 2463 C CA . GLY A 1 314 ? 11.087 36.790 18.382 1.00 19.00 314 GLY A CA 1
ATOM 2464 C C . GLY A 1 314 ? 10.770 35.888 19.567 1.00 18.45 314 GLY A C 1
ATOM 2465 O O . GLY A 1 314 ? 9.612 35.778 19.983 1.00 17.83 314 GLY A O 1
ATOM 2466 N N . GLY A 1 315 ? 11.795 35.244 20.112 1.00 17.73 315 GLY A N 1
ATOM 2467 C CA . GLY A 1 315 ? 11.604 34.327 21.216 1.00 17.58 315 GLY A CA 1
ATOM 2468 C C . GLY A 1 315 ? 11.381 34.952 22.570 1.00 18.55 315 GLY A C 1
ATOM 2469 O O . GLY A 1 315 ? 11.282 36.176 22.691 1.00 18.23 315 GLY A O 1
ATOM 2470 N N . PRO A 1 316 ? 11.266 34.114 23.613 1.00 18.45 316 PRO A N 1
ATOM 2471 C CA . PRO A 1 316 ? 11.050 34.500 25.011 1.00 19.77 316 PRO A CA 1
ATOM 2472 C C . PRO A 1 316 ? 12.123 35.450 25.537 1.00 23.18 316 PRO A C 1
ATOM 2473 O O . PRO A 1 316 ? 13.271 35.429 25.082 1.00 20.71 316 PRO A O 1
ATOM 2477 N N . ASN A 1 317 ? 11.740 36.263 26.517 1.00 26.58 317 ASN A N 1
ATOM 2478 C CA . ASN A 1 317 ? 12.652 37.215 27.145 1.00 31.06 317 ASN A CA 1
ATOM 2479 C C . ASN A 1 317 ? 13.433 36.563 28.286 1.00 31.33 317 ASN A C 1
ATOM 2480 O O . ASN A 1 317 ? 14.161 37.235 29.018 1.00 33.83 317 ASN A O 1
ATOM 2485 N N A VAL A 1 318 ? 13.264 35.252 28.439 0.50 29.10 318 VAL A N 1
ATOM 2486 N N B VAL A 1 318 ? 13.260 35.258 28.445 0.50 29.72 318 VAL A N 1
ATOM 2487 C CA A VAL A 1 318 ? 13.933 34.495 29.489 0.54 27.89 318 VAL A CA 1
ATOM 2488 C CA B VAL A 1 318 ? 13.968 34.516 29.489 0.75 28.95 318 VAL A CA 1
ATOM 2489 C C A VAL A 1 318 ? 14.769 33.373 28.852 0.50 26.16 318 VAL A C 1
ATOM 2490 C C B VAL A 1 318 ? 14.788 33.395 28.849 0.50 26.59 318 VAL A C 1
ATOM 2491 O O . VAL A 1 318 ? 14.381 32.816 27.830 1.00 25.87 318 VAL A O 1
ATOM 2498 N N . PRO A 1 319 ? 15.984 33.106 29.390 1.00 24.26 319 PRO A N 1
ATOM 2499 C CA . PRO A 1 319 ? 16.796 32.027 28.804 1.00 22.06 319 PRO A CA 1
ATOM 2500 C C . PRO A 1 319 ? 16.234 30.651 29.155 1.00 20.90 319 PRO A C 1
ATOM 2501 O O . PRO A 1 319 ? 15.419 30.525 30.071 1.00 19.96 319 PRO A O 1
ATOM 2505 N N . VAL A 1 320 ? 16.633 29.627 28.407 1.00 19.09 320 VAL A N 1
ATOM 2506 C CA . VAL A 1 320 ? 16.157 28.269 28.664 1.00 17.92 320 VAL A CA 1
ATOM 2507 C C . VAL A 1 320 ? 16.619 27.795 30.034 1.00 19.82 320 VAL A C 1
ATOM 2508 O O . VAL A 1 320 ? 15.832 27.250 30.812 1.00 18.63 320 VAL A O 1
ATOM 2512 N N . HIS A 1 321 ? 17.907 27.991 30.313 1.00 20.06 321 HIS A N 1
ATOM 2513 C CA . HIS A 1 321 ? 18.497 27.607 31.594 1.00 21.79 321 HIS A CA 1
ATOM 2514 C C . HIS A 1 321 ? 18.562 28.895 32.409 1.00 23.32 321 HIS A C 1
ATOM 2515 O O . HIS A 1 321 ? 19.477 29.702 32.281 1.00 23.14 321 HIS A O 1
ATOM 2522 N N . ASN A 1 322 ? 17.552 29.066 33.246 1.00 25.86 322 ASN A N 1
ATOM 2523 C CA . ASN A 1 322 ? 17.369 30.280 34.020 1.00 28.96 322 ASN A CA 1
ATOM 2524 C C . ASN A 1 322 ? 17.536 30.110 35.520 1.00 31.88 322 ASN A C 1
ATOM 2525 O O . ASN A 1 322 ? 16.590 29.735 36.208 1.00 34.47 322 ASN A O 1
ATOM 2530 N N . ASN A 1 323 ? 18.729 30.409 36.029 1.00 34.21 323 ASN A N 1
ATOM 2531 C CA . ASN A 1 323 ? 19.011 30.309 37.462 1.00 36.22 323 ASN A CA 1
ATOM 2532 C C . ASN A 1 323 ? 18.601 29.002 38.120 1.00 37.46 323 ASN A C 1
ATOM 2533 O O . ASN A 1 323 ? 18.026 29.014 39.207 1.00 39.92 323 ASN A O 1
ATOM 2538 N N . GLY A 1 324 ? 18.844 27.881 37.452 1.00 38.28 324 GLY A N 1
ATOM 2539 C CA . GLY A 1 324 ? 18.498 26.601 38.044 1.00 38.92 324 GLY A CA 1
ATOM 2540 C C . GLY A 1 324 ? 17.213 25.948 37.575 1.00 39.46 324 GLY A C 1
ATOM 2541 O O . GLY A 1 324 ? 16.981 24.774 37.874 1.00 40.74 324 GLY A O 1
ATOM 2542 N N . ASN A 1 325 ? 16.344 26.694 36.898 1.00 38.46 325 ASN A N 1
ATOM 2543 C CA . ASN A 1 325 ? 15.113 26.090 36.399 1.00 37.92 325 ASN A CA 1
ATOM 2544 C C . ASN A 1 325 ? 15.002 26.158 34.885 1.00 33.10 325 ASN A C 1
ATOM 2545 O O . ASN A 1 325 ? 15.437 27.116 34.248 1.00 33.23 325 ASN A O 1
ATOM 2550 N N . LEU A 1 326 ? 14.460 25.087 34.325 1.00 27.34 326 LEU A N 1
ATOM 2551 C CA . LEU A 1 326 ? 14.295 24.928 32.895 1.00 24.58 326 LEU A CA 1
ATOM 2552 C C . LEU A 1 326 ? 13.004 25.583 32.398 1.00 23.58 326 LEU A C 1
ATOM 2553 O O . LEU A 1 326 ? 11.911 25.160 32.762 1.00 22.99 326 LEU A O 1
ATOM 2558 N N . GLU A 1 327 ? 13.136 26.617 31.571 1.00 21.49 327 GLU A N 1
ATOM 2559 C CA . GLU A 1 327 ? 11.979 27.321 31.022 1.00 19.32 327 GLU A CA 1
ATOM 2560 C C . GLU A 1 327 ? 11.395 26.591 29.817 1.00 18.80 327 GLU A C 1
ATOM 2561 O O . GLU A 1 327 ? 11.204 27.187 28.754 1.00 19.91 327 GLU A O 1
ATOM 2567 N N . CYS A 1 328 ? 11.087 25.309 30.001 1.00 18.05 328 CYS A N 1
ATOM 2568 C CA . CYS A 1 328 ? 10.537 24.470 28.938 1.00 18.13 328 CYS A CA 1
ATOM 2569 C C . CYS A 1 328 ? 9.096 24.020 29.143 1.00 19.47 328 CYS A C 1
ATOM 2570 O O . CYS A 1 328 ? 8.574 24.040 30.256 1.00 19.43 328 CYS A O 1
ATOM 2573 N N . PHE A 1 329 ? 8.506 23.541 28.047 1.00 19.47 329 PHE A N 1
ATOM 2574 C CA . PHE A 1 329 ? 7.161 22.959 28.005 1.00 21.08 329 PHE A CA 1
ATOM 2575 C C . PHE A 1 329 ? 5.929 23.827 28.200 1.00 22.40 329 PHE A C 1
ATOM 2576 O O . PHE A 1 329 ? 4.819 23.383 27.912 1.00 24.20 329 PHE A O 1
ATOM 2584 N N . ALA A 1 330 ? 6.111 25.053 28.670 1.00 22.45 330 ALA A N 1
ATOM 2585 C CA . ALA A 1 330 ? 4.981 25.932 28.914 1.00 21.91 330 ALA A CA 1
ATOM 2586 C C . ALA A 1 330 ? 4.774 26.984 27.830 1.00 21.55 330 ALA A C 1
ATOM 2587 O O . ALA A 1 330 ? 4.758 26.654 26.644 1.00 21.95 330 ALA A O 1
ATOM 2589 N N . SER A 1 331 ? 4.634 28.246 28.236 1.00 21.22 331 SER A N 1
ATOM 2590 C CA . SER A 1 331 ? 4.387 29.331 27.297 1.00 21.47 331 SER A CA 1
ATOM 2591 C C . SER A 1 331 ? 5.611 30.091 26.807 1.00 21.34 331 SER A C 1
ATOM 2592 O O . SER A 1 331 ? 5.476 31.146 26.185 1.00 21.20 331 SER A O 1
ATOM 2595 N N . ASN A 1 332 ? 6.801 29.578 27.110 1.00 19.83 332 ASN A N 1
ATOM 2596 C CA . ASN A 1 332 ? 8.033 30.197 26.636 1.00 17.75 332 ASN A CA 1
ATOM 2597 C C . ASN A 1 332 ? 8.609 29.214 25.622 1.00 17.25 332 ASN A C 1
ATOM 2598 O O . ASN A 1 332 ? 8.034 29.043 24.547 1.00 18.70 332 ASN A O 1
ATOM 2603 N N . TRP A 1 333 ? 9.709 28.547 25.953 1.00 16.11 333 TRP A N 1
ATOM 2604 C CA . TRP A 1 333 ? 10.306 27.571 25.038 1.00 16.20 333 TRP A CA 1
ATOM 2605 C C . TRP A 1 333 ? 9.515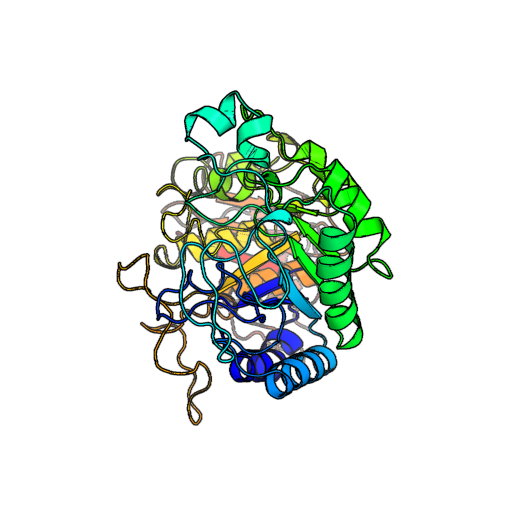 26.255 25.124 1.00 15.42 333 TRP A C 1
ATOM 2606 O O . TRP A 1 333 ? 9.187 25.796 26.218 1.00 15.80 333 TRP A O 1
ATOM 2617 N N . LYS A 1 334 ? 9.206 25.652 23.980 1.00 13.77 334 LYS A N 1
ATOM 2618 C CA . LYS A 1 334 ? 8.456 24.398 23.969 1.00 13.92 334 LYS A CA 1
ATOM 2619 C C . LYS A 1 334 ? 9.350 23.174 24.199 1.00 15.02 334 LYS A C 1
ATOM 2620 O O . LYS A 1 334 ? 8.908 22.175 24.781 1.00 15.83 334 LYS A O 1
ATOM 2626 N N . CYS A 1 335 ? 10.598 23.253 23.732 1.00 13.87 335 CYS A N 1
ATOM 2627 C CA . CYS A 1 335 ? 11.572 22.170 23.883 1.00 12.61 335 CYS A CA 1
ATOM 2628 C C . CYS A 1 335 ? 11.071 20.796 23.425 1.00 13.57 335 CYS A C 1
ATOM 2629 O O . CYS A 1 335 ? 11.215 19.805 24.147 1.00 12.88 335 CYS A O 1
ATOM 2632 N N . GLU A 1 336 ? 10.564 20.727 22.195 1.00 12.29 336 GLU A N 1
ATOM 2633 C CA . GLU A 1 336 ? 10.053 19.475 21.642 1.00 11.41 336 GLU A CA 1
ATOM 2634 C C . GLU A 1 336 ? 11.073 18.338 21.645 1.00 13.16 336 GLU A C 1
ATOM 2635 O O . GLU A 1 336 ? 10.699 17.167 21.776 1.00 12.31 336 GLU A O 1
ATOM 2641 N N . HIS A 1 337 ? 12.356 18.681 21.494 1.00 14.69 337 HIS A N 1
ATOM 2642 C CA . HIS A 1 337 ? 13.425 17.678 21.484 1.00 14.33 337 HIS A CA 1
ATOM 2643 C C . HIS A 1 337 ? 13.533 16.908 22.813 1.00 14.69 337 HIS A C 1
ATOM 2644 O O . HIS A 1 337 ? 14.200 15.868 22.870 1.00 16.22 337 HIS A O 1
ATOM 2651 N N . ARG A 1 338 ? 12.904 17.438 23.869 1.00 12.80 338 ARG A N 1
ATOM 2652 C CA . ARG A 1 338 ? 12.871 16.798 25.195 1.00 12.75 338 ARG A CA 1
ATOM 2653 C C . ARG A 1 338 ? 11.560 16.040 25.454 1.00 13.18 338 ARG A C 1
ATOM 2654 O O . ARG A 1 338 ? 11.449 15.342 26.461 1.00 13.90 338 ARG A O 1
ATOM 2662 N N . TRP A 1 339 ? 10.564 16.198 24.577 1.00 12.17 339 TRP A N 1
ATOM 2663 C CA . TRP A 1 339 ? 9.284 15.500 24.741 1.00 12.60 339 TRP A CA 1
ATOM 2664 C C . TRP A 1 339 ? 9.554 14.005 24.701 1.00 14.15 339 TRP A C 1
ATOM 2665 O O . TRP A 1 339 ? 10.198 13.510 23.776 1.00 14.68 339 TRP A O 1
ATOM 2676 N N . SER A 1 340 ? 8.995 13.271 25.653 1.00 12.08 340 SER A N 1
ATOM 2677 C CA . SER A 1 340 ? 9.262 11.840 25.741 1.00 14.87 340 SER A CA 1
ATOM 2678 C C . SER A 1 340 ? 9.071 10.983 24.478 1.00 13.98 340 SER A C 1
ATOM 2679 O O . SER A 1 340 ? 9.894 10.112 24.200 1.00 14.24 340 SER A O 1
ATOM 2682 N N . TYR A 1 341 ? 8.029 11.245 23.691 1.00 13.65 341 TYR A N 1
ATOM 2683 C CA . TYR A 1 341 ? 7.805 10.459 22.474 1.00 13.81 341 TYR A CA 1
ATOM 2684 C C . TYR A 1 341 ? 8.840 10.772 21.398 1.00 13.28 341 TYR A C 1
ATOM 2685 O O . TYR A 1 341 ? 9.213 9.911 20.605 1.00 13.41 341 TYR A O 1
ATOM 2694 N N . ILE A 1 342 ? 9.261 12.026 21.357 1.00 12.18 342 ILE A N 1
ATOM 2695 C CA . ILE A 1 342 ? 10.224 12.484 20.382 1.00 10.81 342 ILE A CA 1
ATOM 2696 C C . ILE A 1 342 ? 11.632 11.991 20.737 1.00 12.38 342 ILE A C 1
ATOM 2697 O O . ILE A 1 342 ? 12.301 11.386 19.903 1.00 13.40 342 ILE A O 1
ATOM 2702 N N . ALA A 1 343 ? 12.059 12.194 21.980 1.00 12.88 343 ALA A N 1
ATOM 2703 C CA . ALA A 1 343 ? 13.372 11.731 22.430 1.00 14.04 343 ALA A CA 1
ATOM 2704 C C . ALA A 1 343 ? 13.424 10.198 22.301 1.00 15.46 343 ALA A C 1
ATOM 2705 O O . ALA A 1 343 ? 14.447 9.624 21.903 1.00 15.38 343 ALA A O 1
ATOM 2707 N N . GLY A 1 344 ? 12.306 9.543 22.612 1.00 15.12 344 GLY A N 1
ATOM 2708 C CA . GLY A 1 344 ? 12.221 8.093 22.491 1.00 13.26 344 GLY A CA 1
ATOM 2709 C C . GLY A 1 344 ? 12.368 7.664 21.037 1.00 14.62 344 GLY A C 1
ATOM 2710 O O . GLY A 1 344 ? 12.977 6.627 20.749 1.00 14.97 344 GLY A O 1
ATOM 2711 N N . GLY A 1 345 ? 11.792 8.446 20.119 1.00 13.04 345 GLY A N 1
ATOM 2712 C CA . GLY A 1 345 ? 11.906 8.139 18.698 1.00 11.02 345 GLY A CA 1
ATOM 2713 C C . GLY A 1 345 ? 13.359 8.256 18.238 1.00 11.57 345 GLY A C 1
ATOM 2714 O O . GLY A 1 345 ? 13.820 7.464 17.419 1.00 12.01 345 GLY A O 1
ATOM 2715 N N . VAL A 1 346 ? 14.071 9.260 18.752 1.00 10.67 346 VAL A N 1
ATOM 2716 C CA . VAL A 1 346 ? 15.491 9.472 18.428 1.00 11.69 346 VAL A CA 1
ATOM 2717 C C . VAL A 1 346 ? 16.306 8.263 18.930 1.00 12.29 346 VAL A C 1
ATOM 2718 O O . VAL A 1 346 ? 17.155 7.732 18.215 1.00 14.52 346 VAL A O 1
ATOM 2722 N N . ASP A 1 347 ? 16.021 7.809 20.145 1.00 11.99 347 ASP A N 1
ATOM 2723 C CA . ASP A 1 347 ? 16.718 6.655 20.695 1.00 13.26 347 ASP A CA 1
ATOM 2724 C C . ASP A 1 347 ? 16.481 5.429 19.808 1.00 15.52 347 ASP A C 1
ATOM 2725 O O . ASP A 1 347 ? 17.399 4.633 19.564 1.00 15.85 347 ASP A O 1
ATOM 2730 N N . PHE A 1 348 ? 15.252 5.284 19.314 1.00 12.95 348 PHE A N 1
ATOM 2731 C CA . PHE A 1 348 ? 14.899 4.163 18.447 1.00 12.20 348 PHE A CA 1
ATOM 2732 C C . PHE A 1 348 ? 15.705 4.237 17.139 1.00 14.76 348 PHE A C 1
ATOM 2733 O O . PHE A 1 348 ? 16.315 3.240 16.719 1.00 15.49 348 PHE A O 1
ATOM 2741 N N . ARG A 1 349 ? 15.745 5.421 16.521 1.00 13.13 349 ARG A N 1
ATOM 2742 C CA . ARG A 1 349 ? 16.462 5.580 15.260 1.00 10.86 349 ARG A CA 1
ATOM 2743 C C . ARG A 1 349 ? 17.953 5.272 15.448 1.00 12.68 349 ARG A C 1
ATOM 2744 O O . ARG A 1 349 ? 18.558 4.579 14.628 1.00 11.13 349 ARG A O 1
ATOM 2752 N N . ASN A 1 350 ? 18.510 5.738 16.565 1.00 11.23 350 ASN A N 1
ATOM 2753 C CA . ASN A 1 350 ? 19.921 5.531 16.873 1.00 13.29 350 ASN A CA 1
ATOM 2754 C C . ASN A 1 350 ? 20.271 4.067 17.044 1.00 14.51 350 ASN A C 1
ATOM 2755 O O . ASN A 1 350 ? 21.364 3.642 16.665 1.00 16.95 350 ASN A O 1
ATOM 2760 N N . ASN A 1 351 ? 19.344 3.285 17.595 1.00 12.59 351 ASN A N 1
ATOM 2761 C CA . ASN A 1 351 ? 19.607 1.879 17.847 1.00 12.42 351 ASN A CA 1
ATOM 2762 C C . ASN A 1 351 ? 19.165 0.882 16.792 1.00 14.22 351 ASN A C 1
ATOM 2763 O O . ASN A 1 351 ? 19.316 -0.322 16.9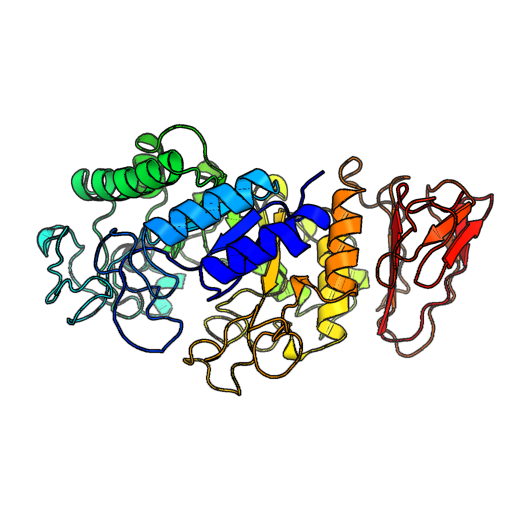81 1.00 15.16 351 ASN A O 1
ATOM 2768 N N . THR A 1 352 ? 18.645 1.379 15.673 1.00 13.32 352 THR A N 1
ATOM 2769 C CA . THR A 1 352 ? 18.199 0.511 14.583 1.00 12.96 352 THR A CA 1
ATOM 2770 C C . THR A 1 352 ? 18.936 0.892 13.296 1.00 14.90 352 THR A C 1
ATOM 2771 O O . THR A 1 352 ? 18.577 0.438 12.198 1.00 15.17 352 THR A O 1
ATOM 2775 N N . ALA A 1 353 ? 20.018 1.656 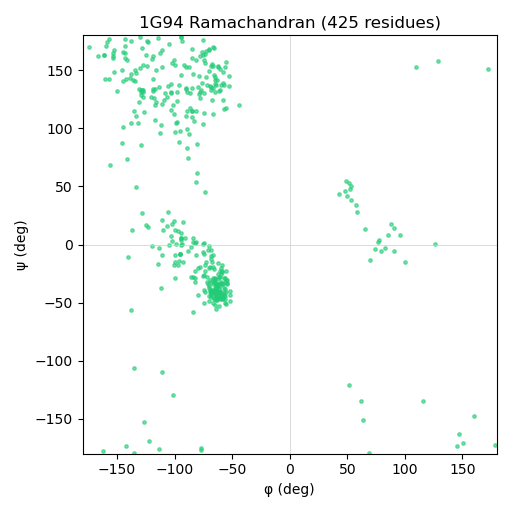13.449 1.00 15.85 353 ALA A N 1
ATOM 2776 C CA . ALA A 1 353 ? 20.790 2.138 12.303 1.00 16.95 353 ALA A CA 1
ATOM 2777 C C . ALA A 1 353 ? 21.544 1.068 11.539 1.00 19.44 353 ALA A C 1
ATOM 2778 O O . ALA A 1 353 ? 22.152 1.357 10.507 1.00 22.22 353 ALA A O 1
ATOM 2780 N N . ASP A 1 354 ? 21.505 -0.163 12.038 1.00 19.28 354 ASP A N 1
ATOM 2781 C CA . ASP A 1 354 ? 22.182 -1.268 11.362 1.00 20.12 354 ASP A CA 1
ATOM 2782 C C . ASP A 1 354 ? 21.246 -2.046 10.437 1.00 21.82 354 ASP A C 1
ATOM 2783 O O . ASP A 1 354 ? 21.662 -3.012 9.797 1.00 21.60 354 ASP A O 1
ATOM 2788 N N . ASN A 1 355 ? 19.979 -1.631 10.379 1.00 19.47 355 ASN A N 1
ATOM 2789 C CA . ASN A 1 355 ? 18.996 -2.277 9.510 1.00 20.76 355 ASN A CA 1
ATOM 2790 C C . ASN A 1 355 ? 18.043 -1.201 8.984 1.00 21.61 355 ASN A C 1
ATOM 2791 O O . ASN A 1 355 ? 17.111 -0.791 9.689 1.00 21.12 355 ASN A O 1
ATOM 2796 N N . TRP A 1 356 ? 18.260 -0.778 7.739 1.00 19.65 356 TRP A N 1
ATOM 2797 C CA . TRP A 1 356 ? 17.455 0.278 7.132 1.00 22.54 356 TRP A CA 1
ATOM 2798 C C . TRP A 1 356 ? 16.247 -0.187 6.323 1.00 22.10 356 TRP A C 1
ATOM 2799 O O . TRP A 1 356 ? 15.717 0.552 5.486 1.00 22.60 356 TRP A O 1
ATOM 2810 N N . ALA A 1 357 ? 15.811 -1.416 6.565 1.00 19.60 357 ALA A N 1
ATOM 2811 C CA . ALA A 1 357 ? 14.651 -1.936 5.859 1.00 19.13 357 ALA A CA 1
ATOM 2812 C C . ALA A 1 357 ? 13.398 -1.848 6.729 1.00 17.27 357 ALA A C 1
ATOM 2813 O O . ALA A 1 357 ? 13.481 -1.767 7.951 1.00 18.74 357 ALA A O 1
ATOM 2815 N N . VAL A 1 358 ? 12.243 -1.773 6.082 1.00 16.58 358 VAL A N 1
ATOM 2816 C CA . VAL A 1 358 ? 10.974 -1.762 6.793 1.00 15.33 358 VAL A CA 1
ATOM 2817 C C . VAL A 1 358 ? 10.502 -3.206 6.644 1.00 16.92 358 VAL A C 1
ATOM 2818 O O . VAL A 1 358 ? 10.239 -3.668 5.528 1.00 17.73 358 VAL A O 1
ATOM 2822 N N . THR A 1 359 ? 10.464 -3.937 7.751 1.00 14.32 359 THR A N 1
ATOM 2823 C CA . THR A 1 359 ? 10.055 -5.334 7.704 1.00 14.51 359 THR A CA 1
ATOM 2824 C C . THR A 1 359 ? 8.714 -5.593 8.374 1.00 15.10 359 THR A C 1
ATOM 2825 O O . THR A 1 359 ? 8.309 -4.867 9.283 1.00 13.69 359 THR A O 1
ATOM 2829 N N . ASN A 1 360 ? 8.031 -6.634 7.910 1.00 15.04 360 ASN A N 1
ATOM 2830 C CA . ASN A 1 360 ? 6.751 -7.028 8.486 1.00 14.26 360 ASN A CA 1
ATOM 2831 C C . ASN A 1 360 ? 5.755 -5.885 8.657 1.00 13.37 360 ASN A C 1
ATOM 2832 O O . ASN A 1 360 ? 5.290 -5.645 9.767 1.00 14.99 360 ASN A O 1
ATOM 2837 N N . TRP A 1 361 ? 5.465 -5.158 7.588 1.00 12.20 361 TRP A N 1
ATOM 2838 C CA . TRP A 1 361 ? 4.495 -4.065 7.668 1.00 13.02 361 TRP A CA 1
ATOM 2839 C C . TRP A 1 361 ? 3.093 -4.640 7.895 1.00 13.70 361 TRP A C 1
ATOM 2840 O O . TRP A 1 361 ? 2.715 -5.626 7.270 1.00 13.38 361 TRP A O 1
ATOM 2851 N N . TRP A 1 362 ? 2.351 -4.035 8.817 1.00 14.07 362 TRP A N 1
ATOM 2852 C CA . TRP A 1 362 ? 0.983 -4.445 9.126 1.00 12.72 362 TRP A CA 1
ATOM 2853 C C . TRP A 1 362 ? 0.131 -3.187 9.310 1.00 12.91 362 TRP A C 1
ATOM 2854 O O . TRP A 1 362 ? 0.612 -2.173 9.812 1.00 13.70 362 TRP A O 1
ATOM 2865 N N . ASP A 1 363 ? -1.117 -3.242 8.856 1.00 12.99 363 ASP A N 1
ATOM 2866 C CA . ASP A 1 363 ? -2.049 -2.133 9.053 1.00 12.09 363 ASP A CA 1
ATOM 2867 C C . ASP A 1 363 ? -3.487 -2.673 9.058 1.00 13.59 363 ASP A C 1
ATOM 2868 O O . ASP A 1 363 ? -3.727 -3.838 8.715 1.00 13.28 363 ASP A O 1
ATOM 2873 N N . ASN A 1 364 ? -4.424 -1.860 9.527 1.00 12.46 364 ASN A N 1
ATOM 2874 C CA . ASN A 1 364 ? -5.829 -2.259 9.564 1.00 14.31 364 ASN A CA 1
ATOM 2875 C C . ASN A 1 364 ? -6.591 -1.643 8.386 1.00 15.73 364 ASN A C 1
ATOM 2876 O O . ASN A 1 364 ? -7.812 -1.516 8.430 1.00 18.97 364 ASN A O 1
ATOM 2881 N N . THR A 1 365 ? -5.844 -1.251 7.356 1.00 15.10 365 THR A N 1
ATOM 2882 C CA . THR A 1 365 ? -6.334 -0.609 6.127 1.00 14.34 365 THR A CA 1
ATOM 2883 C C . THR A 1 365 ? -6.603 0.869 6.370 1.00 16.00 365 THR A C 1
ATOM 2884 O O . THR A 1 365 ? -6.885 1.613 5.431 1.00 16.91 365 THR A O 1
ATOM 2888 N N . ASN A 1 366 ? -6.474 1.311 7.617 1.00 14.81 366 ASN A N 1
ATOM 2889 C CA . ASN A 1 366 ? -6.736 2.707 7.912 1.00 15.23 366 ASN A CA 1
ATOM 2890 C C . ASN A 1 366 ? -5.711 3.384 8.827 1.00 14.90 366 ASN A C 1
ATOM 2891 O O . ASN A 1 366 ? -4.594 3.640 8.394 1.00 15.00 366 ASN A O 1
ATOM 2896 N N . ASN A 1 367 ? -6.058 3.636 10.086 1.00 12.61 367 ASN A N 1
ATOM 2897 C CA . ASN A 1 367 ? -5.142 4.346 10.977 1.00 12.31 367 ASN A CA 1
ATOM 2898 C C . ASN A 1 367 ? -4.397 3.605 12.071 1.00 10.70 367 ASN A C 1
ATOM 2899 O O . ASN A 1 367 ? -4.092 4.183 13.110 1.00 13.23 367 ASN A O 1
ATOM 2904 N N . GLN A 1 368 ? -4.141 2.322 11.854 1.00 10.07 368 GLN A N 1
ATOM 2905 C CA . GLN A 1 368 ? -3.350 1.522 12.786 1.00 10.83 368 GLN A CA 1
ATOM 2906 C C . GLN A 1 368 ? -2.267 0.880 11.928 1.00 11.80 368 GLN A C 1
ATOM 2907 O O . GLN A 1 368 ? -2.567 0.321 10.879 1.00 12.80 368 GLN A O 1
ATOM 2913 N N . ILE A 1 369 ? -1.009 1.044 12.332 1.00 11.50 369 ILE A N 1
ATOM 2914 C CA . ILE A 1 369 ? 0.118 0.472 11.591 1.00 12.69 369 ILE A CA 1
ATOM 2915 C C . ILE A 1 369 ? 1.178 -0.058 12.549 1.00 13.57 369 ILE A C 1
ATOM 2916 O O . ILE A 1 369 ? 1.262 0.347 13.718 1.00 12.71 369 ILE A O 1
ATOM 2921 N N . SER A 1 370 ? 2.002 -0.957 12.032 1.00 13.48 370 SER A N 1
ATOM 2922 C CA . SER A 1 370 ? 3.094 -1.534 12.802 1.00 12.96 370 SER A CA 1
ATOM 2923 C C . SER A 1 370 ? 4.117 -2.033 11.806 1.00 12.44 370 SER A C 1
ATOM 2924 O O . SER A 1 370 ? 3.765 -2.473 10.715 1.00 11.63 370 SER A O 1
ATOM 2927 N N . PHE A 1 371 ? 5.391 -1.879 12.139 1.00 11.76 371 PHE A N 1
ATOM 2928 C CA . PHE A 1 371 ? 6.445 -2.367 11.270 1.00 10.80 371 PHE A CA 1
ATOM 2929 C C . PHE A 1 371 ? 7.718 -2.469 12.077 1.00 13.34 371 PHE A C 1
ATOM 2930 O O . PHE A 1 371 ? 7.812 -1.923 13.183 1.00 11.15 371 PHE A O 1
ATOM 2938 N N . GLY A 1 372 ? 8.678 -3.215 11.549 1.00 14.12 372 GLY A N 1
ATOM 2939 C CA . GLY A 1 372 ? 9.925 -3.360 12.257 1.00 13.10 372 GLY A CA 1
ATOM 2940 C C . GLY A 1 372 ? 11.118 -2.967 11.424 1.00 14.49 372 GLY A C 1
ATOM 2941 O O . GLY A 1 372 ? 10.992 -2.528 10.274 1.00 13.10 372 GLY A O 1
ATOM 2942 N N A ARG A 1 373 ? 12.262 -3.028 12.052 0.50 14.73 373 ARG A N 1
ATOM 2943 N N B ARG A 1 373 ? 12.306 -3.069 12.054 0.50 14.93 373 ARG A N 1
ATOM 2944 C CA A ARG A 1 373 ? 13.551 -2.759 11.397 0.70 16.35 373 ARG A CA 1
ATOM 2945 C CA B ARG A 1 373 ? 13.567 -2.766 11.407 0.43 16.28 373 ARG A CA 1
ATOM 2946 C C A ARG A 1 373 ? 14.391 -4.054 11.557 0.50 15.85 373 ARG A C 1
ATOM 2947 C C B ARG A 1 373 ? 14.352 -4.047 11.590 0.50 15.82 373 ARG A C 1
ATOM 2948 O O . ARG A 1 373 ? 15.420 -4.061 12.222 1.00 16.06 373 ARG A O 1
ATOM 2963 N N . GLY A 1 374 ? 13.813 -5.150 11.072 1.00 15.98 374 GLY A N 1
ATOM 2964 C CA . GLY A 1 374 ? 14.461 -6.442 11.208 1.00 15.19 374 GLY A CA 1
ATOM 2965 C C . GLY A 1 374 ? 14.462 -6.782 12.693 1.00 17.15 374 GLY A C 1
ATOM 2966 O O . GLY A 1 374 ? 13.548 -6.392 13.432 1.00 17.12 374 GLY A O 1
ATOM 2967 N N . SER A 1 375 ? 15.523 -7.436 13.157 1.00 16.82 375 SER A N 1
ATOM 2968 C CA . SER A 1 375 ? 15.636 -7.819 14.563 1.00 15.50 375 SER A CA 1
ATOM 2969 C C . SER A 1 375 ? 16.131 -6.691 15.485 1.00 13.98 375 SER A C 1
ATOM 2970 O O . SER A 1 375 ? 16.305 -6.892 16.686 1.00 15.02 375 SER A O 1
ATOM 2973 N N . SER A 1 376 ? 16.358 -5.501 14.931 1.00 13.63 376 SER A N 1
ATOM 2974 C CA . SER A 1 376 ? 16.837 -4.374 15.734 1.00 14.26 376 SER A CA 1
ATOM 2975 C C . SER A 1 376 ? 15.743 -3.621 16.494 1.00 14.34 376 SER A C 1
ATOM 2976 O O . SER A 1 376 ? 16.001 -3.064 17.558 1.00 12.47 376 SER A O 1
ATOM 2979 N N . GLY A 1 377 ? 14.525 -3.615 15.957 1.00 15.06 377 GLY A N 1
ATOM 2980 C CA . GLY A 1 377 ? 13.433 -2.910 16.621 1.00 13.88 377 GLY A CA 1
ATOM 2981 C C . GLY A 1 377 ? 12.072 -3.104 15.976 1.00 14.05 377 GLY A C 1
ATOM 2982 O O . GLY A 1 377 ? 11.960 -3.662 14.882 1.00 13.31 377 GLY A O 1
ATOM 2983 N N . HIS A 1 378 ? 11.037 -2.653 16.674 1.00 12.45 378 HIS A N 1
ATOM 2984 C CA . HIS A 1 378 ? 9.655 -2.758 16.182 1.00 13.38 378 HIS A CA 1
ATOM 2985 C C . HIS A 1 378 ? 8.816 -1.625 16.779 1.00 10.55 378 HIS A C 1
ATOM 2986 O O . HIS A 1 378 ? 9.080 -1.155 17.887 1.00 9.58 378 HIS A O 1
ATOM 2993 N N . MET A 1 379 ? 7.821 -1.163 16.032 1.00 10.38 379 MET A N 1
ATOM 2994 C CA . MET A 1 379 ? 6.989 -0.075 16.515 1.00 9.62 379 MET A CA 1
ATOM 2995 C C . MET A 1 379 ? 5.539 -0.268 16.086 1.00 11.15 379 MET A C 1
ATOM 2996 O O . MET A 1 379 ? 5.235 -1.174 15.312 1.00 12.13 379 MET A O 1
ATOM 3001 N N . ALA A 1 380 ? 4.651 0.559 16.634 1.00 10.41 380 ALA A N 1
ATOM 3002 C CA . ALA A 1 380 ? 3.240 0.521 16.294 1.00 10.37 380 ALA A CA 1
ATOM 3003 C C . ALA A 1 380 ? 2.619 1.849 16.691 1.00 11.68 380 ALA A C 1
ATOM 3004 O O . ALA A 1 380 ? 3.014 2.459 17.695 1.00 11.84 380 ALA A O 1
ATOM 3006 N N . ILE A 1 381 ? 1.695 2.325 15.863 1.00 11.75 381 ILE A N 1
ATOM 3007 C CA . ILE A 1 381 ? 0.979 3.569 16.122 1.00 9.90 381 ILE A CA 1
ATOM 3008 C C . ILE A 1 381 ? -0.528 3.297 16.011 1.00 11.26 381 ILE A C 1
ATOM 3009 O O . ILE A 1 381 ? -0.967 2.607 15.088 1.00 11.99 381 ILE A O 1
ATOM 3014 N N . ASN A 1 382 ? -1.299 3.771 16.989 1.00 11.25 382 ASN A N 1
ATOM 3015 C CA . ASN A 1 382 ? -2.756 3.608 16.946 1.00 12.70 382 ASN A CA 1
ATOM 3016 C C . ASN A 1 382 ? -3.402 4.988 16.883 1.00 13.90 382 ASN A C 1
ATOM 3017 O O . ASN A 1 382 ? -3.383 5.730 17.865 1.00 13.02 382 ASN A O 1
ATOM 3022 N N . LYS A 1 383 ? -3.928 5.341 15.709 1.00 13.42 383 LYS A N 1
ATOM 3023 C CA . LYS A 1 383 ? -4.600 6.619 15.549 1.00 15.10 383 LYS A CA 1
ATOM 3024 C C . LYS A 1 383 ? -6.130 6.467 15.351 1.00 17.46 383 LYS A C 1
ATOM 3025 O O . LYS A 1 383 ? -6.794 7.353 14.805 1.00 17.39 383 LYS A O 1
ATOM 3031 N N . GLU A 1 384 ? -6.674 5.323 15.768 1.00 16.74 384 GLU A N 1
ATOM 3032 C CA . GLU A 1 384 ? -8.116 5.083 15.706 1.00 16.50 384 GLU A CA 1
ATOM 3033 C C . GLU A 1 384 ? -8.660 5.475 17.087 1.00 17.66 384 GLU A C 1
ATOM 3034 O O . GLU A 1 384 ? -7.893 5.833 17.979 1.00 16.73 384 GLU A O 1
ATOM 3040 N N . ASP A 1 385 ? -9.977 5.376 17.272 1.00 19.99 385 ASP A N 1
ATOM 3041 C CA . ASP A 1 385 ? -10.607 5.724 18.545 1.00 21.89 385 ASP A CA 1
ATOM 3042 C C . ASP A 1 385 ? -10.794 4.534 19.477 1.00 21.75 385 ASP A C 1
ATOM 3043 O O . ASP A 1 385 ? -11.340 4.675 20.574 1.00 23.23 385 ASP A O 1
ATOM 3048 N N . SER A 1 386 ? -10.363 3.361 19.031 1.00 17.91 386 SER A N 1
ATOM 3049 C CA . SER A 1 386 ? -10.459 2.161 19.840 1.00 16.95 386 SER A CA 1
ATOM 3050 C C . SER A 1 386 ? -9.071 1.545 19.996 1.00 16.57 386 SER A C 1
ATOM 3051 O O . SER A 1 386 ? -8.204 1.712 19.141 1.00 16.06 386 SER A O 1
ATOM 3054 N N . THR A 1 387 ? -8.888 0.811 21.082 1.00 14.52 387 THR A N 1
ATOM 3055 C CA . THR A 1 387 ? -7.625 0.177 21.396 1.00 16.72 387 THR A CA 1
ATOM 3056 C C . THR A 1 387 ? -7.128 -0.809 20.347 1.00 17.47 387 THR A C 1
ATOM 3057 O O . THR A 1 387 ? -7.906 -1.573 19.776 1.00 15.46 387 THR A O 1
ATOM 3061 N N . LEU A 1 388 ? -5.828 -0.748 20.064 1.00 15.56 388 LEU A N 1
ATOM 3062 C CA . LEU A 1 388 ? -5.210 -1.659 19.106 1.00 14.37 388 LEU A CA 1
ATOM 3063 C C . LEU A 1 388 ? -4.778 -2.885 19.913 1.00 14.32 388 LEU A C 1
ATOM 3064 O O . LEU A 1 388 ? -3.938 -2.778 20.806 1.00 13.10 388 LEU A O 1
ATOM 3069 N N . THR A 1 389 ? -5.385 -4.036 19.624 1.00 14.30 389 THR A N 1
ATOM 3070 C CA . THR A 1 389 ? -5.074 -5.265 20.341 1.00 14.76 389 THR A CA 1
ATOM 3071 C C . THR A 1 389 ? -4.657 -6.407 19.414 1.00 17.93 389 THR A C 1
ATOM 3072 O O . THR A 1 389 ? -4.659 -7.574 19.823 1.00 16.44 389 THR A O 1
ATOM 3076 N N . ALA A 1 390 ? -4.294 -6.070 18.175 1.00 17.10 390 ALA A N 1
ATOM 3077 C CA . ALA A 1 390 ? -3.858 -7.060 17.189 1.00 16.73 390 ALA A CA 1
ATOM 3078 C C . ALA A 1 390 ? -2.532 -7.714 17.578 1.00 18.27 390 ALA A C 1
ATOM 3079 O O . ALA A 1 390 ? -1.746 -7.140 18.337 1.00 18.90 390 ALA A O 1
ATOM 3081 N N . THR A 1 391 ? -2.313 -8.938 17.097 1.00 17.42 391 THR A N 1
ATOM 3082 C CA . THR A 1 391 ? -1.069 -9.671 17.340 1.00 16.75 391 THR A CA 1
ATOM 3083 C C . THR A 1 391 ? -0.232 -9.439 16.084 1.00 18.00 391 THR A C 1
ATOM 3084 O O . THR A 1 391 ? -0.702 -9.684 14.972 1.00 19.55 391 THR A O 1
ATOM 3088 N N . VAL A 1 392 ? 0.974 -8.903 16.243 1.00 17.11 392 VAL A N 1
ATOM 3089 C CA . VAL A 1 392 ? 1.822 -8.651 15.076 1.00 14.59 392 VAL A CA 1
ATOM 3090 C C . VAL A 1 392 ? 3.102 -9.483 15.108 1.00 15.55 392 VAL A C 1
ATOM 3091 O O . VAL A 1 392 ? 3.573 -9.868 16.181 1.00 15.79 392 VAL A O 1
ATOM 3095 N N . GLN A 1 393 ? 3.624 -9.816 13.928 1.00 15.77 393 GLN A N 1
ATOM 3096 C CA . GLN A 1 393 ? 4.859 -10.594 13.828 1.00 15.84 393 GLN A CA 1
ATOM 3097 C C . GLN A 1 393 ? 6.078 -9.678 13.793 1.00 16.98 393 GLN A C 1
ATOM 3098 O O . GLN A 1 393 ? 6.086 -8.679 13.075 1.00 17.66 393 GLN A O 1
ATOM 3104 N N . THR A 1 394 ? 7.103 -10.020 14.572 1.00 16.56 394 THR A N 1
ATOM 3105 C CA . THR A 1 394 ? 8.342 -9.246 14.612 1.00 15.89 394 THR A CA 1
ATOM 3106 C C . THR A 1 394 ? 9.511 -10.218 14.391 1.00 17.93 394 THR A C 1
ATOM 3107 O O . THR A 1 394 ? 9.329 -11.439 14.408 1.00 17.53 394 THR A O 1
ATOM 3111 N N . ASP A 1 395 ? 10.705 -9.674 14.174 1.00 17.82 395 ASP A N 1
ATOM 3112 C CA . ASP A 1 395 ? 11.902 -10.490 13.986 1.00 18.59 395 ASP A CA 1
ATOM 3113 C C . ASP A 1 395 ? 12.775 -10.397 15.231 1.00 19.40 395 ASP A C 1
ATOM 3114 O O . ASP A 1 395 ? 13.947 -10.770 15.223 1.00 20.20 395 ASP A O 1
ATOM 3119 N N . MET A 1 396 ? 12.190 -9.922 16.317 1.00 18.23 396 MET A N 1
ATOM 3120 C CA . MET A 1 396 ? 12.937 -9.749 17.539 1.00 19.18 396 MET A CA 1
ATOM 3121 C C . MET A 1 396 ? 13.019 -10.944 18.463 1.00 19.89 396 MET A C 1
ATOM 3122 O O . MET A 1 396 ? 12.153 -11.814 18.451 1.00 20.71 396 MET A O 1
ATOM 3127 N N . ALA A 1 397 ? 14.102 -10.987 19.236 1.00 20.11 397 ALA A N 1
ATOM 3128 C CA . ALA A 1 397 ? 14.333 -12.050 20.202 1.00 19.59 397 ALA A CA 1
ATOM 3129 C C . ALA A 1 397 ? 13.264 -11.967 21.281 1.00 19.62 397 ALA A C 1
ATOM 3130 O O . ALA A 1 397 ? 12.912 -10.870 21.732 1.00 17.84 397 ALA A O 1
ATOM 3132 N N . SER A 1 398 ? 12.742 -13.121 21.689 1.00 19.27 398 SER A N 1
ATOM 3133 C CA . SER A 1 398 ? 11.716 -13.153 22.722 1.00 19.90 398 SER A CA 1
ATOM 3134 C C . SER A 1 398 ? 12.259 -12.554 24.009 1.00 19.59 398 SER A C 1
ATOM 3135 O O . SER A 1 398 ? 13.459 -12.603 24.263 1.00 20.81 398 SER A O 1
ATOM 3138 N N . GLY A 1 399 ? 11.374 -11.972 24.811 1.00 19.98 399 GLY A N 1
ATOM 3139 C CA . GLY A 1 399 ? 11.791 -11.362 26.060 1.00 17.44 399 GLY A CA 1
ATOM 3140 C C . GLY A 1 399 ? 10.950 -10.145 26.405 1.00 19.34 399 GLY A C 1
ATOM 3141 O O . GLY A 1 399 ? 9.863 -9.952 25.854 1.00 17.75 399 GLY A O 1
ATOM 3142 N N . GLN A 1 400 ? 11.459 -9.325 27.319 1.00 19.29 400 GLN A N 1
ATOM 3143 C CA . GLN A 1 400 ? 10.771 -8.117 27.764 1.00 20.07 400 GLN A CA 1
ATOM 3144 C C . GLN A 1 400 ? 11.585 -6.888 27.468 1.00 19.07 400 GLN A C 1
ATOM 3145 O O . GLN A 1 400 ? 12.761 -6.821 27.811 1.00 19.53 400 GLN A O 1
ATOM 3151 N N . TYR A 1 401 ? 10.920 -5.893 26.891 1.00 17.18 401 TYR A N 1
ATOM 3152 C CA . TYR A 1 401 ? 11.551 -4.648 26.469 1.00 15.76 401 TYR A CA 1
ATOM 3153 C C . TYR A 1 401 ? 10.844 -3.412 27.026 1.00 16.81 401 TYR A C 1
ATOM 3154 O O . TYR A 1 401 ? 9.641 -3.440 27.280 1.00 15.42 401 TYR A O 1
ATOM 3163 N N . CYS A 1 402 ? 11.574 -2.311 27.159 1.00 13.85 402 CYS A N 1
ATOM 3164 C CA . CYS A 1 402 ? 10.962 -1.076 27.628 1.00 13.91 402 CYS A CA 1
ATOM 3165 C C . CYS A 1 402 ? 10.353 -0.365 26.428 1.00 13.53 402 CYS A C 1
ATOM 3166 O O . CYS A 1 402 ? 10.978 -0.305 25.367 1.00 13.60 402 CYS A O 1
ATOM 3169 N N . ASN A 1 403 ? 9.128 0.135 26.565 1.00 12.43 403 ASN A N 1
ATOM 3170 C CA . ASN A 1 403 ? 8.543 0.928 25.480 1.00 12.55 403 ASN A CA 1
ATOM 3171 C C . ASN A 1 403 ? 9.308 2.255 25.634 1.00 13.33 403 ASN A C 1
ATOM 3172 O O . ASN A 1 403 ? 9.057 3.016 26.578 1.00 13.18 403 ASN A O 1
ATOM 3177 N N . VAL A 1 404 ? 10.284 2.491 24.752 1.00 13.32 404 VAL A N 1
ATOM 3178 C CA . VAL A 1 404 ? 11.133 3.684 24.833 1.00 11.69 404 VAL A CA 1
ATOM 3179 C C . VAL A 1 404 ? 10.466 5.038 24.592 1.00 13.48 404 VAL A C 1
ATOM 3180 O O . VAL A 1 404 ? 11.063 6.091 24.822 1.00 14.27 404 VAL A O 1
ATOM 3184 N N . LEU A 1 405 ? 9.217 5.009 24.150 1.00 12.51 405 LEU A N 1
ATOM 3185 C CA . LEU A 1 405 ? 8.461 6.238 23.939 1.00 13.26 405 LEU A CA 1
ATOM 3186 C C . LEU A 1 405 ? 7.933 6.720 25.299 1.00 13.32 405 LEU A C 1
ATOM 3187 O O . LEU A 1 405 ? 7.657 7.911 25.486 1.00 13.56 405 LEU A O 1
ATOM 3192 N N . LYS A 1 406 ? 7.875 5.803 26.265 1.00 12.42 406 LYS A N 1
ATOM 3193 C CA . LYS A 1 406 ? 7.341 6.105 27.593 1.00 13.81 406 LYS A CA 1
ATOM 3194 C C . LYS A 1 406 ? 8.265 5.935 28.786 1.00 15.55 406 LYS A C 1
ATOM 3195 O O . LYS A 1 406 ? 7.863 6.191 29.924 1.00 15.45 406 LYS A O 1
ATOM 3201 N N . GLY A 1 407 ? 9.488 5.491 28.546 1.00 15.86 407 GLY A N 1
ATOM 3202 C CA . GLY A 1 407 ? 10.417 5.295 29.638 1.00 15.93 407 GLY A CA 1
ATOM 3203 C C . GLY A 1 407 ? 11.726 4.755 29.120 1.00 17.83 407 GLY A C 1
ATOM 3204 O O . GLY A 1 407 ? 11.929 4.655 27.917 1.00 17.99 407 GLY A O 1
ATOM 3205 N N . GLU A 1 408 ? 12.614 4.377 30.022 1.00 19.89 408 GLU A N 1
ATOM 3206 C CA . GLU A 1 408 ? 13.902 3.868 29.594 1.00 22.46 408 GLU A CA 1
ATOM 3207 C C . GLU A 1 408 ? 14.427 2.769 30.485 1.00 22.28 408 GLU A C 1
ATOM 3208 O O . GLU A 1 408 ? 13.908 2.539 31.580 1.00 22.49 408 GLU A O 1
ATOM 3214 N N . LEU A 1 409 ? 15.438 2.070 29.977 1.00 20.46 409 LEU A N 1
ATOM 3215 C CA . LEU A 1 409 ? 16.079 0.974 30.681 1.00 22.27 409 LEU A CA 1
ATOM 3216 C C . LEU A 1 409 ? 17.002 1.538 31.767 1.00 25.16 409 LEU A C 1
ATOM 3217 O O . LEU A 1 409 ? 17.688 2.540 31.550 1.00 26.90 409 LEU A O 1
ATOM 3222 N N . SER A 1 410 ? 17.001 0.911 32.941 1.00 26.89 410 SER A N 1
ATOM 3223 C CA . SER A 1 410 ? 17.847 1.348 34.056 1.00 28.21 410 SER A CA 1
ATOM 3224 C C . SER A 1 410 ? 19.305 0.998 33.767 1.00 30.57 410 SER A C 1
ATOM 3225 O O . SER A 1 410 ? 19.590 0.187 32.879 1.00 30.59 410 SER A O 1
ATOM 3228 N N . ALA A 1 411 ? 20.220 1.575 34.545 1.00 33.27 411 ALA A N 1
ATOM 3229 C CA . ALA A 1 411 ? 21.652 1.320 34.371 1.00 33.95 411 ALA A CA 1
ATOM 3230 C C . ALA A 1 411 ? 21.985 -0.172 34.472 1.00 34.24 411 ALA A C 1
ATOM 3231 O O . ALA A 1 411 ? 22.750 -0.692 33.663 1.00 35.67 411 ALA A O 1
ATOM 3233 N N . ASP A 1 412 ? 21.393 -0.864 35.442 1.00 33.99 412 ASP A N 1
ATOM 3234 C CA . ASP A 1 412 ? 21.645 -2.295 35.607 1.00 34.45 412 ASP A CA 1
ATOM 3235 C C . ASP A 1 412 ? 20.814 -3.183 34.682 1.00 34.34 412 ASP A C 1
ATOM 3236 O O . ASP A 1 412 ? 20.894 -4.414 34.768 1.00 34.28 412 ASP A O 1
ATOM 3241 N N . ALA A 1 413 ? 19.990 -2.551 33.838 1.00 31.98 413 ALA A N 1
ATOM 3242 C CA . ALA A 1 413 ? 19.116 -3.241 32.881 1.00 28.63 413 ALA A CA 1
ATOM 3243 C C . ALA A 1 413 ? 18.144 -4.212 33.539 1.00 26.57 413 ALA A C 1
ATOM 3244 O O . ALA A 1 413 ? 17.732 -5.196 32.935 1.00 26.39 413 ALA A O 1
ATOM 3246 N N . LYS A 1 414 ? 17.782 -3.941 34.784 1.00 27.94 414 LYS A N 1
ATOM 3247 C CA . LYS A 1 414 ? 16.857 -4.814 35.497 1.00 32.03 414 LYS A CA 1
ATOM 3248 C C . LYS A 1 414 ? 15.435 -4.239 35.625 1.00 31.75 414 LYS A C 1
ATOM 3249 O O . LYS A 1 414 ? 14.531 -4.902 36.149 1.00 30.66 414 LYS A O 1
ATOM 3255 N N . SER A 1 415 ? 15.225 -3.033 35.093 1.00 29.72 415 SER A N 1
ATOM 3256 C CA . SER A 1 415 ? 13.911 -2.395 35.138 1.00 26.30 415 SER A CA 1
ATOM 3257 C C . SER A 1 415 ? 13.776 -1.281 34.109 1.00 24.29 415 SER A C 1
ATOM 3258 O O . SER A 1 415 ? 14.770 -0.823 33.542 1.00 24.55 415 SER A O 1
ATOM 3261 N N . CYS A 1 416 ? 12.532 -0.889 33.846 1.00 18.81 416 CYS A N 1
ATOM 3262 C CA . CYS A 1 416 ? 12.218 0.198 32.929 1.00 16.25 416 CYS A CA 1
ATOM 3263 C C . CYS A 1 416 ? 11.502 1.234 33.783 1.00 15.38 416 CYS A C 1
ATOM 3264 O O . CYS A 1 416 ? 11.041 0.915 34.881 1.00 14.87 416 CYS A O 1
ATOM 3267 N N . SER A 1 417 ? 11.422 2.467 33.297 1.00 13.84 417 SER A N 1
ATOM 3268 C CA . SER A 1 417 ? 10.698 3.521 34.008 1.00 16.03 417 SER A CA 1
ATOM 3269 C C . SER A 1 417 ? 9.265 3.654 33.440 1.00 17.14 417 SER A C 1
ATOM 3270 O O . SER A 1 417 ? 8.422 4.338 34.015 1.00 19.27 417 SER A O 1
ATOM 3273 N N . GLY A 1 418 ? 9.026 3.044 32.278 1.00 17.04 418 GLY A N 1
ATOM 3274 C CA . GLY A 1 418 ? 7.713 3.071 31.644 1.00 14.85 418 GLY A CA 1
ATOM 3275 C C . GLY A 1 418 ? 7.175 1.660 31.428 1.00 17.00 418 GLY A C 1
ATOM 3276 O O . GLY A 1 418 ? 7.763 0.692 31.906 1.00 15.63 418 GLY A O 1
ATOM 3277 N N . GLU A 1 419 ? 6.090 1.517 30.667 1.00 15.35 419 GLU A N 1
ATOM 3278 C CA . GLU A 1 419 ? 5.507 0.190 30.449 1.00 17.12 419 GLU A CA 1
ATOM 3279 C C . GLU A 1 419 ? 6.450 -0.777 29.744 1.00 16.36 419 GLU A C 1
ATOM 3280 O O . GLU A 1 419 ? 7.321 -0.367 28.976 1.00 17.03 419 GLU A O 1
ATOM 3286 N N . VAL A 1 420 ? 6.249 -2.063 30.016 1.00 15.63 420 VAL A N 1
ATOM 3287 C CA . VAL A 1 420 ? 7.047 -3.146 29.455 1.00 15.45 420 VAL A CA 1
ATOM 3288 C C . VAL A 1 420 ? 6.270 -3.844 28.329 1.00 17.64 420 VAL A C 1
ATOM 3289 O O . VAL A 1 420 ? 5.066 -4.058 28.445 1.00 17.53 420 VAL A O 1
ATOM 3293 N N . ILE A 1 421 ? 6.960 -4.167 27.232 1.00 16.99 421 ILE A N 1
ATOM 3294 C CA . ILE A 1 421 ? 6.365 -4.848 26.074 1.00 15.50 421 ILE A CA 1
ATOM 3295 C C . ILE A 1 421 ? 6.996 -6.240 25.978 1.00 16.19 421 ILE A C 1
ATOM 3296 O O . ILE A 1 421 ? 8.208 -6.388 26.086 1.00 16.06 421 ILE A O 1
ATOM 3301 N N . THR A 1 422 ? 6.177 -7.254 25.746 1.00 15.50 422 THR A N 1
ATOM 3302 C CA . THR A 1 422 ? 6.672 -8.620 25.661 1.00 16.00 422 THR A CA 1
ATOM 3303 C C . THR A 1 422 ? 6.663 -9.194 24.252 1.00 15.43 422 THR A C 1
ATOM 3304 O O . THR A 1 422 ? 5.670 -9.089 23.537 1.00 16.58 422 THR A O 1
ATOM 3308 N N . VAL A 1 423 ? 7.793 -9.770 23.849 1.00 15.06 423 VAL A N 1
ATOM 3309 C CA . VAL A 1 423 ? 7.897 -10.440 22.559 1.00 14.85 423 VAL A CA 1
ATOM 3310 C C . VAL A 1 423 ? 7.819 -11.938 22.924 1.00 16.29 423 VAL A C 1
ATOM 3311 O O . VAL A 1 423 ? 8.662 -12.446 23.658 1.00 17.58 423 VAL A O 1
ATOM 3315 N N . ASN A 1 424 ? 6.767 -12.614 22.469 1.00 17.16 424 ASN A N 1
ATOM 3316 C CA . ASN A 1 424 ? 6.562 -14.035 22.768 1.00 18.94 424 ASN A CA 1
ATOM 3317 C C . ASN A 1 424 ? 7.639 -14.915 22.131 1.00 19.93 424 ASN A C 1
ATOM 3318 O O . ASN A 1 424 ? 8.400 -14.451 21.286 1.00 20.95 424 ASN A O 1
ATOM 3323 N N . SER A 1 425 ? 7.694 -16.187 22.516 1.00 20.08 425 SER A N 1
ATOM 3324 C CA . SER A 1 425 ? 8.705 -17.093 21.981 1.00 21.10 425 SER A CA 1
ATOM 3325 C C . SER A 1 425 ? 8.659 -17.277 20.464 1.00 20.90 425 SER A C 1
ATOM 3326 O O . SER A 1 425 ? 9.650 -17.695 19.870 1.00 23.74 425 SER A O 1
ATOM 3329 N N . ASP A 1 426 ? 7.524 -16.972 19.836 1.00 18.48 426 ASP A N 1
ATOM 3330 C CA . ASP A 1 426 ? 7.409 -17.082 18.379 1.00 18.59 426 ASP A CA 1
ATOM 3331 C C . ASP A 1 426 ? 7.636 -15.741 17.663 1.00 19.82 426 ASP A C 1
ATOM 3332 O O . ASP A 1 426 ? 7.331 -15.603 16.473 1.00 21.75 426 ASP A O 1
ATOM 3337 N N . GLY A 1 427 ? 8.125 -14.746 18.404 1.00 18.70 427 GLY A N 1
ATOM 3338 C CA . GLY A 1 427 ? 8.380 -13.433 17.829 1.00 17.31 427 GLY A CA 1
ATOM 3339 C C . GLY A 1 427 ? 7.195 -12.476 17.717 1.00 18.08 427 GLY A C 1
ATOM 3340 O O . GLY A 1 427 ? 7.365 -11.344 17.277 1.00 17.43 427 GLY A O 1
ATOM 3341 N N . THR A 1 428 ? 5.995 -12.908 18.095 1.00 17.05 428 THR A N 1
ATOM 3342 C CA . THR A 1 428 ? 4.822 -12.032 18.010 1.00 16.09 428 THR A CA 1
ATOM 3343 C C . THR A 1 428 ? 4.684 -11.140 19.243 1.00 17.14 428 THR A C 1
ATOM 3344 O O . THR A 1 428 ? 5.303 -11.394 20.280 1.00 16.59 428 THR A O 1
ATOM 3348 N N . ILE A 1 429 ? 3.916 -10.061 19.096 1.00 16.26 429 ILE A N 1
ATOM 3349 C CA . ILE A 1 429 ? 3.629 -9.153 20.198 1.00 15.18 429 ILE A CA 1
ATOM 3350 C C . ILE A 1 429 ? 2.108 -9.004 20.208 1.00 15.37 429 ILE A C 1
ATOM 3351 O O . ILE A 1 429 ? 1.491 -8.830 19.151 1.00 14.08 429 ILE A O 1
ATOM 3356 N N . ASN A 1 430 ? 1.511 -9.125 21.392 1.00 13.89 430 ASN A N 1
ATOM 3357 C CA . ASN A 1 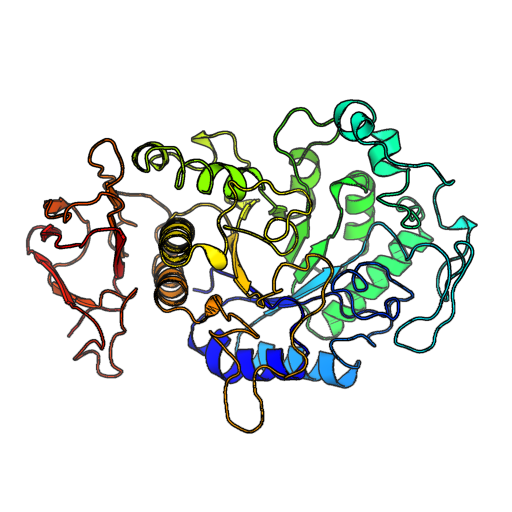430 ? 0.068 -8.960 21.535 1.00 14.80 430 ASN A CA 1
ATOM 3358 C C . ASN A 1 430 ? -0.085 -7.502 21.941 1.00 14.97 430 ASN A C 1
ATOM 3359 O O . ASN A 1 430 ? 0.140 -7.141 23.098 1.00 16.29 430 ASN A O 1
ATOM 3364 N N . LEU A 1 431 ? -0.378 -6.648 20.968 1.00 14.00 431 LEU A N 1
ATOM 3365 C CA . LEU A 1 431 ? -0.496 -5.217 21.230 1.00 13.28 431 LEU A CA 1
ATOM 3366 C C . LEU A 1 431 ? -1.607 -4.820 22.203 1.00 13.67 431 LEU A C 1
ATOM 3367 O O . LEU A 1 431 ? -2.602 -5.520 22.351 1.00 14.66 431 LEU A O 1
ATOM 3372 N N . ASN A 1 432 ? -1.418 -3.686 22.865 1.00 12.06 432 ASN A N 1
ATOM 3373 C CA . ASN A 1 432 ? -2.395 -3.166 23.808 1.00 12.93 432 ASN A CA 1
ATOM 3374 C C . ASN A 1 432 ? -2.123 -1.666 23.849 1.00 14.23 432 ASN A C 1
ATOM 3375 O O . ASN A 1 432 ? -1.649 -1.124 24.851 1.00 13.70 432 ASN A O 1
ATOM 3380 N N . ILE A 1 433 ? -2.424 -1.005 22.738 1.00 12.76 433 ILE A N 1
ATOM 3381 C CA . ILE A 1 433 ? -2.178 0.417 22.598 1.00 12.13 433 ILE A CA 1
ATOM 3382 C C . ILE A 1 433 ? -3.478 1.222 22.544 1.00 13.06 433 ILE A C 1
ATOM 3383 O O . ILE A 1 433 ? -4.293 1.045 21.640 1.00 14.50 433 ILE A O 1
ATOM 3388 N N . GLY A 1 434 ? -3.635 2.148 23.487 1.00 11.67 434 GLY A N 1
ATOM 3389 C CA . GLY A 1 434 ? -4.835 2.965 23.529 1.00 12.17 434 GLY A CA 1
ATOM 3390 C C . GLY A 1 434 ? -4.956 3.902 22.347 1.00 15.39 434 GLY A C 1
ATOM 3391 O O . GLY A 1 434 ? -4.022 4.045 21.560 1.00 15.09 434 GLY A O 1
ATOM 3392 N N . ALA A 1 435 ? -6.114 4.534 22.213 1.00 13.57 435 ALA A N 1
ATOM 3393 C CA . ALA A 1 435 ? -6.355 5.467 21.118 1.00 13.93 435 ALA A CA 1
ATOM 3394 C C . ALA A 1 435 ? -5.312 6.587 21.148 1.00 14.06 435 ALA A C 1
ATOM 3395 O O . ALA A 1 435 ? -4.955 7.082 22.222 1.00 13.20 435 ALA A O 1
ATOM 3397 N N . TRP A 1 436 ? -4.817 6.968 19.973 1.00 13.60 436 TRP A N 1
ATOM 3398 C CA . TRP A 1 436 ? -3.821 8.041 19.854 1.00 14.45 436 TRP A CA 1
ATOM 3399 C C . TRP A 1 436 ? -2.583 7.829 20.744 1.00 15.16 436 TRP A C 1
ATOM 3400 O O . TRP A 1 436 ? -2.161 8.716 21.494 1.00 13.72 436 TRP A O 1
ATOM 3411 N N . ASP A 1 437 ? -2.007 6.640 20.641 1.00 12.92 437 ASP A N 1
ATOM 3412 C CA . ASP A 1 437 ? -0.829 6.291 21.419 1.00 14.38 437 ASP A CA 1
ATOM 3413 C C . ASP A 1 437 ? 0.084 5.429 20.530 1.00 13.92 437 ASP A C 1
ATOM 3414 O O . ASP A 1 437 ? -0.269 5.112 19.387 1.00 11.36 437 ASP A O 1
ATOM 3419 N N . ALA A 1 438 ? 1.253 5.052 21.046 1.00 12.76 438 ALA A N 1
ATOM 3420 C CA . ALA A 1 438 ? 2.195 4.264 20.260 1.00 13.98 438 ALA A CA 1
ATOM 3421 C C . ALA A 1 438 ? 3.205 3.539 21.134 1.00 14.36 438 ALA A C 1
ATOM 3422 O O . ALA A 1 438 ? 3.247 3.724 22.354 1.00 13.85 438 ALA A O 1
ATOM 3424 N N . MET A 1 439 ? 3.976 2.656 20.508 1.00 13.69 439 MET A N 1
ATOM 3425 C CA . MET A 1 439 ? 5.025 1.934 21.212 1.00 13.06 439 MET A CA 1
ATOM 3426 C C . MET A 1 439 ? 6.199 1.717 20.265 1.00 13.30 439 MET A C 1
ATOM 3427 O O . MET A 1 439 ? 6.041 1.706 19.036 1.00 10.40 439 MET A O 1
ATOM 3432 N N . ALA A 1 440 ? 7.390 1.654 20.847 1.00 12.77 440 ALA A N 1
ATOM 3433 C CA . ALA A 1 440 ? 8.609 1.411 20.092 1.00 11.89 440 ALA A CA 1
ATOM 3434 C C . ALA A 1 440 ? 9.572 0.677 21.024 1.00 10.83 440 ALA A C 1
ATOM 3435 O O . ALA A 1 440 ? 9.712 1.036 22.202 1.00 11.86 440 ALA A O 1
ATOM 3437 N N . ILE A 1 441 ? 10.164 -0.397 20.517 1.00 10.82 441 ILE A N 1
ATOM 3438 C CA . ILE A 1 441 ? 11.129 -1.180 21.282 1.00 10.91 441 ILE A CA 1
ATOM 3439 C C . ILE A 1 441 ? 12.346 -1.478 20.389 1.00 12.69 441 ILE A C 1
ATOM 3440 O O . ILE A 1 441 ? 12.228 -1.551 19.159 1.00 10.89 441 ILE A O 1
ATOM 3445 N N . HIS A 1 442 ? 13.518 -1.608 21.004 1.00 12.00 442 HIS A N 1
ATOM 3446 C CA . HIS A 1 442 ? 14.730 -1.925 20.252 1.00 12.70 442 HIS A CA 1
ATOM 3447 C C . HIS A 1 442 ? 15.634 -2.861 21.060 1.00 13.88 442 HIS A C 1
ATOM 3448 O O . HIS A 1 442 ? 15.514 -2.953 22.284 1.00 12.59 442 HIS A O 1
ATOM 3455 N N . LYS A 1 443 ? 16.541 -3.542 20.366 1.00 14.33 443 LYS A N 1
ATOM 3456 C CA . LYS A 1 443 ? 17.432 -4.530 20.976 1.00 15.48 443 LYS A CA 1
ATOM 3457 C C . LYS A 1 443 ? 18.338 -4.056 22.101 1.00 14.51 443 LYS A C 1
ATOM 3458 O O . LYS A 1 443 ? 18.865 -4.876 22.850 1.00 16.52 443 LYS A O 1
ATOM 3464 N N . ASN A 1 444 ? 18.535 -2.750 22.221 1.00 14.60 444 ASN A N 1
ATOM 3465 C CA . ASN A 1 444 ? 19.381 -2.242 23.284 1.00 15.36 444 ASN A CA 1
ATOM 3466 C C . ASN A 1 444 ? 18.629 -1.717 24.504 1.00 15.82 444 ASN A C 1
ATOM 3467 O O . ASN A 1 444 ? 19.206 -1.054 25.355 1.00 15.10 444 ASN A O 1
ATOM 3472 N N . ALA A 1 445 ? 17.335 -2.008 24.582 1.00 17.81 445 ALA A N 1
ATOM 3473 C CA . ALA A 1 445 ? 16.534 -1.611 25.740 1.00 15.87 445 ALA A CA 1
ATOM 3474 C C . ALA A 1 445 ? 15.729 -2.854 26.130 1.00 17.10 445 ALA A C 1
ATOM 3475 O O . ALA A 1 445 ? 14.509 -2.813 26.287 1.00 17.12 445 ALA A O 1
ATOM 3477 N N . LYS A 1 446 ? 16.448 -3.967 26.235 1.00 16.72 446 LYS A N 1
ATOM 3478 C CA . LYS A 1 446 ? 15.887 -5.262 26.599 1.00 18.06 446 LYS A CA 1
ATOM 3479 C C . LYS A 1 446 ? 16.225 -5.557 28.064 1.00 20.25 446 LYS A C 1
ATOM 3480 O O . LYS A 1 446 ? 17.375 -5.398 28.487 1.00 20.00 446 LYS A O 1
ATOM 3486 N N . LEU A 1 447 ? 15.223 -5.956 28.845 1.00 19.67 447 LEU A N 1
ATOM 3487 C CA . LEU A 1 447 ? 15.434 -6.271 30.255 1.00 23.22 447 LEU A CA 1
ATOM 3488 C C . LEU A 1 447 ? 16.243 -7.547 30.422 1.00 26.98 447 LEU A C 1
ATOM 3489 O O . LEU A 1 447 ? 16.155 -8.468 29.605 1.00 23.37 447 LEU A O 1
ATOM 3494 N N . ASN A 1 448 ? 17.006 -7.605 31.507 1.00 31.65 448 ASN A N 1
ATOM 3495 C CA . ASN A 1 448 ? 17.816 -8.774 31.801 1.00 38.72 448 ASN A CA 1
ATOM 3496 C C . ASN A 1 448 ? 17.147 -9.619 32.892 1.00 40.60 448 ASN A C 1
ATOM 3497 O O . ASN A 1 448 ? 17.001 -9.106 34.023 1.00 42.32 448 ASN A O 1
#

CATH classification: 3.20.20.80 (+1 more: 2.60.40.1180)

Foldseek 3Di:
DAFEAAEQQQAALVQLLVCLQPPCLVLRHAEYEYQAQAKFADDFFSCSSQAHQALARQAPNHHPVSNLSSQVSNVVSNYAYAYEAELWFHHAAWDAIRVGWTDGPQGHPQGDVVQFAPEDADDPCCFQPPLPCLQRYDDVRTTTGPLQDPSSLLRSLVSQQVVVVSPHQHYEHESCSNHQLVSLVVSVVSHPDDGAYEYEDDDPDNTPGDPVSNQVNHAYEFVVQLQVLLCCLPPHFPLVCPPPAVVVVTDQQARYEYENDELQQVLPNVHDPSRDDVVVPLSRLQSLLCVLQALGHRYYYYKAAQPPNDSRGHFDPAHQCHPNDGPECDRGTPGPCPQLSNSLSSSLSVQLVVARDWAQWDDPVGHKIKTARAQFKIKIWAADQAWDFDKGAGNHAFAKFEQSSAWAADPVLADTPGDIWTQDRRRITGGTAHHSGMGMTGPVGGHD

B-factor: mean 18.28, std 8.39, range [5.14, 67.71]

Secondary structure (DSSP, 8-state):
----EEEETT--HHHHHHHIIIIIHHHT--EEEEP--S-BB-SSSGGGGGSBS-S-S-BTTB-HHHHHHHHHHHHHTT-EEEEEEE-SEE-SS-EEBTTS-EEBTTB-SS--GGGBPPP-B--TTHHHH-HHHHHHSBSTT-EEB-TTSHHHHHHHHHHHHHHHHHT--EEEEETGGGS-HHHHHHHHHTS-S--EEEE----SS--SS-GGGGGGGSEEE-HHHHHHHHHHHHHS-GGGGGGTTGGGTPPPGGGEEE-S--TTGGGTSS--TTS--GGGTHHHHHHHHHHHHS-SSEEEEEE-B--TT-TT----SS-SEETTEE-BSSSSB--GGGSHHHHHHHHHHHHSTT----EEEEE-SSSEEEEEBTBTEEEEEE-SSS-B--EEE--SPSEEEE-TTT--B-TTSS-BSS-EEEE-TTSEEE--B-TTEEEEEETTSB--

Organism: Pseudoalteromonas haloplanktis (NCBI:txid228)